Protein AF-A0A5B8MBH7-F1 (afdb_monomer_lite)

Secondary structure (DSSP, 8-state):
--GGGS-EEEE-TTSPEEEPGGG--HHHHHHS-HHHHHHHHHHTT-SS--S-HHHHHHHHHHHHHHHHH--HHHHHHHHHHHT--PPPTTS-----PPPTTT-S-------TTTS-PPPP--PPPP---B-TTT-SB--TT-TT---HHHHHHTT---SSS-------------------------------S-GGGPPPHHHHHHHHHHHHHHHHHHHHHHHHHHHHHHHHHHHHHHHHHHHHHHHHHHHHHHHHHHHHHHHHHHHHHHHHHHHHS-------HHHHHHHHHHHHHHHHHHHHHHS--HHHHHHHHHHH--SHHHHHHHHHHHHHHHT--HHHHHHHHHHHT-TTS-------S---PPPP-----PPPPP-

Sequence (383 aa):
MKPKDLPTVGVGFQGKGIVDPRSLTVHNVETLSRSQIRDIIYALGQDKPAWNTVQLKEQIKGIVHALQSGSISDMKHLENQLGITLPKGNAEFQFRSVPHAKQKPRQYTKDPTKYKKPDKGNKPPGKDRFCASCGQRARSNCFYRCCKQCCVQLKNPCTVHVLTGDKVVARKGYGSGAAQYQSEYNAFPIVPEDVKAMPGLRDLRENLDAYHEESKEVLEWRRNAMKMCYKADEEAAVDALGRYERNANLLAQVMKVERMEDLLEEKKRSAKRLRSSGEEIIKNDEERAEFKDWETQTNHLEMYNNVPTPLDVILKKLAEAKTVEELRQSVQQVGVLKDVPLEKIQEFSKWFEAPSAASFKVLKKVDAPRPVLKNVVELKPVE

Foldseek 3Di:
DQPLPADFQDAFLVRDGQGDLQRDDLVNLVNDDPRSLVRNLVQQPQPDDDPDPVVSSVLSSQLSVCSVVLDPVSQVVSCVVRVGHHDHDPDSDRGPDDPVVSSPPPPVPPPVVVPPDDDDDDDDDDDQQAAPVPRHRADPPFPNSHHLVVCVVVVPCTPVSHCPDDPPPPDDDDDDDDDDDDPDDPDDPDDPPPPPPDDPPVVVVVVVVVVVVVVVVVVVVVVVVVVVVVVVVVVVVVVVVVVVVVVVVVVVVVVVVVVVVVVVVVVVVVVVVVVPPDDDDDPPVVVVVVVVVVVVVVVVVVVVVPPQDPVNVLVVQCVPDPDPVSNVVSVVVVVVVVVPPVVVVVVVVVVVVDDPDDDDDDDDPDDDDDDDDDDDDDDDDDD

Organism: NCBI:txid1764295

pLDDT: mean 71.58, std 20.49, range [30.09, 97.81]

Radius of gyration: 40.81 Å; chains: 1; bounding box: 114×82×108 Å

Structure (mmCIF, N/CA/C/O backbone):
data_AF-A0A5B8MBH7-F1
#
_entry.id   AF-A0A5B8MBH7-F1
#
loop_
_atom_site.group_PDB
_atom_site.id
_atom_site.type_symbol
_atom_site.label_atom_id
_atom_site.label_alt_id
_atom_site.label_comp_id
_atom_site.label_asym_id
_atom_site.label_entity_id
_atom_site.label_seq_id
_atom_site.pdbx_PDB_ins_code
_atom_site.Cartn_x
_atom_site.Cartn_y
_atom_site.Cartn_z
_atom_site.occupancy
_atom_site.B_iso_or_equiv
_atom_site.auth_seq_id
_atom_site.auth_comp_id
_atom_site.auth_asym_id
_atom_site.auth_atom_id
_atom_site.pdbx_PDB_model_num
ATOM 1 N N . MET A 1 1 ? 5.488 -9.600 11.458 1.00 60.81 1 MET A N 1
ATOM 2 C CA . MET A 1 1 ? 6.231 -10.603 10.657 1.00 60.81 1 MET A CA 1
ATOM 3 C C . MET A 1 1 ? 6.662 -9.968 9.351 1.00 60.81 1 MET A C 1
ATOM 5 O O . MET A 1 1 ? 5.912 -9.141 8.839 1.00 60.81 1 MET A O 1
ATOM 9 N N . LYS A 1 2 ? 7.852 -10.284 8.823 1.00 70.75 2 LYS A N 1
ATOM 10 C CA . LYS A 1 2 ? 8.236 -9.779 7.497 1.00 70.75 2 LYS A CA 1
ATOM 11 C C . LYS A 1 2 ? 7.571 -10.656 6.425 1.00 70.75 2 LYS A C 1
ATOM 13 O O . LYS A 1 2 ? 7.400 -11.849 6.651 1.00 70.75 2 LYS A O 1
ATOM 18 N N . PRO A 1 3 ? 7.257 -10.124 5.228 1.00 65.88 3 PRO A N 1
ATOM 19 C CA . PRO A 1 3 ? 6.600 -10.897 4.166 1.00 65.88 3 PRO A CA 1
ATOM 20 C C . PRO A 1 3 ? 7.353 -12.155 3.706 1.00 65.88 3 PRO A C 1
ATOM 22 O O . PRO A 1 3 ? 6.769 -12.999 3.040 1.00 65.88 3 PRO A O 1
ATOM 25 N N . LYS A 1 4 ? 8.653 -12.261 4.010 1.00 73.69 4 LYS A N 1
ATOM 26 C CA . LYS A 1 4 ? 9.493 -13.420 3.675 1.00 73.69 4 LYS A CA 1
ATOM 27 C C . LYS A 1 4 ? 9.268 -14.619 4.597 1.00 73.69 4 LYS A C 1
ATOM 29 O O . LYS A 1 4 ? 9.656 -15.717 4.228 1.00 73.69 4 LYS A O 1
ATOM 34 N N . ASP A 1 5 ? 8.656 -14.393 5.756 1.00 81.31 5 ASP A N 1
ATOM 35 C CA . ASP A 1 5 ? 8.475 -15.407 6.796 1.00 81.31 5 ASP A CA 1
ATOM 36 C C . ASP A 1 5 ? 7.087 -16.068 6.709 1.00 81.31 5 ASP A C 1
ATOM 38 O O . ASP A 1 5 ? 6.748 -16.916 7.528 1.00 81.31 5 ASP A O 1
ATOM 42 N N . LEU A 1 6 ? 6.255 -15.646 5.748 1.00 81.25 6 LEU A N 1
ATOM 43 C CA . LEU A 1 6 ? 4.908 -16.177 5.553 1.00 81.25 6 LEU A CA 1
ATOM 44 C C . LEU A 1 6 ? 4.958 -17.494 4.764 1.00 81.25 6 LEU A C 1
ATOM 46 O O . LEU A 1 6 ? 5.767 -17.611 3.839 1.00 81.25 6 LEU A O 1
ATOM 50 N N . PRO A 1 7 ? 4.090 -18.470 5.086 1.00 82.31 7 PRO A N 1
ATOM 51 C CA . PRO A 1 7 ? 4.048 -19.742 4.378 1.00 82.31 7 PRO A CA 1
ATOM 52 C C . PRO A 1 7 ? 3.707 -19.530 2.898 1.00 82.31 7 PRO A C 1
ATOM 54 O O . PRO A 1 7 ? 2.818 -18.751 2.539 1.00 82.31 7 PRO A O 1
ATOM 57 N N . THR A 1 8 ? 4.439 -20.233 2.035 1.00 82.94 8 THR A N 1
ATOM 58 C CA . THR A 1 8 ? 4.302 -20.149 0.579 1.00 82.94 8 THR A CA 1
ATOM 59 C C . THR A 1 8 ? 3.771 -21.455 0.007 1.00 82.94 8 THR A C 1
ATOM 61 O O . THR A 1 8 ? 4.314 -22.509 0.325 1.00 82.94 8 THR A O 1
ATOM 64 N N . VAL A 1 9 ? 2.778 -21.390 -0.880 1.00 83.56 9 VAL A N 1
ATOM 65 C CA . VAL A 1 9 ? 2.054 -22.572 -1.396 1.00 83.56 9 VAL A CA 1
ATOM 66 C C . VAL A 1 9 ? 2.278 -22.815 -2.895 1.00 83.56 9 VAL A C 1
ATOM 68 O O . VAL A 1 9 ? 1.605 -23.618 -3.530 1.00 83.56 9 VAL A O 1
ATOM 71 N N . GLY A 1 10 ? 3.229 -22.113 -3.505 1.00 83.06 10 GLY A N 1
ATOM 72 C CA . GLY A 1 10 ? 3.543 -22.278 -4.922 1.00 83.06 10 GLY A CA 1
ATOM 73 C C . GLY A 1 10 ? 4.546 -21.249 -5.408 1.00 83.06 10 GLY A C 1
ATOM 74 O O . GLY A 1 10 ? 5.087 -20.493 -4.609 1.00 83.06 10 GLY A O 1
ATOM 75 N N . VAL A 1 11 ? 4.782 -21.194 -6.718 1.00 83.00 11 VAL A N 1
ATOM 76 C CA . VAL A 1 11 ? 5.728 -20.259 -7.346 1.00 83.00 11 VAL A CA 1
ATOM 77 C C . VAL A 1 11 ? 4.968 -19.275 -8.239 1.00 83.00 11 VAL A C 1
ATOM 79 O O . VAL A 1 11 ? 4.261 -19.672 -9.162 1.00 83.00 11 VAL A O 1
ATOM 82 N N . GLY A 1 12 ? 5.093 -17.984 -7.938 1.00 81.56 12 GLY A N 1
ATOM 83 C CA . GLY A 1 12 ? 4.462 -16.875 -8.647 1.00 81.56 12 GLY A CA 1
ATOM 84 C C . GLY A 1 12 ? 5.220 -16.455 -9.906 1.00 81.56 12 GLY A C 1
ATOM 85 O O . GLY A 1 12 ? 6.245 -17.032 -10.276 1.00 81.56 12 GLY A O 1
ATOM 86 N N . PHE A 1 13 ? 4.750 -15.390 -10.562 1.00 75.25 13 PHE A N 1
ATOM 87 C CA . PHE A 1 13 ? 5.248 -14.952 -11.876 1.00 75.25 13 PHE A CA 1
ATOM 88 C C . PHE A 1 13 ? 6.733 -14.568 -11.888 1.00 75.25 13 PHE A C 1
ATOM 90 O O . PHE A 1 13 ? 7.375 -14.600 -12.934 1.00 75.25 13 PHE A O 1
ATOM 97 N N . GLN A 1 14 ? 7.280 -14.166 -10.739 1.00 77.44 14 GLN A N 1
ATOM 98 C CA . GLN A 1 14 ? 8.691 -13.789 -10.596 1.00 77.44 14 GLN A CA 1
ATOM 99 C C . GLN A 1 14 ? 9.566 -14.915 -10.029 1.00 77.44 14 GLN A C 1
ATOM 101 O O . GLN A 1 14 ? 10.675 -14.639 -9.576 1.00 77.44 14 GLN A O 1
ATOM 106 N N . GLY A 1 15 ? 9.067 -16.152 -9.970 1.00 80.38 15 GLY A N 1
ATOM 107 C CA . GLY A 1 15 ? 9.778 -17.246 -9.304 1.00 80.38 15 GLY A CA 1
ATOM 108 C C . GLY A 1 15 ? 9.755 -17.156 -7.771 1.00 80.38 15 GLY A C 1
ATOM 109 O O . GLY A 1 15 ? 10.432 -17.925 -7.099 1.00 80.38 15 GLY A O 1
ATOM 110 N N . LYS A 1 16 ? 9.006 -16.204 -7.199 1.00 84.31 16 LYS A N 1
ATOM 111 C CA . LYS A 1 16 ? 8.854 -16.034 -5.746 1.00 84.31 16 LYS A CA 1
ATOM 112 C C . LYS A 1 16 ? 7.721 -16.907 -5.229 1.00 84.31 16 LYS A C 1
ATOM 114 O O . LYS A 1 16 ? 6.745 -17.102 -5.940 1.00 84.31 16 LYS A O 1
ATOM 119 N N . GLY A 1 17 ? 7.823 -17.367 -3.986 1.00 87.12 17 GLY A N 1
ATOM 120 C CA . GLY A 1 17 ? 6.749 -18.118 -3.346 1.00 87.12 17 GLY A CA 1
ATOM 121 C C . GLY A 1 17 ? 5.426 -17.335 -3.302 1.00 87.12 17 GLY A C 1
ATOM 122 O O . GLY A 1 17 ? 5.430 -16.155 -2.944 1.00 87.12 17 GLY A O 1
ATOM 123 N N . ILE A 1 18 ? 4.309 -17.966 -3.672 1.00 90.81 18 ILE A N 1
ATOM 124 C CA . ILE A 1 18 ? 2.957 -17.401 -3.532 1.00 90.81 18 ILE A CA 1
ATOM 125 C C . ILE A 1 18 ? 2.543 -17.554 -2.074 1.00 90.81 18 ILE A C 1
ATOM 127 O O . ILE A 1 18 ? 2.526 -18.669 -1.564 1.00 90.81 18 ILE A O 1
ATOM 131 N N . VAL A 1 19 ? 2.226 -16.447 -1.411 1.00 93.06 19 VAL A N 1
ATOM 132 C CA . VAL A 1 19 ? 1.810 -16.443 -0.003 1.00 93.06 19 VAL A CA 1
ATOM 133 C C . VAL A 1 19 ? 0.389 -16.992 0.124 1.00 93.06 19 VAL A C 1
ATOM 135 O O . VAL A 1 19 ? -0.481 -16.592 -0.650 1.00 93.06 19 VAL A O 1
ATOM 138 N N . ASP A 1 20 ? 0.141 -17.868 1.100 1.00 93.31 20 ASP A N 1
ATOM 139 C CA . ASP A 1 20 ? -1.212 -18.371 1.370 1.00 93.31 20 ASP A CA 1
ATOM 140 C C . ASP A 1 20 ? -2.117 -17.237 1.894 1.00 93.31 20 ASP A C 1
ATOM 142 O O . ASP A 1 20 ? -1.808 -16.672 2.953 1.00 93.31 20 ASP A O 1
ATOM 146 N N . PRO A 1 21 ? -3.246 -16.906 1.234 1.00 94.56 21 PRO A N 1
ATOM 147 C CA . PRO A 1 21 ? -4.182 -15.908 1.739 1.00 94.56 21 PRO A CA 1
ATOM 148 C C . PRO A 1 21 ? -4.780 -16.255 3.109 1.00 94.56 21 PRO A C 1
ATOM 150 O O . PRO A 1 21 ? -5.115 -15.333 3.850 1.00 94.56 21 PRO A O 1
ATOM 153 N N . ARG A 1 22 ? -4.861 -17.537 3.497 1.00 94.19 22 ARG A N 1
ATOM 154 C CA . ARG A 1 22 ? -5.340 -17.955 4.832 1.00 94.19 22 ARG A CA 1
ATOM 155 C C . ARG A 1 22 ? -4.390 -17.539 5.960 1.00 94.19 22 ARG A C 1
ATOM 157 O O . ARG A 1 22 ? -4.821 -17.350 7.091 1.00 94.19 22 ARG A O 1
ATOM 164 N N . SER A 1 23 ? -3.100 -17.390 5.653 1.00 93.81 23 SER A N 1
ATOM 165 C CA . SER A 1 23 ? -2.070 -16.971 6.617 1.00 93.81 23 SER A CA 1
ATOM 166 C C . SER A 1 23 ? -1.978 -15.450 6.788 1.00 93.81 23 SER A C 1
ATOM 168 O O . SER A 1 23 ? -1.236 -14.951 7.639 1.00 93.81 23 SER A O 1
ATOM 170 N N . LEU A 1 24 ? -2.700 -14.691 5.959 1.00 95.44 24 LEU A N 1
ATOM 171 C CA . LEU A 1 24 ? -2.645 -13.239 5.965 1.00 95.44 24 LEU A CA 1
ATOM 172 C C . LEU A 1 24 ? -3.595 -12.650 7.007 1.00 95.44 24 LEU A C 1
ATOM 174 O O . LEU A 1 24 ? -4.728 -13.082 7.188 1.00 95.44 24 LEU A O 1
ATOM 178 N N . THR A 1 25 ? -3.125 -11.588 7.655 1.00 96.00 25 THR A N 1
ATOM 179 C CA . THR A 1 25 ? -3.960 -10.655 8.412 1.00 96.00 25 THR A CA 1
ATOM 180 C C . THR A 1 25 ? -4.195 -9.395 7.585 1.00 96.00 25 THR A C 1
ATOM 182 O O . THR A 1 25 ? -3.415 -9.084 6.678 1.00 96.00 25 THR A O 1
ATOM 185 N N . VAL A 1 26 ? -5.235 -8.625 7.919 1.00 94.50 26 VAL A N 1
ATOM 186 C CA . VAL A 1 26 ? -5.537 -7.343 7.252 1.00 94.50 26 VAL A CA 1
ATOM 187 C C . VAL A 1 26 ? -4.335 -6.388 7.294 1.00 94.50 26 VAL A C 1
ATOM 189 O O . VAL A 1 26 ? -4.069 -5.687 6.320 1.00 94.50 26 VAL A O 1
ATOM 192 N N . HIS A 1 27 ? -3.551 -6.418 8.376 1.00 93.50 27 HIS A N 1
ATOM 193 C CA . HIS A 1 27 ? -2.332 -5.621 8.500 1.00 93.50 27 HIS A CA 1
ATOM 194 C C . HIS A 1 27 ? -1.189 -6.141 7.609 1.00 93.50 27 HIS A C 1
ATOM 196 O O . HIS A 1 27 ? -0.519 -5.357 6.935 1.00 93.50 27 HIS A O 1
ATOM 202 N N . ASN A 1 28 ? -1.002 -7.466 7.515 1.00 93.88 28 ASN A N 1
ATOM 203 C CA . ASN A 1 28 ? 0.026 -8.056 6.647 1.00 93.88 28 ASN A CA 1
ATOM 204 C C . ASN A 1 28 ? -0.188 -7.667 5.176 1.00 93.88 28 ASN A C 1
ATOM 206 O O . ASN A 1 28 ? 0.787 -7.408 4.468 1.00 93.88 28 ASN A O 1
ATOM 210 N N . VAL A 1 29 ? -1.446 -7.557 4.733 1.00 95.19 29 VAL A N 1
ATOM 211 C CA . VAL A 1 29 ? -1.801 -7.122 3.372 1.00 95.19 29 VAL A CA 1
ATOM 212 C C . VAL A 1 29 ? -1.195 -5.762 3.017 1.00 95.19 29 VAL A C 1
ATOM 214 O O . VAL A 1 29 ? -0.776 -5.552 1.877 1.00 95.19 29 VAL A O 1
ATOM 217 N N . GLU A 1 30 ? -1.099 -4.833 3.968 1.00 94.75 30 GLU A N 1
ATOM 218 C CA . GLU A 1 30 ? -0.576 -3.491 3.693 1.00 94.75 30 GLU A CA 1
ATOM 219 C C . GLU A 1 30 ? 0.916 -3.498 3.365 1.00 94.75 30 GLU A C 1
ATOM 221 O O . GLU A 1 30 ? 1.368 -2.668 2.567 1.00 94.75 30 GLU A O 1
ATOM 226 N N . THR A 1 31 ? 1.636 -4.479 3.915 1.00 94.38 31 THR A N 1
ATOM 227 C CA . THR A 1 31 ? 3.073 -4.695 3.713 1.00 94.38 31 THR A CA 1
ATOM 228 C C . THR A 1 31 ? 3.400 -5.487 2.443 1.00 94.38 31 THR A C 1
ATOM 230 O O . THR A 1 31 ? 4.562 -5.530 2.030 1.00 94.38 31 THR A O 1
ATOM 233 N N . LEU A 1 32 ? 2.401 -6.104 1.796 1.00 94.31 32 LEU A N 1
ATOM 234 C CA . LEU A 1 32 ? 2.614 -6.865 0.567 1.00 94.31 32 LEU A CA 1
ATOM 235 C C . LEU A 1 32 ? 2.915 -5.943 -0.618 1.00 94.31 32 LEU A C 1
ATOM 237 O O . LEU A 1 32 ? 2.278 -4.909 -0.839 1.00 94.31 32 LEU A O 1
ATOM 241 N N . SER A 1 33 ? 3.874 -6.365 -1.441 1.00 94.31 33 SER A N 1
ATOM 242 C CA . SER A 1 33 ? 4.147 -5.700 -2.712 1.00 94.31 33 SER A CA 1
ATOM 243 C C . SER A 1 33 ? 3.020 -5.946 -3.717 1.00 94.31 33 SER A C 1
ATOM 245 O O . SER A 1 33 ? 2.363 -6.989 -3.723 1.00 94.31 33 SER A O 1
ATOM 247 N N . ARG A 1 34 ? 2.838 -5.007 -4.650 1.00 94.50 34 ARG A N 1
ATOM 248 C CA . ARG A 1 34 ? 1.827 -5.110 -5.713 1.00 94.50 34 ARG A CA 1
ATOM 249 C C . ARG A 1 34 ? 1.943 -6.396 -6.540 1.00 94.50 34 ARG A C 1
ATOM 251 O O . ARG A 1 34 ? 0.922 -6.934 -6.955 1.00 94.50 34 ARG A O 1
ATOM 258 N N . SER A 1 35 ? 3.159 -6.886 -6.798 1.00 91.06 35 SER A N 1
ATOM 259 C CA . SER A 1 35 ? 3.354 -8.145 -7.528 1.00 91.06 35 SER A CA 1
ATOM 260 C C . SER A 1 35 ? 2.887 -9.349 -6.715 1.00 91.06 35 SER A C 1
ATOM 262 O O . SER A 1 35 ? 2.190 -10.187 -7.263 1.00 91.06 35 SER A O 1
ATOM 264 N N . GLN A 1 36 ? 3.182 -9.398 -5.410 1.00 93.44 36 GLN A N 1
ATOM 265 C CA . GLN A 1 36 ? 2.706 -10.478 -4.535 1.00 93.44 36 GLN A CA 1
ATOM 266 C C . GLN A 1 36 ? 1.177 -10.526 -4.480 1.00 93.44 36 GLN A C 1
ATOM 268 O O . GLN A 1 36 ? 0.603 -11.598 -4.621 1.00 93.44 36 GLN A O 1
ATOM 273 N N . ILE A 1 37 ? 0.513 -9.371 -4.349 1.00 95.56 37 ILE A N 1
ATOM 274 C CA . ILE A 1 37 ? -0.958 -9.307 -4.334 1.00 95.56 37 ILE A CA 1
ATOM 275 C C . ILE A 1 37 ? -1.539 -9.840 -5.650 1.00 95.56 37 ILE A C 1
ATOM 277 O O . ILE A 1 37 ? -2.485 -10.624 -5.639 1.00 95.56 37 ILE A O 1
ATOM 281 N N . ARG A 1 38 ? -0.950 -9.461 -6.794 1.00 94.25 38 ARG A N 1
ATOM 282 C CA . ARG A 1 38 ? -1.379 -9.981 -8.101 1.00 94.25 38 ARG A CA 1
ATOM 283 C C . ARG A 1 38 ? -1.169 -11.484 -8.204 1.00 94.25 38 ARG A C 1
ATOM 285 O O . ARG A 1 38 ? -2.070 -12.155 -8.687 1.00 94.25 38 ARG A O 1
ATOM 292 N N . ASP A 1 39 ? -0.024 -11.994 -7.763 1.00 92.56 39 ASP A N 1
ATOM 293 C CA . ASP A 1 39 ? 0.286 -13.424 -7.813 1.00 92.56 39 ASP A CA 1
ATOM 294 C C . ASP A 1 39 ? -0.738 -14.234 -7.002 1.00 92.56 39 ASP A C 1
ATOM 296 O O . ASP A 1 39 ? -1.230 -15.242 -7.502 1.00 92.56 39 ASP A O 1
ATOM 300 N N . ILE A 1 40 ? -1.139 -13.752 -5.817 1.00 94.88 40 ILE A N 1
ATOM 301 C CA . ILE A 1 40 ? -2.187 -14.383 -4.995 1.00 94.88 40 ILE A CA 1
ATOM 302 C C . ILE A 1 40 ? -3.530 -14.387 -5.732 1.00 94.88 40 ILE A C 1
ATOM 304 O O . ILE A 1 40 ? -4.149 -15.436 -5.886 1.00 94.88 40 ILE A O 1
ATOM 308 N N . ILE A 1 41 ? -3.970 -13.232 -6.235 1.00 95.31 41 ILE A N 1
ATOM 309 C CA . ILE A 1 41 ? -5.261 -13.104 -6.929 1.00 95.31 41 ILE A CA 1
ATOM 310 C C . ILE A 1 41 ? -5.307 -13.966 -8.207 1.00 95.31 41 ILE A C 1
ATOM 312 O O . ILE A 1 41 ? -6.323 -14.590 -8.513 1.00 95.31 41 ILE A O 1
ATOM 316 N N . TYR A 1 42 ? -4.189 -14.058 -8.929 1.00 92.69 42 TYR A N 1
ATOM 317 C CA . TYR A 1 42 ? -4.047 -14.963 -10.069 1.00 92.69 42 TYR A CA 1
ATOM 318 C C . TYR A 1 42 ? -4.163 -16.430 -9.666 1.00 92.69 42 TYR A C 1
ATOM 320 O O . TYR A 1 42 ? -4.822 -17.207 -10.356 1.00 92.69 42 TYR A O 1
ATOM 328 N N . ALA A 1 43 ? -3.523 -16.807 -8.561 1.00 92.38 43 ALA A N 1
ATOM 329 C CA . ALA A 1 43 ? -3.533 -18.172 -8.058 1.00 92.38 43 ALA A CA 1
ATOM 330 C C . ALA A 1 43 ? -4.935 -18.608 -7.587 1.00 92.38 43 ALA A C 1
ATOM 332 O O . ALA A 1 43 ? -5.263 -19.792 -7.661 1.00 92.38 43 ALA A O 1
ATOM 333 N N . LEU A 1 44 ? -5.775 -17.640 -7.195 1.00 94.62 44 LEU A N 1
ATOM 334 C CA . LEU A 1 44 ? -7.207 -17.807 -6.910 1.00 94.62 44 LEU A CA 1
ATOM 335 C C . LEU A 1 44 ? -8.092 -17.861 -8.172 1.00 94.62 44 LEU A C 1
ATOM 337 O O . LEU A 1 44 ? -9.299 -18.058 -8.066 1.00 94.62 44 LEU A O 1
ATOM 341 N N . GLY A 1 45 ? -7.521 -17.705 -9.370 1.00 93.56 45 GLY A N 1
ATOM 342 C CA . GLY A 1 45 ? -8.215 -17.912 -10.645 1.00 93.56 45 GLY A CA 1
ATOM 343 C C . GLY A 1 45 ? -8.550 -16.650 -11.442 1.00 93.56 45 GLY A C 1
ATOM 344 O O . GLY A 1 45 ? -8.999 -16.779 -12.581 1.00 93.56 45 GLY A O 1
ATOM 345 N N . GLN A 1 46 ? -8.285 -15.443 -10.929 1.00 93.50 46 GLN A N 1
ATOM 346 C CA . GLN A 1 46 ? -8.598 -14.215 -11.667 1.00 93.50 46 GLN A CA 1
ATOM 347 C C . GLN A 1 46 ? -7.560 -13.942 -12.767 1.00 93.50 46 GLN A C 1
ATOM 349 O O . GLN A 1 46 ? -6.404 -13.615 -12.499 1.00 93.50 46 GLN A O 1
ATOM 354 N N . ASP A 1 47 ? -7.973 -13.995 -14.035 1.00 87.31 47 ASP A N 1
ATOM 355 C CA . ASP A 1 47 ? -7.063 -13.834 -15.181 1.00 87.31 47 ASP A CA 1
ATOM 356 C C . ASP A 1 47 ? -6.548 -12.401 -15.407 1.00 87.31 47 ASP A C 1
ATOM 358 O O . ASP A 1 47 ? -5.509 -12.183 -16.052 1.00 87.31 47 ASP A O 1
ATOM 362 N N . LYS A 1 48 ? -7.290 -11.401 -14.930 1.00 89.75 48 LYS A N 1
ATOM 363 C CA . LYS A 1 48 ? -6.999 -9.976 -15.143 1.00 89.75 48 LYS A CA 1
ATOM 364 C C . LYS A 1 48 ? -7.241 -9.181 -13.852 1.00 89.75 48 LYS A C 1
ATOM 366 O O . LYS A 1 48 ? -8.206 -8.423 -13.785 1.00 89.75 48 LYS A O 1
ATOM 371 N N . PRO A 1 49 ? -6.380 -9.332 -12.830 1.00 91.19 49 PRO A N 1
ATOM 372 C CA . PRO A 1 49 ? -6.453 -8.507 -11.634 1.00 91.19 49 PRO A CA 1
ATOM 373 C C . PRO A 1 49 ? -6.265 -7.031 -11.986 1.00 91.19 49 PRO A C 1
ATOM 375 O O . PRO A 1 49 ? -5.532 -6.685 -12.928 1.00 91.19 49 PRO A O 1
ATOM 378 N N . ALA A 1 50 ? -6.908 -6.165 -11.200 1.00 87.69 50 ALA A N 1
ATOM 379 C CA . ALA A 1 50 ? -6.859 -4.722 -11.379 1.00 87.69 50 ALA A CA 1
ATOM 380 C C . ALA A 1 50 ? -5.410 -4.211 -11.461 1.00 87.69 50 ALA A C 1
ATOM 382 O O . ALA A 1 50 ? -4.468 -4.773 -10.893 1.00 87.69 50 ALA A O 1
ATOM 383 N N . TRP A 1 51 ? -5.194 -3.129 -12.209 1.00 86.12 51 TRP A N 1
ATOM 384 C CA . TRP A 1 51 ? -3.886 -2.475 -12.229 1.00 86.12 51 TRP A CA 1
ATOM 385 C C . TRP A 1 51 ? -3.733 -1.500 -11.063 1.00 86.12 51 TRP A C 1
ATOM 387 O O . TRP A 1 51 ? -2.612 -1.326 -10.594 1.00 86.12 51 TRP A O 1
ATOM 397 N N . ASN A 1 52 ? -4.811 -0.906 -10.559 1.00 94.94 52 ASN A N 1
ATOM 398 C CA . ASN A 1 52 ? -4.737 0.040 -9.454 1.00 94.94 52 ASN A CA 1
ATOM 399 C C . ASN A 1 52 ? -4.333 -0.664 -8.142 1.00 94.94 52 ASN A C 1
ATOM 401 O O . ASN A 1 52 ? -4.952 -1.643 -7.733 1.00 94.94 52 ASN A O 1
ATOM 405 N N . THR A 1 53 ? -3.283 -0.163 -7.485 1.00 93.06 53 THR A N 1
ATOM 406 C CA . THR A 1 53 ? -2.759 -0.720 -6.230 1.00 93.06 53 THR A CA 1
ATOM 407 C C . THR A 1 53 ? -3.768 -0.640 -5.084 1.00 93.06 53 THR A C 1
ATOM 409 O O . THR A 1 53 ? -3.812 -1.561 -4.275 1.00 93.06 53 THR A O 1
ATOM 412 N N . VAL A 1 54 ? -4.569 0.429 -5.011 1.00 95.00 54 VAL A N 1
ATOM 413 C CA . VAL A 1 54 ? -5.559 0.627 -3.937 1.00 95.00 54 VAL A CA 1
ATOM 414 C C . VAL A 1 54 ? -6.661 -0.424 -4.050 1.00 95.00 54 VAL A C 1
ATOM 416 O O . VAL A 1 54 ? -6.868 -1.189 -3.115 1.00 95.00 54 VAL A O 1
ATOM 419 N N . GLN A 1 55 ? -7.237 -0.573 -5.246 1.00 95.19 55 GLN A N 1
ATOM 420 C CA . GLN A 1 55 ? -8.258 -1.587 -5.528 1.00 95.19 55 GLN A CA 1
ATOM 421 C C . GLN A 1 55 ? -7.744 -3.014 -5.295 1.00 95.19 55 GLN A C 1
ATOM 423 O O . GLN A 1 55 ? -8.454 -3.835 -4.730 1.00 95.19 55 GLN A O 1
ATOM 428 N N . LEU A 1 56 ? -6.498 -3.320 -5.681 1.00 95.56 56 LEU A N 1
ATOM 429 C CA . LEU A 1 56 ? -5.890 -4.630 -5.405 1.00 95.56 56 LEU A CA 1
ATOM 430 C C . LEU A 1 56 ? -5.776 -4.914 -3.902 1.00 95.56 56 LEU A C 1
ATOM 432 O O . LEU A 1 56 ? -6.009 -6.041 -3.465 1.00 95.56 56 LEU A O 1
ATOM 436 N N . LYS A 1 57 ? -5.392 -3.902 -3.113 1.00 96.56 57 LYS A N 1
ATOM 437 C CA . LYS A 1 57 ? -5.306 -4.025 -1.655 1.00 96.56 57 LYS A CA 1
ATOM 438 C C . LYS A 1 57 ? -6.690 -4.200 -1.035 1.00 96.56 57 LYS A C 1
ATOM 440 O O . LYS A 1 57 ? -6.842 -5.052 -0.171 1.00 96.56 57 LYS A O 1
ATOM 445 N N . GLU A 1 58 ? -7.692 -3.453 -1.483 1.00 96.75 58 GLU A N 1
ATOM 446 C CA . GLU A 1 58 ? -9.077 -3.608 -1.019 1.00 96.75 58 GLU A CA 1
ATOM 447 C C . GLU A 1 58 ? -9.639 -4.992 -1.357 1.00 96.75 58 GLU A C 1
ATOM 449 O O . GLU A 1 58 ? -10.183 -5.658 -0.480 1.00 96.75 58 GLU A O 1
ATOM 454 N N . GLN A 1 59 ? -9.416 -5.477 -2.584 1.00 95.88 59 GLN A N 1
ATOM 455 C CA . GLN A 1 59 ? -9.826 -6.819 -3.010 1.00 95.88 59 GLN A CA 1
ATOM 456 C C . GLN A 1 59 ? -9.243 -7.899 -2.100 1.00 95.88 59 GLN A C 1
ATOM 458 O O . GLN A 1 59 ? -9.973 -8.756 -1.606 1.00 95.88 59 GLN A O 1
ATOM 463 N N . ILE A 1 60 ? -7.934 -7.852 -1.839 1.00 97.00 60 ILE A N 1
ATOM 464 C CA . ILE A 1 60 ? -7.305 -8.883 -1.015 1.00 97.00 60 ILE A CA 1
ATOM 465 C C . ILE A 1 60 ? -7.641 -8.727 0.475 1.00 97.00 60 ILE A C 1
ATOM 467 O O . ILE A 1 60 ? -7.754 -9.738 1.161 1.00 97.00 60 ILE A O 1
ATOM 471 N N . LYS A 1 61 ? -7.890 -7.503 0.970 1.00 97.31 61 LYS A N 1
ATOM 472 C CA . LYS A 1 61 ? -8.459 -7.286 2.314 1.00 97.31 61 LYS A CA 1
ATOM 473 C C . LYS A 1 61 ? -9.843 -7.931 2.434 1.00 97.31 61 LYS A C 1
ATOM 475 O O . LYS A 1 61 ? -10.082 -8.624 3.416 1.00 97.31 61 LYS A O 1
ATOM 480 N N . GLY A 1 62 ? -10.706 -7.769 1.429 1.00 96.25 62 GLY A N 1
ATOM 481 C CA . GLY A 1 62 ? -12.025 -8.410 1.384 1.00 96.25 62 GLY A CA 1
ATOM 482 C C . GLY A 1 62 ? -11.936 -9.938 1.396 1.00 96.25 62 GLY A C 1
ATOM 483 O O . GLY A 1 62 ? -12.628 -10.587 2.176 1.00 96.25 62 GLY A O 1
ATOM 484 N N . ILE A 1 63 ? -11.017 -10.509 0.608 1.00 96.31 63 ILE A N 1
ATOM 485 C CA . ILE A 1 63 ? -10.747 -11.957 0.601 1.00 96.31 63 ILE A CA 1
ATOM 486 C C . ILE A 1 63 ? -10.281 -12.441 1.979 1.00 96.31 63 ILE A C 1
ATOM 488 O O . ILE A 1 63 ? -10.815 -13.419 2.494 1.00 96.31 63 ILE A O 1
ATOM 492 N N . VAL A 1 64 ? -9.308 -11.758 2.590 1.00 96.75 64 VAL A N 1
ATOM 493 C CA . VAL A 1 64 ? -8.791 -12.119 3.920 1.00 96.75 64 VAL A CA 1
ATOM 494 C C . VAL A 1 64 ? -9.893 -12.033 4.975 1.00 96.75 64 VAL A C 1
ATOM 496 O O . VAL A 1 64 ? -10.030 -12.954 5.773 1.00 96.75 64 VAL A O 1
ATOM 499 N N . HIS A 1 65 ? -10.716 -10.984 4.946 1.00 96.25 65 HIS A N 1
ATOM 500 C CA . HIS A 1 65 ? -11.836 -10.829 5.873 1.00 96.25 65 HIS A CA 1
ATOM 501 C C . HIS A 1 65 ? -12.861 -11.964 5.731 1.00 96.25 65 HIS A C 1
ATOM 503 O O . HIS A 1 65 ? -13.268 -12.543 6.733 1.00 96.25 65 HIS A O 1
ATOM 509 N N . ALA A 1 66 ? -13.236 -12.336 4.503 1.00 95.75 66 ALA A N 1
ATOM 510 C CA . ALA A 1 66 ? -14.174 -13.437 4.269 1.00 95.75 66 ALA A CA 1
ATOM 511 C C . ALA A 1 66 ? -13.607 -14.812 4.665 1.00 95.75 66 ALA A C 1
ATOM 513 O O . ALA A 1 66 ? -14.337 -15.665 5.166 1.00 95.75 66 ALA A O 1
ATOM 514 N N . LEU A 1 67 ? -12.300 -15.030 4.478 1.00 95.06 67 LEU A N 1
ATOM 515 C CA . LEU A 1 67 ? -11.632 -16.251 4.941 1.00 95.06 67 LEU A CA 1
ATOM 516 C C . LEU A 1 67 ? -11.564 -16.320 6.472 1.00 95.06 67 LEU A C 1
ATOM 518 O O . LEU A 1 67 ? -11.725 -17.399 7.035 1.00 95.06 67 LEU A O 1
ATOM 522 N N . GLN A 1 68 ? -11.344 -15.186 7.141 1.00 94.50 68 GLN A N 1
ATOM 523 C CA . GLN A 1 68 ? -11.299 -15.101 8.603 1.00 94.50 68 GLN A CA 1
ATOM 524 C C . GLN A 1 68 ? -12.684 -15.211 9.243 1.00 94.50 68 GLN A C 1
ATOM 526 O O . GLN A 1 68 ? -12.810 -15.822 10.301 1.00 94.50 68 GLN A O 1
ATOM 531 N N . SER A 1 69 ? -13.721 -14.648 8.613 1.00 94.19 69 SER A N 1
ATOM 532 C CA . SER A 1 69 ? -15.094 -14.746 9.116 1.00 94.19 69 SER A CA 1
ATOM 533 C C . SER A 1 69 ? -15.656 -16.164 8.999 1.00 94.19 69 SER A C 1
ATOM 535 O O . SER A 1 69 ? -16.563 -16.527 9.743 1.00 94.19 69 SER A O 1
ATOM 537 N N . GLY A 1 70 ? -15.145 -16.968 8.058 1.00 92.69 70 GLY A N 1
ATOM 538 C CA . GLY A 1 70 ? -15.649 -18.314 7.778 1.00 92.69 70 GLY A CA 1
ATOM 539 C C . GLY A 1 70 ? -17.067 -18.330 7.191 1.00 92.69 70 GLY A C 1
ATOM 540 O O . GLY A 1 70 ? -17.656 -19.400 7.027 1.00 92.69 70 GLY A O 1
ATOM 541 N N . SER A 1 71 ? -17.623 -17.162 6.854 1.00 94.12 71 SER A N 1
ATOM 542 C CA . SER A 1 71 ? -18.983 -17.018 6.340 1.00 94.12 71 SER A CA 1
ATOM 543 C C . SER A 1 71 ? -19.077 -17.510 4.894 1.00 94.12 71 SER A C 1
ATOM 545 O O . SER A 1 71 ? -18.478 -16.955 3.969 1.00 94.12 71 SER A O 1
A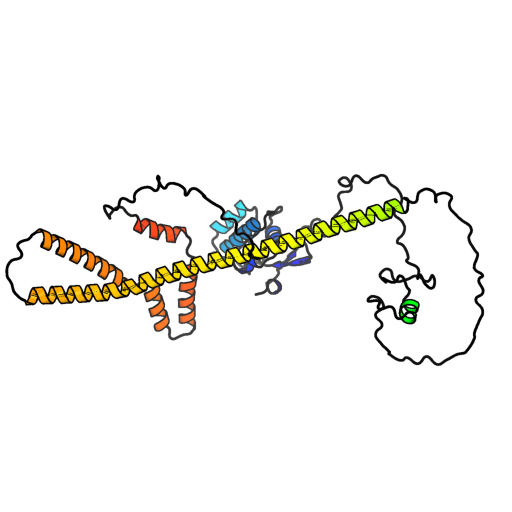TOM 547 N N . ILE A 1 72 ? -19.858 -18.571 4.677 1.00 92.00 72 ILE A N 1
ATOM 548 C CA . ILE A 1 72 ? -20.024 -19.193 3.354 1.00 92.00 72 ILE A CA 1
ATOM 549 C C . ILE A 1 72 ? -20.725 -18.243 2.371 1.00 92.00 72 ILE A C 1
ATOM 551 O O . ILE A 1 72 ? -20.422 -18.277 1.175 1.00 92.00 72 ILE A O 1
ATOM 555 N N . SER A 1 73 ? -21.644 -17.396 2.847 1.00 92.94 73 SER A N 1
ATOM 556 C CA . SER A 1 73 ? -22.331 -16.406 2.007 1.00 92.94 73 SER A CA 1
ATOM 557 C C . SER A 1 73 ? -21.360 -15.367 1.460 1.00 92.94 73 SER A C 1
ATOM 559 O O . SER A 1 73 ? -21.380 -15.090 0.261 1.00 92.94 73 SER A O 1
ATOM 561 N N . ASP A 1 74 ? -20.471 -14.858 2.312 1.00 93.69 74 ASP A N 1
ATOM 562 C CA . ASP A 1 74 ? -19.533 -13.787 1.961 1.00 93.69 74 ASP A CA 1
ATOM 563 C C . ASP A 1 74 ? -18.491 -14.306 0.973 1.00 93.69 74 ASP A C 1
ATOM 565 O O . ASP A 1 74 ? -18.189 -13.657 -0.029 1.00 93.69 74 ASP A O 1
ATOM 569 N N . MET A 1 75 ? -18.011 -15.533 1.205 1.00 94.62 75 MET A N 1
ATOM 570 C CA . MET A 1 75 ? -17.121 -16.218 0.272 1.00 94.62 75 MET A CA 1
ATOM 571 C C . MET A 1 75 ? -17.785 -16.409 -1.096 1.00 94.62 75 MET A C 1
ATOM 573 O O . MET A 1 75 ? -17.185 -16.047 -2.103 1.00 94.62 75 MET A O 1
ATOM 577 N N . LYS A 1 76 ? -19.032 -16.901 -1.159 1.00 95.69 76 LYS A N 1
ATOM 578 C CA . LYS A 1 76 ? -19.759 -17.055 -2.436 1.00 95.69 76 LYS A CA 1
ATOM 579 C C . LYS A 1 76 ? -19.991 -15.718 -3.143 1.00 95.69 76 LYS A C 1
ATOM 581 O O . LYS A 1 76 ? -19.891 -15.650 -4.367 1.00 95.69 76 LYS A O 1
ATOM 586 N N . HIS A 1 77 ? -20.306 -14.663 -2.393 1.00 96.19 77 HIS A N 1
ATOM 587 C CA . HIS A 1 77 ? -20.499 -13.331 -2.961 1.00 96.19 77 HIS A CA 1
ATOM 588 C C . HIS A 1 77 ? -19.205 -12.809 -3.601 1.00 96.19 77 HIS A C 1
ATOM 590 O O . HIS A 1 77 ? -19.229 -12.371 -4.752 1.00 96.19 77 HIS A O 1
ATOM 596 N N . LEU A 1 78 ? -18.067 -12.947 -2.912 1.00 95.81 78 LEU A N 1
ATOM 597 C CA . LEU A 1 78 ? -16.753 -12.569 -3.442 1.00 95.81 78 LEU A CA 1
ATOM 598 C C . LEU A 1 78 ? -16.309 -13.435 -4.627 1.00 95.81 78 LEU A C 1
ATOM 600 O O . LEU A 1 78 ? -15.773 -12.892 -5.594 1.00 95.81 78 LEU A O 1
ATOM 604 N N . GLU A 1 79 ? -16.545 -14.753 -4.580 1.00 95.94 79 GLU A N 1
ATOM 605 C CA . GLU A 1 79 ? -16.280 -15.670 -5.701 1.00 95.94 79 GLU A CA 1
ATOM 606 C C . GLU A 1 79 ? -17.003 -15.183 -6.969 1.00 95.94 79 GLU A C 1
ATOM 608 O O . GLU A 1 79 ? -16.377 -15.038 -8.022 1.00 95.94 79 GLU A O 1
ATOM 613 N N . ASN A 1 80 ? -18.286 -14.827 -6.848 1.00 96.25 80 ASN A N 1
ATOM 614 C CA . ASN A 1 80 ? -19.096 -14.319 -7.958 1.00 96.25 80 ASN A CA 1
ATOM 615 C C . ASN A 1 80 ? -18.669 -12.918 -8.422 1.00 96.25 80 ASN A C 1
ATOM 617 O O . ASN A 1 80 ? -18.625 -12.657 -9.623 1.00 96.25 80 ASN A O 1
ATOM 621 N N . GLN A 1 81 ? -18.350 -12.014 -7.492 1.00 95.62 81 GLN A N 1
ATOM 622 C CA . GLN A 1 81 ? -17.983 -10.631 -7.808 1.00 95.62 81 GLN A CA 1
ATOM 623 C C . GLN A 1 81 ? -16.625 -10.535 -8.515 1.00 95.62 81 GLN A C 1
ATOM 625 O O . GLN A 1 81 ? -16.456 -9.729 -9.433 1.00 95.62 81 GLN A O 1
ATOM 630 N N . LEU A 1 82 ? -15.641 -11.323 -8.074 1.00 94.50 82 LEU A N 1
ATOM 631 C CA . LEU A 1 82 ? -14.263 -11.248 -8.570 1.00 94.50 82 LEU A CA 1
ATOM 632 C C . LEU A 1 82 ? -13.938 -12.321 -9.618 1.00 94.50 82 LEU A C 1
ATOM 634 O O . LEU A 1 82 ? -12.897 -12.229 -10.273 1.00 94.50 82 LEU A O 1
ATOM 638 N N . GLY A 1 83 ? -14.810 -13.320 -9.793 1.00 95.00 83 GLY A N 1
ATOM 639 C CA . GLY A 1 83 ? -14.554 -14.469 -10.662 1.00 95.00 83 GLY A CA 1
ATOM 640 C C . GLY A 1 83 ? -13.387 -15.321 -10.158 1.00 95.00 83 GLY A C 1
ATOM 641 O O . GLY A 1 83 ? -12.557 -15.762 -10.953 1.00 95.00 83 GLY A O 1
ATOM 642 N N . ILE A 1 84 ? -13.288 -15.492 -8.837 1.00 95.56 84 ILE A N 1
ATOM 643 C CA . ILE A 1 84 ? -12.245 -16.283 -8.165 1.00 95.56 84 ILE A CA 1
ATOM 644 C C . ILE A 1 84 ? -12.839 -17.528 -7.518 1.00 95.56 84 ILE A C 1
ATOM 646 O O . ILE A 1 84 ? -14.042 -17.613 -7.294 1.00 95.56 84 ILE A O 1
ATOM 650 N N . THR A 1 85 ? -11.988 -18.492 -7.185 1.00 94.50 85 THR A N 1
ATOM 651 C CA . THR A 1 85 ? -12.350 -19.655 -6.372 1.00 94.50 85 THR A CA 1
ATOM 652 C C . THR A 1 85 ? -11.604 -19.564 -5.051 1.00 94.50 85 THR A C 1
ATOM 654 O O . THR A 1 85 ? -10.373 -19.498 -5.043 1.00 94.50 85 THR A O 1
ATOM 657 N N . LEU A 1 86 ? -12.334 -19.521 -3.938 1.00 94.06 86 LEU A N 1
ATOM 658 C CA . LEU A 1 86 ? -11.736 -19.405 -2.616 1.00 94.06 86 LEU A CA 1
ATOM 659 C C . LEU A 1 86 ? -11.501 -20.787 -1.990 1.00 94.06 86 LEU A C 1
ATOM 661 O O . LEU A 1 86 ? -12.281 -21.721 -2.205 1.00 94.06 86 LEU A O 1
ATOM 665 N N . PRO A 1 87 ? -10.443 -20.934 -1.178 1.00 91.06 87 PRO A N 1
ATOM 666 C CA . PRO A 1 87 ? -10.204 -22.159 -0.436 1.00 91.06 87 PRO A CA 1
ATOM 667 C C . PRO A 1 87 ? -11.297 -22.433 0.608 1.00 91.06 87 PRO A C 1
ATOM 669 O O . PRO A 1 87 ? -11.466 -21.654 1.543 1.00 91.06 87 PRO A O 1
ATOM 672 N N . LYS A 1 88 ? -12.003 -23.566 0.506 1.00 89.56 88 LYS A N 1
ATOM 673 C CA . LYS A 1 88 ? -13.057 -23.964 1.461 1.00 89.56 88 LYS A CA 1
ATOM 674 C C . LYS A 1 88 ? -12.511 -24.971 2.481 1.00 89.56 88 LYS A C 1
ATOM 676 O O . LYS A 1 88 ? -11.940 -25.991 2.102 1.00 89.56 88 LYS A O 1
ATOM 681 N N . GLY A 1 89 ? -12.675 -24.678 3.774 1.00 86.00 89 GLY A N 1
ATOM 682 C CA . GLY A 1 89 ? -12.232 -25.540 4.882 1.00 86.00 89 GLY A CA 1
ATOM 683 C C . GLY A 1 89 ? -10.708 -25.671 5.009 1.00 86.00 89 GLY A C 1
ATOM 684 O O . GLY A 1 89 ? -9.973 -24.802 4.551 1.00 86.00 89 GLY A O 1
ATOM 685 N N . ASN A 1 90 ? -10.240 -26.773 5.606 1.00 84.44 90 ASN A N 1
ATOM 686 C CA . ASN A 1 90 ? -8.811 -27.089 5.784 1.00 84.44 90 ASN A CA 1
ATOM 687 C C . ASN A 1 90 ? -8.209 -27.910 4.633 1.00 84.44 90 ASN A C 1
ATOM 689 O O . ASN A 1 90 ? -7.062 -28.339 4.723 1.00 84.44 90 ASN A O 1
ATOM 693 N N . ALA A 1 91 ? -8.962 -28.143 3.555 1.00 80.81 91 ALA A N 1
ATOM 694 C CA . ALA A 1 91 ? -8.438 -28.863 2.404 1.00 80.81 91 ALA A CA 1
ATOM 695 C C . ALA A 1 91 ? -7.242 -28.110 1.799 1.00 80.81 91 ALA A C 1
ATOM 697 O O . ALA A 1 91 ? -7.224 -26.868 1.756 1.00 80.81 91 ALA A O 1
ATOM 698 N N . GLU A 1 92 ? -6.252 -28.880 1.350 1.00 79.81 92 GLU A N 1
ATOM 699 C CA . GLU A 1 92 ? -5.077 -28.380 0.649 1.00 79.81 92 GLU A CA 1
ATOM 700 C C . GLU A 1 92 ? -5.548 -27.702 -0.639 1.00 79.81 92 GLU A C 1
ATOM 702 O O . GLU A 1 92 ? -6.145 -28.322 -1.522 1.00 79.81 92 GLU A O 1
ATOM 707 N N . PHE A 1 93 ? -5.391 -26.382 -0.698 1.00 80.94 93 PHE A N 1
ATOM 708 C CA . PHE A 1 93 ? -5.899 -25.618 -1.822 1.00 80.94 93 PHE A CA 1
ATOM 709 C C . PHE A 1 93 ? -4.936 -25.752 -2.991 1.00 80.94 93 PHE A C 1
ATOM 711 O O . PHE A 1 93 ? -3.803 -25.274 -2.938 1.00 80.94 93 PHE A O 1
ATOM 718 N N . GLN A 1 94 ? -5.394 -26.391 -4.064 1.00 81.88 94 GLN A N 1
ATOM 719 C CA . GLN A 1 94 ? -4.629 -26.471 -5.297 1.00 81.88 94 GLN A CA 1
ATOM 720 C C . GLN A 1 94 ? -4.681 -25.120 -6.007 1.00 81.88 94 GLN A C 1
ATOM 722 O O . GLN A 1 94 ? -5.613 -24.813 -6.752 1.00 81.88 94 GLN A O 1
ATOM 727 N N . PHE A 1 95 ? -3.664 -24.298 -5.761 1.00 82.00 95 PHE A N 1
ATOM 728 C CA . PHE A 1 95 ? -3.483 -23.051 -6.486 1.00 82.00 95 PHE A CA 1
ATOM 729 C C . PHE A 1 95 ? -3.333 -23.339 -7.977 1.00 82.00 95 PHE A C 1
ATOM 731 O O . PHE A 1 95 ? -2.563 -24.217 -8.381 1.00 82.00 95 PHE A O 1
ATOM 738 N N . ARG A 1 96 ? -4.036 -22.566 -8.814 1.00 82.19 96 ARG A N 1
ATOM 739 C CA . ARG A 1 96 ? -3.808 -22.629 -10.258 1.00 82.19 96 ARG A CA 1
ATOM 740 C C . ARG A 1 96 ? -2.358 -22.249 -10.512 1.00 82.19 96 ARG A C 1
ATOM 742 O O . ARG A 1 96 ? -1.956 -21.109 -10.271 1.00 82.19 96 ARG A O 1
ATOM 749 N N . SER A 1 97 ? -1.579 -23.198 -11.019 1.00 71.56 97 SER A N 1
ATOM 750 C CA . SER A 1 97 ? -0.249 -22.886 -11.511 1.00 71.56 97 SER A CA 1
ATOM 751 C C . SER A 1 97 ? -0.395 -21.834 -12.606 1.00 71.56 97 SER A C 1
ATOM 753 O O . SER A 1 97 ? -1.237 -21.936 -13.503 1.00 71.56 97 SER A O 1
ATOM 755 N N . VAL A 1 98 ? 0.396 -20.766 -12.503 1.00 65.25 98 VAL A N 1
ATOM 756 C CA . VAL A 1 98 ? 0.438 -19.751 -13.553 1.00 65.25 98 VAL A CA 1
ATOM 757 C C . VAL A 1 98 ? 0.812 -20.482 -14.843 1.00 65.25 98 VAL A C 1
ATOM 759 O O . VAL A 1 98 ? 1.862 -21.129 -14.853 1.00 65.25 98 VAL A O 1
ATOM 762 N N . PRO A 1 99 ? 0.006 -20.415 -15.922 1.00 71.19 99 PRO A N 1
ATOM 763 C CA . PRO A 1 99 ? 0.315 -21.127 -17.154 1.00 71.19 99 PRO A CA 1
ATOM 764 C C . PRO A 1 99 ? 1.738 -20.798 -17.597 1.00 71.19 99 PRO A C 1
ATOM 766 O O . PRO A 1 99 ? 2.114 -19.624 -17.621 1.00 71.19 99 PRO A O 1
ATOM 769 N N . HIS A 1 100 ? 2.527 -21.805 -17.973 1.00 65.50 100 HIS A N 1
ATOM 770 C CA . HIS A 1 100 ? 3.943 -21.624 -18.316 1.00 65.50 100 HIS A CA 1
ATOM 771 C C . HIS A 1 100 ? 4.156 -20.568 -19.425 1.00 65.50 100 HIS A C 1
ATOM 773 O O . HIS A 1 100 ? 5.169 -19.866 -19.453 1.00 65.50 100 HIS A O 1
ATOM 779 N N . ALA A 1 101 ? 3.156 -20.378 -20.296 1.00 67.19 101 ALA A N 1
ATOM 780 C CA . ALA A 1 101 ? 3.117 -19.319 -21.304 1.00 67.19 101 ALA A CA 1
ATOM 781 C C . ALA A 1 101 ? 3.139 -17.893 -20.710 1.00 67.19 101 ALA A C 1
ATOM 783 O O . ALA A 1 101 ? 3.735 -16.996 -21.306 1.00 67.19 101 ALA A O 1
ATOM 784 N N . LYS A 1 102 ? 2.526 -17.688 -19.536 1.00 66.00 102 LYS A N 1
ATOM 785 C CA . LYS A 1 102 ? 2.503 -16.417 -18.793 1.00 66.00 102 LYS A CA 1
ATOM 786 C C . LYS A 1 102 ? 3.668 -16.281 -17.795 1.00 66.00 102 LYS A C 1
ATOM 788 O O . LYS A 1 102 ? 3.952 -15.165 -17.373 1.00 66.00 102 LYS A O 1
ATOM 793 N N . GLN A 1 103 ? 4.347 -17.381 -17.446 1.00 64.31 103 GLN A N 1
ATOM 794 C CA . GLN A 1 103 ? 5.544 -17.382 -16.585 1.00 64.31 103 GLN A CA 1
ATOM 795 C C . GLN A 1 103 ? 6.803 -16.857 -17.280 1.00 64.31 103 GLN A C 1
ATOM 797 O O . GLN A 1 103 ? 7.825 -16.660 -16.624 1.00 64.31 103 GLN A O 1
ATOM 802 N N . LYS A 1 104 ? 6.767 -16.631 -18.603 1.00 56.94 104 LYS A N 1
ATOM 803 C CA . LYS A 1 104 ? 7.900 -16.007 -19.283 1.00 56.94 104 LYS A CA 1
ATOM 804 C C . LYS A 1 104 ? 8.172 -14.677 -18.574 1.00 56.94 104 LYS A C 1
ATOM 806 O O . LYS A 1 104 ? 7.247 -13.858 -18.500 1.00 56.94 104 LYS A O 1
ATOM 811 N N . PRO A 1 105 ? 9.392 -14.441 -18.043 1.00 55.19 105 PRO A N 1
ATOM 812 C CA . PRO A 1 105 ? 9.739 -13.122 -17.538 1.00 55.19 105 PRO A CA 1
ATOM 813 C C . PRO A 1 105 ? 9.342 -12.144 -18.632 1.00 55.19 105 PRO A C 1
ATOM 815 O O . PRO A 1 105 ? 9.553 -12.455 -19.808 1.00 55.19 105 PRO A O 1
ATOM 818 N N . ARG A 1 106 ? 8.709 -11.018 -18.272 1.00 51.41 106 ARG A N 1
ATOM 819 C CA . ARG A 1 106 ? 8.473 -9.921 -19.216 1.00 51.41 106 ARG A CA 1
ATOM 820 C C . ARG A 1 106 ? 9.843 -9.477 -19.726 1.00 51.41 106 ARG A C 1
ATOM 822 O O . ARG A 1 106 ? 10.416 -8.508 -19.241 1.00 51.41 106 ARG A O 1
ATOM 829 N N . GLN A 1 107 ? 10.387 -10.200 -20.698 1.00 49.62 107 GLN A N 1
ATOM 830 C CA . GLN A 1 107 ? 11.311 -9.662 -21.653 1.00 49.62 107 GLN A CA 1
ATOM 831 C C . GLN A 1 107 ? 10.493 -8.538 -22.248 1.00 49.62 107 GLN A C 1
ATOM 833 O O . GLN A 1 107 ? 9.473 -8.786 -22.892 1.00 49.62 107 GLN A O 1
ATOM 838 N N . TYR A 1 108 ? 10.872 -7.309 -21.908 1.00 46.75 108 TYR A N 1
ATOM 839 C CA . TYR A 1 108 ? 10.462 -6.134 -22.646 1.00 46.75 108 TYR A CA 1
ATOM 840 C C . TYR A 1 108 ? 10.879 -6.392 -24.096 1.00 46.75 108 TYR A C 1
ATOM 842 O O . TYR A 1 108 ? 11.973 -6.042 -24.533 1.00 46.75 108 TYR A O 1
ATOM 850 N N . THR A 1 109 ? 10.020 -7.083 -24.833 1.00 47.97 109 THR A N 1
ATOM 851 C CA . THR A 1 109 ? 10.028 -7.116 -26.277 1.00 47.97 109 THR A CA 1
ATOM 852 C C . THR A 1 109 ? 9.551 -5.726 -26.621 1.00 47.97 109 THR A C 1
ATOM 854 O O . THR A 1 109 ? 8.360 -5.432 -26.604 1.00 47.97 109 THR A O 1
ATOM 857 N N . LYS A 1 110 ? 10.519 -4.812 -26.752 1.00 52.16 110 LYS A N 1
ATOM 858 C CA . LYS A 1 110 ? 10.274 -3.482 -27.294 1.00 52.16 110 LYS A CA 1
ATOM 859 C C . LYS A 1 110 ? 9.499 -3.705 -28.581 1.00 52.16 110 LYS A C 1
ATOM 861 O O . LYS A 1 110 ? 10.039 -4.321 -29.494 1.00 52.16 110 LYS A O 1
ATOM 866 N N . ASP A 1 111 ? 8.247 -3.269 -28.586 1.00 46.16 111 ASP A N 1
ATOM 867 C CA . ASP A 1 111 ? 7.338 -3.397 -29.713 1.00 46.16 111 ASP A CA 1
ATOM 868 C C . ASP A 1 111 ? 8.039 -2.775 -30.935 1.00 46.16 111 ASP A C 1
ATOM 870 O O . ASP A 1 111 ? 8.276 -1.559 -30.948 1.00 46.16 111 ASP A O 1
ATOM 874 N N . PRO A 1 112 ? 8.507 -3.581 -31.907 1.00 54.66 112 PRO A N 1
ATOM 875 C CA . PRO A 1 112 ? 9.413 -3.101 -32.948 1.00 54.66 112 PRO A CA 1
ATOM 876 C C . PRO A 1 112 ? 8.728 -2.128 -33.915 1.00 54.66 112 PRO A C 1
ATOM 878 O O . PRO A 1 112 ? 9.413 -1.480 -34.697 1.00 54.66 112 PRO A O 1
ATOM 881 N N . THR A 1 113 ? 7.401 -2.011 -33.848 1.00 56.44 113 THR A N 1
ATOM 882 C CA . THR A 1 113 ? 6.567 -1.097 -34.639 1.00 56.44 113 THR A CA 1
ATOM 883 C C . THR A 1 113 ? 6.374 0.267 -33.975 1.00 56.44 113 THR A C 1
ATOM 885 O O . THR A 1 113 ? 6.104 1.246 -34.668 1.00 56.44 113 THR A O 1
ATOM 888 N N . LYS A 1 114 ? 6.541 0.370 -32.646 1.00 47.53 114 LYS A N 1
ATOM 889 C CA . LYS A 1 114 ? 6.364 1.631 -31.900 1.00 47.53 114 LYS A CA 1
ATOM 890 C C . LYS A 1 114 ? 7.637 2.473 -31.817 1.00 47.53 114 LYS A C 1
ATOM 892 O O . LYS A 1 114 ? 7.574 3.660 -31.522 1.00 47.53 114 LYS A O 1
ATOM 897 N N . TYR A 1 115 ? 8.777 1.877 -32.157 1.00 49.25 115 TYR A N 1
ATOM 898 C CA . TYR A 1 115 ? 9.929 2.612 -32.658 1.00 49.25 115 TYR A CA 1
ATOM 899 C C . TYR A 1 115 ? 9.873 2.553 -34.182 1.00 49.25 115 TYR A C 1
ATOM 901 O O . TYR A 1 115 ? 10.301 1.562 -34.771 1.00 49.25 115 TYR A O 1
ATOM 909 N N . LYS A 1 116 ? 9.403 3.622 -34.837 1.00 42.56 116 LYS A N 1
ATOM 910 C CA . LYS A 1 116 ? 9.891 3.901 -36.192 1.00 42.56 116 LYS A CA 1
ATOM 911 C C . LYS A 1 116 ? 11.409 4.012 -36.069 1.00 42.56 116 LYS A C 1
ATOM 913 O O . LYS A 1 116 ? 11.925 5.006 -35.569 1.00 42.56 116 LYS A O 1
ATOM 918 N N . LYS A 1 117 ? 12.117 2.942 -36.424 1.00 43.09 117 LYS A N 1
ATOM 919 C CA . LYS A 1 117 ? 13.554 3.016 -36.644 1.00 43.09 117 LYS A CA 1
ATOM 920 C C . LYS A 1 117 ? 13.758 3.953 -37.839 1.00 43.09 117 LYS A C 1
ATOM 922 O O . LYS A 1 117 ? 13.120 3.707 -38.863 1.00 43.09 117 LYS A O 1
ATOM 927 N N . PRO A 1 118 ? 14.617 4.981 -37.749 1.00 46.19 118 PRO A N 1
ATOM 928 C CA . PRO A 1 118 ? 15.296 5.451 -38.945 1.00 46.19 118 PRO A CA 1
ATOM 929 C C . PRO A 1 118 ? 16.055 4.269 -39.563 1.00 46.19 118 PRO A C 1
ATOM 931 O O . PRO A 1 118 ? 16.404 3.305 -38.874 1.00 46.19 118 PRO A O 1
ATOM 934 N N . ASP A 1 119 ? 16.196 4.323 -40.877 1.00 40.62 119 ASP A N 1
ATOM 935 C CA . ASP A 1 119 ? 16.489 3.199 -41.754 1.00 40.62 119 ASP A CA 1
ATOM 936 C C . ASP A 1 119 ? 17.678 2.306 -41.357 1.00 40.62 119 ASP A C 1
ATOM 938 O O . ASP A 1 119 ? 18.609 2.686 -40.645 1.00 40.62 119 ASP A O 1
ATOM 942 N N . LYS A 1 120 ? 17.612 1.055 -41.818 1.00 49.88 120 LYS A N 1
ATOM 943 C CA . LYS A 1 120 ? 18.562 -0.021 -41.509 1.00 49.88 120 LYS A CA 1
ATOM 944 C C . LYS A 1 120 ? 19.984 0.322 -41.979 1.00 49.88 120 LYS A C 1
ATOM 946 O O . LYS A 1 120 ? 20.245 0.363 -43.173 1.00 49.88 120 LYS A O 1
ATOM 951 N N . GLY A 1 121 ? 20.927 0.377 -41.040 1.00 45.09 121 GLY A N 1
ATOM 952 C CA . GLY A 1 121 ? 22.359 0.291 -41.328 1.00 45.09 121 GLY A CA 1
ATOM 953 C C . GLY A 1 121 ? 23.152 -0.193 -40.113 1.00 45.09 121 GLY A C 1
ATOM 954 O O . GLY A 1 121 ? 23.256 0.516 -39.122 1.00 45.09 121 GLY A O 1
ATOM 955 N N . ASN A 1 122 ? 23.672 -1.421 -40.186 1.00 47.38 122 ASN A N 1
ATOM 956 C CA . ASN A 1 122 ? 24.751 -1.997 -39.370 1.00 47.38 122 ASN A CA 1
ATOM 957 C C . ASN A 1 122 ? 24.713 -1.823 -37.838 1.00 47.38 122 ASN A C 1
ATOM 959 O O . ASN A 1 122 ? 25.210 -0.860 -37.260 1.00 47.38 122 ASN A O 1
ATOM 963 N N . LYS A 1 123 ? 24.294 -2.890 -37.146 1.00 44.22 123 LYS A N 1
ATOM 964 C CA . LYS A 1 123 ? 24.772 -3.163 -35.782 1.00 44.22 123 LYS A CA 1
ATOM 965 C C . LYS A 1 123 ? 26.287 -3.438 -35.862 1.00 44.22 123 LYS A C 1
ATOM 967 O O . LYS A 1 123 ? 26.652 -4.410 -36.522 1.00 44.22 123 LYS A O 1
ATOM 972 N N . PRO A 1 124 ? 27.167 -2.662 -35.208 1.00 46.47 124 PRO A N 1
ATOM 973 C CA . PRO A 1 124 ? 28.581 -3.006 -35.162 1.00 46.47 124 PRO A CA 1
ATOM 974 C C . PRO A 1 124 ? 28.795 -4.240 -34.264 1.00 46.47 124 PRO A C 1
ATOM 976 O O . PRO A 1 124 ? 28.071 -4.401 -33.271 1.00 46.47 124 PRO A O 1
ATOM 979 N N . PRO A 1 125 ? 29.781 -5.104 -34.571 1.00 47.06 125 PRO A N 1
ATOM 980 C CA . PRO A 1 125 ? 30.207 -6.163 -33.662 1.00 47.06 125 PRO A CA 1
ATOM 981 C C . PRO A 1 125 ? 30.639 -5.535 -32.332 1.00 47.06 125 PRO A C 1
ATOM 983 O O . PRO A 1 125 ? 31.143 -4.408 -32.299 1.00 47.06 125 PRO A O 1
ATOM 986 N N . GLY A 1 126 ? 30.384 -6.233 -31.222 1.00 49.50 126 GLY A N 1
ATOM 987 C CA . GLY A 1 126 ? 30.750 -5.770 -29.885 1.00 49.50 126 GLY A CA 1
ATOM 988 C C . GLY A 1 126 ? 32.200 -5.298 -29.883 1.00 49.50 126 GLY A C 1
ATOM 989 O O . GLY A 1 126 ? 33.093 -6.080 -30.181 1.00 49.50 126 GLY A O 1
ATOM 990 N N . LYS A 1 127 ? 32.416 -4.001 -29.624 1.00 59.03 127 LYS A N 1
ATOM 991 C CA . LYS A 1 127 ? 33.747 -3.389 -29.646 1.00 59.03 127 LYS A CA 1
ATOM 992 C C . LYS A 1 127 ? 34.610 -4.077 -28.596 1.00 59.03 127 LYS A C 1
ATOM 994 O O . LYS A 1 127 ? 34.541 -3.724 -27.416 1.00 59.03 127 LYS A O 1
ATOM 999 N N . ASP A 1 128 ? 35.422 -5.030 -29.032 1.00 58.81 128 ASP A N 1
ATOM 1000 C CA . ASP A 1 128 ? 36.599 -5.458 -28.300 1.00 58.81 128 ASP A CA 1
ATOM 1001 C C . ASP A 1 128 ? 37.434 -4.207 -28.051 1.00 58.81 128 ASP A C 1
ATOM 1003 O O . ASP A 1 128 ? 37.981 -3.595 -28.967 1.00 58.81 128 ASP A O 1
ATOM 1007 N N . ARG A 1 129 ? 37.431 -3.734 -26.806 1.00 69.38 129 ARG A N 1
ATOM 1008 C CA . ARG A 1 129 ? 38.204 -2.552 -26.442 1.00 69.38 129 ARG A CA 1
ATOM 1009 C C . ARG A 1 129 ? 39.642 -3.006 -26.316 1.00 69.38 129 ARG A C 1
ATOM 1011 O O . ARG A 1 129 ? 39.947 -3.785 -25.425 1.00 69.38 129 ARG A O 1
ATOM 1018 N N . PHE A 1 130 ? 40.515 -2.548 -27.195 1.00 83.75 130 PHE A N 1
ATOM 1019 C CA . PHE A 1 130 ? 41.950 -2.754 -27.048 1.00 83.75 130 PHE A CA 1
ATOM 1020 C C . PHE A 1 130 ? 42.528 -1.747 -26.047 1.00 83.75 130 PHE A C 1
ATOM 1022 O O . PHE A 1 130 ? 41.984 -0.660 -25.843 1.00 83.75 130 PHE A O 1
ATOM 1029 N N . CYS A 1 131 ? 43.596 -2.147 -25.367 1.00 86.06 131 CYS A N 1
ATOM 1030 C CA . CYS A 1 131 ? 44.318 -1.339 -24.403 1.00 86.06 131 CYS A CA 1
ATOM 1031 C C . CYS A 1 131 ? 44.940 -0.148 -25.121 1.00 86.06 131 CYS A C 1
ATOM 1033 O O . CYS A 1 131 ? 45.745 -0.350 -26.027 1.00 86.06 131 CYS A O 1
ATOM 1035 N N . ALA A 1 132 ? 44.633 1.071 -24.681 1.00 80.94 132 ALA A N 1
ATOM 1036 C CA . ALA A 1 132 ? 45.184 2.281 -25.290 1.00 80.94 132 ALA A CA 1
ATOM 1037 C C . ALA A 1 132 ? 46.724 2.334 -25.240 1.00 80.94 132 ALA A C 1
ATOM 1039 O O . ALA A 1 132 ? 47.340 2.939 -26.106 1.00 80.94 132 ALA A O 1
ATOM 1040 N N . SER A 1 133 ? 47.344 1.683 -24.250 1.00 82.06 133 SER A N 1
ATOM 1041 C CA . SER A 1 133 ? 48.798 1.718 -24.048 1.00 82.06 133 SER A CA 1
ATOM 1042 C C . SER A 1 133 ? 49.565 0.607 -24.771 1.00 82.06 133 SER A C 1
ATOM 1044 O O . SER A 1 133 ? 50.751 0.770 -25.014 1.00 82.06 133 SER A O 1
ATOM 1046 N N . CYS A 1 134 ? 48.941 -0.540 -25.068 1.00 85.25 134 CYS A N 1
ATOM 1047 C CA . CYS A 1 134 ? 49.665 -1.702 -25.614 1.00 85.25 134 CYS A CA 1
ATOM 1048 C C . CYS A 1 134 ? 48.907 -2.512 -26.673 1.00 85.25 134 CYS A C 1
ATOM 1050 O O . CYS A 1 134 ? 49.370 -3.576 -27.071 1.00 85.25 134 CYS A O 1
ATOM 1052 N N . GLY A 1 135 ? 47.712 -2.080 -27.084 1.00 81.94 135 GLY A N 1
ATOM 1053 C CA . GLY A 1 135 ? 46.919 -2.748 -28.121 1.00 81.94 135 GLY A CA 1
ATOM 1054 C C . GLY A 1 135 ? 46.321 -4.105 -27.727 1.00 81.94 135 GLY A C 1
ATOM 1055 O O . GLY A 1 135 ? 45.511 -4.643 -28.466 1.00 81.94 135 GLY A O 1
ATOM 1056 N N . GLN A 1 136 ? 46.648 -4.661 -26.555 1.00 83.62 136 GLN A N 1
ATOM 1057 C CA . GLN A 1 136 ? 46.083 -5.930 -26.076 1.00 83.62 136 GLN A CA 1
ATOM 1058 C C . GLN A 1 136 ? 44.615 -5.788 -25.666 1.00 83.62 136 GLN A C 1
ATOM 1060 O O . GLN A 1 136 ? 44.222 -4.750 -25.139 1.00 83.62 136 GLN A O 1
ATOM 1065 N N . ARG A 1 137 ? 43.789 -6.829 -25.831 1.00 80.31 137 ARG A N 1
ATOM 1066 C CA . ARG A 1 137 ? 42.350 -6.772 -25.499 1.00 80.31 137 ARG A CA 1
ATOM 1067 C C . ARG A 1 137 ? 42.138 -6.385 -24.021 1.00 80.31 137 ARG A C 1
ATOM 1069 O O . ARG A 1 137 ? 42.510 -7.111 -23.099 1.00 80.31 137 ARG A O 1
ATOM 1076 N N . ALA A 1 138 ? 41.554 -5.214 -23.784 1.00 74.81 138 ALA A N 1
ATOM 1077 C CA . ALA A 1 138 ? 41.205 -4.704 -22.466 1.00 74.81 138 ALA A CA 1
ATOM 1078 C C . ALA A 1 138 ? 39.874 -5.306 -21.996 1.00 74.81 138 ALA A C 1
ATOM 1080 O O . ALA A 1 138 ? 38.964 -5.568 -22.785 1.00 74.81 138 ALA A O 1
ATOM 1081 N N . ARG A 1 139 ? 39.727 -5.499 -20.679 1.00 68.19 139 ARG A N 1
ATOM 1082 C CA . ARG A 1 139 ? 38.426 -5.871 -20.112 1.00 68.19 139 ARG A CA 1
ATOM 1083 C C . ARG A 1 139 ? 37.444 -4.720 -20.337 1.00 68.19 139 ARG A C 1
ATOM 1085 O O . ARG A 1 139 ? 37.758 -3.569 -20.033 1.00 68.19 139 ARG A O 1
ATOM 1092 N N . SER A 1 140 ? 36.259 -5.050 -20.850 1.00 63.47 140 SER A N 1
ATOM 1093 C CA . SER A 1 140 ? 35.267 -4.118 -21.414 1.00 63.47 140 SER A CA 1
ATOM 1094 C C . SER A 1 140 ? 34.863 -2.957 -20.500 1.00 63.47 140 SER A C 1
ATOM 1096 O O . SER A 1 140 ? 34.448 -1.909 -20.994 1.00 63.47 140 SER A O 1
ATOM 1098 N N . ASN A 1 141 ? 35.021 -3.123 -19.186 1.00 78.31 141 ASN A N 1
ATOM 1099 C CA . ASN A 1 141 ? 34.536 -2.176 -18.186 1.00 78.31 141 ASN A CA 1
ATOM 1100 C C . ASN A 1 141 ? 35.645 -1.325 -17.543 1.00 78.31 141 ASN A C 1
ATOM 1102 O O . ASN A 1 141 ? 35.351 -0.518 -16.668 1.00 78.31 141 ASN A O 1
ATOM 1106 N N . CYS A 1 142 ? 36.913 -1.467 -17.950 1.00 79.81 142 CYS A N 1
ATOM 1107 C CA . CYS A 1 142 ? 37.984 -0.612 -17.434 1.00 79.81 142 CYS A CA 1
ATOM 1108 C C . CYS A 1 142 ? 37.784 0.841 -17.900 1.00 79.81 142 CYS A C 1
ATOM 1110 O O . CYS A 1 142 ? 37.852 1.119 -19.100 1.00 79.81 142 CYS A O 1
ATOM 1112 N N . PHE A 1 143 ? 37.568 1.763 -16.953 1.00 83.06 143 PHE A N 1
ATOM 1113 C CA . PHE A 1 143 ? 37.356 3.191 -17.233 1.00 83.06 143 PHE A CA 1
ATOM 1114 C C . PHE A 1 143 ? 38.522 3.806 -18.020 1.00 83.06 143 PHE A C 1
ATOM 1116 O O . PHE A 1 143 ? 38.313 4.512 -19.001 1.00 83.06 143 PHE A O 1
ATOM 1123 N N . TYR A 1 144 ? 39.751 3.426 -17.665 1.00 82.75 144 TYR A N 1
ATOM 1124 C CA . TYR A 1 144 ? 40.981 3.915 -18.291 1.00 82.75 144 TYR A CA 1
ATOM 1125 C C . TYR A 1 144 ? 41.298 3.271 -19.645 1.00 82.75 144 TYR A C 1
ATOM 1127 O O . TYR A 1 144 ? 42.326 3.578 -20.235 1.00 82.75 144 TYR A O 1
ATOM 1135 N N . ARG A 1 145 ? 40.459 2.346 -20.144 1.00 85.44 145 ARG A N 1
ATOM 1136 C CA . ARG A 1 145 ? 40.705 1.600 -21.395 1.00 85.44 145 ARG A CA 1
ATOM 1137 C C . ARG A 1 145 ? 42.090 0.933 -21.455 1.00 85.44 145 ARG A C 1
ATOM 1139 O O . ARG A 1 145 ? 42.641 0.744 -22.532 1.00 85.44 145 ARG A O 1
ATOM 1146 N N . CYS A 1 146 ? 42.638 0.538 -20.308 1.00 85.94 146 CYS A N 1
ATOM 1147 C CA . CYS A 1 146 ? 43.898 -0.197 -20.208 1.00 85.94 146 CYS A CA 1
ATOM 1148 C C . CYS A 1 146 ? 43.646 -1.679 -19.895 1.00 85.94 146 CYS A C 1
ATOM 1150 O O . CYS A 1 146 ? 42.684 -2.021 -19.197 1.00 85.94 146 CYS A O 1
ATOM 1152 N N . CYS A 1 147 ? 44.536 -2.567 -20.348 1.00 88.38 147 CYS A N 1
ATOM 1153 C CA . CYS A 1 147 ? 44.590 -3.945 -19.858 1.00 88.38 147 CYS A CA 1
ATOM 1154 C C . CYS A 1 147 ? 45.063 -3.972 -18.392 1.00 88.38 147 CYS A C 1
ATOM 1156 O O . CYS A 1 147 ? 45.616 -2.991 -17.891 1.00 88.38 147 CYS A O 1
ATOM 1158 N N . LYS A 1 148 ? 44.869 -5.100 -17.694 1.00 86.00 148 LYS A N 1
ATOM 1159 C CA . LYS A 1 148 ? 45.219 -5.232 -16.268 1.00 86.00 148 LYS A CA 1
ATOM 1160 C C . LYS A 1 148 ? 46.685 -4.863 -15.988 1.00 86.00 148 LYS A C 1
ATOM 1162 O O . LYS A 1 148 ? 46.940 -4.137 -15.039 1.00 86.00 148 LYS A O 1
ATOM 1167 N N . GLN A 1 149 ? 47.630 -5.314 -16.819 1.00 84.88 149 GLN A N 1
ATOM 1168 C CA . GLN A 1 149 ? 49.062 -5.059 -16.608 1.00 84.88 149 GLN A CA 1
ATOM 1169 C C . GLN A 1 149 ? 49.431 -3.578 -16.771 1.00 84.88 149 GLN A C 1
ATOM 1171 O O . GLN A 1 149 ? 50.060 -3.016 -15.880 1.00 84.88 149 GLN A O 1
ATOM 1176 N N . CYS A 1 150 ? 48.965 -2.915 -17.836 1.00 86.62 150 CYS A N 1
ATOM 1177 C CA . CYS A 1 150 ? 49.198 -1.479 -18.021 1.00 86.62 150 CYS A CA 1
ATOM 1178 C C . CYS A 1 150 ? 48.484 -0.640 -16.952 1.00 86.62 150 CYS A C 1
ATOM 1180 O O . CYS A 1 150 ? 49.014 0.367 -16.503 1.00 86.62 150 CYS A O 1
ATOM 1182 N N . CYS A 1 151 ? 47.298 -1.064 -16.501 1.00 87.69 151 CYS A N 1
ATOM 1183 C CA . CYS A 1 151 ? 46.557 -0.375 -15.444 1.00 87.69 151 CYS A CA 1
ATOM 1184 C C . CYS A 1 151 ? 47.314 -0.404 -14.101 1.00 87.69 151 CYS A C 1
ATOM 1186 O O . CYS A 1 151 ? 47.312 0.596 -13.386 1.00 87.69 151 CYS A O 1
ATOM 1188 N N . VAL A 1 152 ? 48.014 -1.509 -13.810 1.00 84.25 152 VAL A N 1
ATOM 1189 C CA . VAL A 1 152 ? 48.892 -1.662 -12.636 1.00 84.25 152 VAL A CA 1
ATOM 1190 C C . VAL A 1 152 ? 50.179 -0.853 -12.775 1.00 84.25 152 VAL A C 1
ATOM 1192 O O . VAL A 1 152 ? 50.527 -0.117 -11.856 1.00 84.25 152 VAL A O 1
ATOM 1195 N N . GLN A 1 153 ? 50.866 -0.939 -13.917 1.00 86.44 153 GLN A N 1
ATOM 1196 C CA . GLN A 1 153 ? 52.114 -0.197 -14.150 1.00 86.44 153 GLN A CA 1
ATOM 1197 C C . GLN A 1 153 ? 51.912 1.321 -14.084 1.00 86.44 153 GLN A C 1
ATOM 1199 O O . GLN A 1 153 ? 52.735 2.024 -13.506 1.00 86.44 153 GLN A O 1
ATOM 1204 N N . LEU A 1 154 ? 50.791 1.814 -14.616 1.00 81.44 154 LEU A N 1
ATOM 1205 C CA . LEU A 1 154 ? 50.432 3.234 -14.592 1.00 81.44 154 LEU A CA 1
ATOM 1206 C C . LEU A 1 154 ? 49.832 3.689 -13.250 1.00 81.44 154 LEU A C 1
ATOM 1208 O O . LEU A 1 154 ? 49.451 4.848 -13.130 1.00 81.44 154 LEU A O 1
ATOM 1212 N N . LYS A 1 155 ? 49.714 2.794 -12.254 1.00 82.94 155 LYS A N 1
ATOM 1213 C CA . LYS A 1 155 ? 49.086 3.061 -10.945 1.00 82.94 155 LYS A CA 1
ATOM 1214 C C . LYS A 1 155 ? 47.711 3.742 -11.057 1.00 82.94 155 LYS A C 1
ATOM 1216 O O . LYS A 1 155 ? 47.344 4.570 -10.227 1.00 82.94 155 LYS A O 1
ATOM 1221 N N . ASN A 1 156 ? 46.930 3.384 -12.079 1.00 79.69 156 ASN A N 1
ATOM 1222 C CA . ASN A 1 156 ? 45.603 3.959 -12.286 1.00 79.69 156 ASN A CA 1
ATOM 1223 C C . ASN A 1 156 ? 44.644 3.450 -11.192 1.00 79.69 156 ASN A C 1
ATOM 1225 O O . ASN A 1 156 ? 44.551 2.230 -11.013 1.00 79.69 156 ASN A O 1
ATOM 1229 N N . PRO A 1 157 ? 43.880 4.320 -10.499 1.00 80.06 157 PRO A N 1
ATOM 1230 C CA . PRO A 1 157 ? 42.926 3.909 -9.468 1.00 80.06 157 PRO A CA 1
ATOM 1231 C C . PRO A 1 157 ? 41.664 3.309 -10.112 1.00 80.06 157 PRO A C 1
ATOM 1233 O O . PRO A 1 157 ? 40.570 3.867 -10.090 1.00 80.06 157 PRO A O 1
ATOM 1236 N N . CYS A 1 158 ? 41.819 2.157 -10.764 1.00 81.88 158 CYS A N 1
ATOM 1237 C CA . CYS A 1 158 ? 40.737 1.469 -11.449 1.00 81.88 158 CYS A CA 1
ATOM 1238 C C . CYS A 1 158 ? 39.987 0.542 -10.492 1.00 81.88 158 CYS A C 1
ATOM 1240 O O . CYS A 1 158 ? 40.537 -0.446 -10.012 1.00 81.88 158 CYS A O 1
ATOM 1242 N N . THR A 1 159 ? 38.691 0.792 -10.309 1.00 76.62 159 THR A N 1
ATOM 1243 C CA . THR A 1 159 ? 37.787 -0.045 -9.500 1.00 76.62 159 THR A CA 1
ATOM 1244 C C . THR A 1 159 ? 37.494 -1.418 -10.114 1.00 76.62 159 THR A C 1
ATOM 1246 O O . THR A 1 159 ? 36.992 -2.303 -9.434 1.00 76.62 159 THR A O 1
ATOM 1249 N N . VAL A 1 160 ? 37.816 -1.628 -11.395 1.00 80.69 160 VAL A N 1
ATOM 1250 C CA . VAL A 1 160 ? 37.641 -2.920 -12.088 1.00 80.69 160 VAL A CA 1
ATOM 1251 C C . VAL A 1 160 ? 38.882 -3.803 -11.970 1.00 80.69 160 VAL A C 1
ATOM 1253 O O . VAL A 1 160 ? 38.773 -5.026 -11.925 1.00 80.69 160 VAL A O 1
ATOM 1256 N N . HIS A 1 161 ? 40.068 -3.194 -11.913 1.00 75.44 161 HIS A N 1
ATOM 1257 C CA . HIS A 1 161 ? 41.347 -3.896 -11.782 1.00 75.44 161 HIS A CA 1
ATOM 1258 C C . HIS A 1 161 ? 41.968 -3.725 -10.394 1.00 75.44 161 HIS A C 1
ATOM 1260 O O . HIS A 1 161 ? 43.181 -3.894 -10.300 1.00 75.44 161 HIS A O 1
ATOM 1266 N N . VAL A 1 162 ? 41.143 -3.387 -9.383 1.00 65.19 162 VAL A N 1
ATOM 1267 C CA . VAL A 1 162 ? 41.516 -2.984 -8.013 1.00 65.19 162 VAL A CA 1
ATOM 1268 C C . VAL A 1 162 ? 42.907 -3.473 -7.657 1.00 65.19 162 VAL A C 1
ATOM 1270 O O . VAL A 1 162 ? 43.144 -4.679 -7.557 1.00 65.19 162 VAL A O 1
ATOM 1273 N N . LEU A 1 163 ? 43.812 -2.511 -7.490 1.00 61.12 163 LEU A N 1
ATOM 1274 C CA . LEU A 1 163 ? 45.145 -2.718 -6.950 1.00 61.12 163 LEU A CA 1
ATOM 1275 C C . LEU A 1 163 ? 44.985 -3.148 -5.490 1.00 61.12 163 LEU A C 1
ATOM 1277 O O . LEU A 1 163 ? 45.119 -2.343 -4.576 1.00 61.12 163 LEU A O 1
ATOM 1281 N N . THR A 1 164 ? 44.628 -4.412 -5.260 1.00 54.75 164 THR A N 1
ATOM 1282 C CA . THR A 1 164 ? 44.850 -5.060 -3.969 1.00 54.75 164 THR A CA 1
ATOM 1283 C C . THR A 1 164 ? 46.346 -4.974 -3.727 1.00 54.75 164 THR A C 1
ATOM 1285 O O . THR A 1 164 ? 47.113 -5.632 -4.434 1.00 54.75 164 THR A O 1
ATOM 1288 N N . GLY A 1 165 ? 46.724 -4.068 -2.827 1.00 50.38 165 GLY A N 1
ATOM 1289 C CA . GLY A 1 165 ? 48.100 -3.669 -2.581 1.00 50.38 165 GLY A CA 1
ATOM 1290 C C . GLY A 1 165 ? 49.040 -4.851 -2.378 1.00 50.38 165 GLY A C 1
ATOM 1291 O O . GLY A 1 165 ? 48.660 -5.880 -1.818 1.00 50.38 165 GLY A O 1
ATOM 1292 N N . ASP A 1 166 ? 50.256 -4.682 -2.888 1.00 49.41 166 ASP A N 1
ATOM 1293 C CA . ASP A 1 166 ? 51.517 -5.139 -2.305 1.00 49.41 166 ASP A CA 1
ATOM 1294 C C . ASP A 1 166 ? 51.512 -6.496 -1.588 1.00 49.41 166 ASP A C 1
ATOM 1296 O O . ASP A 1 166 ? 52.085 -6.660 -0.513 1.00 49.41 166 ASP A O 1
ATOM 1300 N N . LYS A 1 167 ? 50.986 -7.540 -2.235 1.00 44.78 167 LYS A N 1
ATOM 1301 C CA . LYS A 1 167 ? 51.602 -8.857 -2.061 1.00 44.78 167 LYS A CA 1
ATOM 1302 C C . LYS A 1 167 ? 52.823 -8.896 -2.961 1.00 44.78 167 LYS A C 1
ATOM 1304 O O . LYS A 1 167 ? 52.734 -9.232 -4.140 1.00 44.78 167 LYS A O 1
ATOM 1309 N N . VAL A 1 168 ? 53.949 -8.511 -2.367 1.00 46.56 168 VAL A N 1
ATOM 1310 C CA . VAL A 1 168 ? 55.309 -8.779 -2.832 1.00 46.56 168 VAL A CA 1
ATOM 1311 C C . VAL A 1 168 ? 55.417 -10.274 -3.153 1.00 46.56 168 VAL A C 1
ATOM 1313 O O . VAL A 1 168 ? 55.735 -11.096 -2.302 1.00 46.56 168 VAL A O 1
ATOM 1316 N N . VAL A 1 169 ? 55.108 -10.651 -4.391 1.00 39.72 169 VAL A N 1
ATOM 1317 C CA . VAL A 1 169 ? 55.583 -11.904 -4.971 1.00 39.72 169 VAL A CA 1
ATOM 1318 C C . VAL A 1 169 ? 56.854 -11.528 -5.702 1.00 39.72 169 VAL A C 1
ATOM 1320 O O . VAL A 1 169 ? 56.821 -11.067 -6.843 1.00 39.72 169 VAL A O 1
ATOM 1323 N N . ALA A 1 170 ? 57.974 -11.687 -5.004 1.00 43.34 170 ALA A N 1
ATOM 1324 C CA . ALA A 1 170 ? 59.294 -11.675 -5.602 1.00 43.34 170 ALA A CA 1
ATOM 1325 C C . ALA A 1 170 ? 59.323 -12.710 -6.739 1.00 43.34 170 ALA A C 1
ATOM 1327 O O . ALA A 1 170 ? 59.446 -13.913 -6.504 1.00 43.34 170 ALA A O 1
ATOM 1328 N N . ARG A 1 171 ? 59.181 -12.260 -7.992 1.00 40.19 171 ARG A N 1
ATOM 1329 C CA . ARG A 1 171 ? 59.591 -13.070 -9.138 1.00 40.19 171 ARG A CA 1
ATOM 1330 C C . ARG A 1 171 ? 61.086 -12.881 -9.326 1.00 40.19 171 ARG A C 1
ATOM 1332 O O . ARG A 1 171 ? 61.555 -11.839 -9.767 1.00 40.19 171 ARG A O 1
ATOM 1339 N N . LYS A 1 172 ? 61.782 -13.943 -8.929 1.00 38.31 172 LYS A N 1
ATOM 1340 C CA . LYS A 1 172 ? 63.132 -14.355 -9.306 1.00 38.31 172 LYS A CA 1
ATOM 1341 C C . LYS A 1 172 ? 63.477 -13.871 -10.721 1.00 38.31 172 LYS A C 1
ATOM 1343 O O . LYS A 1 172 ? 62.691 -14.060 -11.648 1.00 38.31 172 LYS A O 1
ATOM 1348 N N . GLY A 1 173 ? 64.606 -13.173 -10.810 1.00 40.78 173 GLY A N 1
ATOM 1349 C CA . GLY A 1 173 ? 64.969 -12.312 -11.927 1.00 40.78 173 GLY A CA 1
ATOM 1350 C C . GLY A 1 173 ? 65.362 -13.010 -13.221 1.00 40.78 173 GLY A C 1
ATOM 1351 O O . GLY A 1 173 ? 65.499 -14.220 -13.257 1.00 40.78 173 GLY A O 1
ATOM 1352 N N . TYR A 1 174 ? 65.509 -12.165 -14.238 1.00 33.84 174 TYR A N 1
ATOM 1353 C CA . TYR A 1 174 ? 66.373 -12.147 -15.430 1.00 33.84 174 TYR A CA 1
ATOM 1354 C C . TYR A 1 174 ? 65.876 -10.869 -16.129 1.00 33.84 174 TYR A C 1
ATOM 1356 O O . TYR A 1 174 ? 64.691 -10.767 -16.421 1.00 33.84 174 TYR A O 1
ATOM 1364 N N . GLY A 1 175 ? 66.593 -9.771 -16.289 1.00 32.12 175 GLY A N 1
ATOM 1365 C CA . GLY A 1 175 ? 67.998 -9.506 -16.542 1.00 32.12 175 GLY A CA 1
ATOM 1366 C C . GLY A 1 175 ? 67.972 -8.164 -17.287 1.00 32.12 175 GLY A C 1
ATOM 1367 O O . GLY A 1 175 ? 67.071 -7.933 -18.096 1.00 32.12 175 GLY A O 1
ATOM 1368 N N . SER A 1 176 ? 68.877 -7.247 -16.951 1.00 44.22 176 SER A N 1
ATOM 1369 C CA . SER A 1 176 ? 69.030 -5.972 -17.657 1.00 44.22 176 SER A CA 1
ATOM 1370 C C . SER A 1 176 ? 69.165 -6.193 -19.159 1.00 44.22 176 SER A C 1
ATOM 1372 O O . SER A 1 176 ? 69.996 -6.980 -19.600 1.00 44.22 176 SER A O 1
ATOM 1374 N N . GLY A 1 177 ? 68.389 -5.443 -19.929 1.00 34.00 177 GLY A N 1
ATOM 1375 C CA . GLY A 1 177 ? 68.514 -5.367 -21.374 1.00 34.00 177 GLY A CA 1
ATOM 1376 C C . GLY A 1 177 ? 67.709 -4.187 -21.881 1.00 34.00 177 GLY A C 1
ATOM 1377 O O . GLY A 1 177 ? 66.521 -4.314 -22.159 1.00 34.00 177 GLY A O 1
ATOM 1378 N N . ALA A 1 178 ? 68.353 -3.024 -21.964 1.00 46.66 178 ALA A N 1
ATOM 1379 C CA . ALA A 1 178 ? 67.901 -1.969 -22.853 1.00 46.66 178 ALA A CA 1
ATOM 1380 C C . ALA A 1 178 ? 67.864 -2.558 -24.271 1.00 46.66 178 ALA A C 1
ATOM 1382 O O . ALA A 1 178 ? 68.895 -2.997 -24.775 1.00 46.66 178 ALA A O 1
ATOM 1383 N N . ALA A 1 179 ? 66.687 -2.615 -24.888 1.00 34.38 179 ALA A N 1
ATOM 1384 C CA . ALA A 1 179 ? 66.539 -3.052 -26.268 1.00 34.38 179 ALA A CA 1
ATOM 1385 C C . ALA A 1 179 ? 65.689 -2.036 -27.025 1.00 34.38 179 ALA A C 1
ATOM 1387 O O . ALA A 1 179 ? 64.589 -1.670 -26.606 1.00 34.38 179 ALA A O 1
ATOM 1388 N N . GLN A 1 180 ? 66.283 -1.559 -28.115 1.00 38.44 180 GLN A N 1
ATOM 1389 C CA . GLN A 1 180 ? 65.752 -0.617 -29.082 1.00 38.44 180 GLN A CA 1
ATOM 1390 C C . GLN A 1 180 ? 64.315 -0.936 -29.486 1.00 38.44 180 GLN A C 1
ATOM 1392 O O . GLN A 1 180 ? 63.954 -2.064 -29.811 1.00 38.44 180 GLN A O 1
ATOM 1397 N N . TYR A 1 181 ? 63.527 0.130 -29.538 1.00 37.84 181 TYR A N 1
ATOM 1398 C CA . TYR A 1 181 ? 62.248 0.196 -30.217 1.00 37.84 181 TYR A CA 1
ATOM 1399 C C . TYR A 1 181 ? 62.459 -0.110 -31.710 1.00 37.84 181 TYR A C 1
ATOM 1401 O O . TYR A 1 181 ? 62.866 0.766 -32.471 1.00 37.84 181 TYR A O 1
ATOM 1409 N N . GLN A 1 182 ? 62.214 -1.353 -32.135 1.00 32.22 182 GLN A N 1
ATOM 1410 C CA . GLN A 1 182 ? 62.031 -1.669 -33.550 1.00 32.22 182 GLN A CA 1
ATOM 1411 C C . GLN A 1 182 ? 60.552 -1.526 -33.910 1.00 32.22 182 GLN A C 1
ATOM 1413 O O . GLN A 1 182 ? 59.691 -2.312 -33.518 1.00 32.22 182 GLN A O 1
ATOM 1418 N N . SER A 1 183 ? 60.287 -0.451 -34.646 1.00 44.19 183 SER A N 1
ATOM 1419 C CA . SER A 1 183 ? 59.041 -0.159 -35.341 1.00 44.19 183 SER A CA 1
ATOM 1420 C C . SER A 1 183 ? 58.969 -0.994 -36.621 1.00 44.19 183 SER A C 1
ATOM 1422 O O . SER A 1 183 ? 59.237 -0.486 -37.705 1.00 44.19 183 SER A O 1
ATOM 1424 N N . GLU A 1 184 ? 58.589 -2.263 -36.513 1.00 42.66 184 GLU A N 1
ATOM 1425 C CA . GLU A 1 184 ? 58.313 -3.100 -37.686 1.00 42.66 184 GLU A CA 1
ATOM 1426 C C . GLU A 1 184 ? 57.054 -3.939 -37.471 1.00 42.66 184 GLU A C 1
ATOM 1428 O O . GLU A 1 184 ? 57.132 -5.134 -37.244 1.00 42.66 184 GLU A O 1
ATOM 1433 N N . TYR A 1 185 ? 55.880 -3.307 -37.555 1.00 39.34 185 TYR A N 1
ATOM 1434 C CA . TYR A 1 185 ? 54.648 -3.978 -37.993 1.00 39.34 185 TYR A CA 1
ATOM 1435 C C . TYR A 1 185 ? 53.790 -2.998 -38.802 1.00 39.34 185 TYR A C 1
ATOM 1437 O O . TYR A 1 185 ? 52.725 -2.551 -38.383 1.00 39.34 185 TYR A O 1
ATOM 1445 N N . ASN A 1 186 ? 54.288 -2.675 -39.998 1.00 43.12 186 ASN A N 1
ATOM 1446 C CA . ASN A 1 186 ? 53.449 -2.330 -41.139 1.00 43.12 186 ASN A CA 1
ATOM 1447 C C . ASN A 1 186 ? 52.990 -3.638 -41.792 1.00 43.12 186 ASN A C 1
ATOM 1449 O O . ASN A 1 186 ? 53.752 -4.274 -42.512 1.00 43.12 186 ASN A O 1
ATOM 1453 N N . ALA A 1 187 ? 51.739 -4.019 -41.564 1.00 42.78 187 ALA A N 1
ATOM 1454 C CA . ALA A 1 187 ? 51.000 -4.891 -42.467 1.00 42.78 187 ALA A CA 1
ATOM 1455 C C . ALA A 1 187 ? 49.509 -4.602 -42.278 1.00 42.78 187 ALA A C 1
ATOM 1457 O O . ALA A 1 187 ? 48.925 -5.078 -41.315 1.00 42.78 187 ALA A O 1
ATOM 1458 N N . PHE A 1 188 ? 48.968 -3.716 -43.123 1.00 36.62 188 PHE A N 1
ATOM 1459 C CA . PHE A 1 188 ? 47.665 -3.774 -43.814 1.00 36.62 188 PHE A CA 1
ATOM 1460 C C . PHE A 1 188 ? 47.303 -2.366 -44.336 1.00 36.62 188 PHE A C 1
ATOM 1462 O O . PHE A 1 188 ? 46.879 -1.519 -43.550 1.00 36.62 188 PHE A O 1
ATOM 1469 N N . PRO A 1 189 ? 47.407 -2.093 -45.652 1.00 47.69 189 PRO A N 1
ATOM 1470 C CA . PRO A 1 189 ? 46.735 -0.968 -46.275 1.00 47.69 189 PRO A CA 1
ATOM 1471 C C . PRO A 1 189 ? 45.383 -1.460 -46.799 1.00 47.69 189 PRO A C 1
ATOM 1473 O O . PRO A 1 189 ? 45.288 -1.983 -47.903 1.00 47.69 189 PRO A O 1
ATOM 1476 N N . ILE A 1 190 ? 44.327 -1.320 -46.004 1.00 43.81 190 ILE A N 1
ATOM 1477 C CA . ILE A 1 190 ? 42.962 -1.296 -46.539 1.00 43.81 190 ILE A CA 1
ATOM 1478 C C . ILE A 1 190 ? 42.266 -0.143 -45.833 1.00 43.81 190 ILE A C 1
ATOM 1480 O O . ILE A 1 190 ? 41.730 -0.295 -44.739 1.00 43.81 190 ILE A O 1
ATOM 1484 N N . VAL A 1 191 ? 42.356 1.036 -46.442 1.00 45.62 191 VAL A N 1
ATOM 1485 C CA . VAL A 1 191 ? 41.491 2.171 -46.123 1.00 45.62 191 VAL A CA 1
ATOM 1486 C C . VAL A 1 191 ? 40.224 1.969 -46.955 1.00 45.62 191 VAL A C 1
ATOM 1488 O O . VAL A 1 191 ? 40.315 2.039 -48.179 1.00 45.62 191 VAL A O 1
ATOM 1491 N N . PRO A 1 192 ? 39.056 1.681 -46.356 1.00 45.53 192 PRO A N 1
ATOM 1492 C CA . PRO A 1 192 ? 37.798 1.724 -47.087 1.00 45.53 192 PRO A CA 1
ATOM 1493 C C . PRO A 1 192 ? 37.494 3.186 -47.444 1.00 45.53 192 PRO A C 1
ATOM 1495 O O . PRO A 1 192 ? 37.581 4.059 -46.581 1.00 45.53 192 PRO A O 1
ATOM 1498 N N . GLU A 1 193 ? 37.125 3.451 -48.697 1.00 49.69 193 GLU A N 1
ATOM 1499 C CA . GLU A 1 193 ? 36.869 4.786 -49.273 1.00 49.69 193 GLU A CA 1
ATOM 1500 C C . GLU A 1 193 ? 35.737 5.604 -48.604 1.00 49.69 193 GLU A C 1
ATOM 1502 O O . GLU A 1 193 ? 35.552 6.777 -48.923 1.00 49.69 193 GLU A O 1
ATOM 1507 N N . ASP A 1 194 ? 35.029 5.058 -47.612 1.00 50.69 194 ASP A N 1
ATOM 1508 C CA . ASP A 1 194 ? 33.827 5.657 -47.009 1.00 50.69 194 ASP A CA 1
ATOM 1509 C C . ASP A 1 194 ? 34.068 6.470 -45.720 1.00 50.69 194 ASP A C 1
ATOM 1511 O O . ASP A 1 194 ? 33.189 6.617 -44.869 1.00 50.69 194 ASP A O 1
ATOM 1515 N N . VAL A 1 195 ? 35.241 7.090 -45.559 1.00 51.53 195 VAL A N 1
ATOM 1516 C CA . VAL A 1 195 ? 35.518 7.991 -44.412 1.00 51.53 195 VAL A CA 1
ATOM 1517 C C . VAL A 1 195 ? 34.862 9.380 -44.565 1.00 51.53 195 VAL A C 1
ATOM 1519 O O . VAL A 1 195 ? 35.060 10.267 -43.737 1.00 51.53 195 VAL A O 1
ATOM 1522 N N . LYS A 1 196 ? 34.043 9.594 -45.602 1.00 52.09 196 LYS A N 1
ATOM 1523 C CA . LYS A 1 196 ? 33.372 10.879 -45.878 1.00 52.09 196 LYS A CA 1
ATOM 1524 C C . LYS A 1 196 ? 32.090 11.130 -45.068 1.00 52.09 196 LYS A C 1
ATOM 1526 O O . LYS A 1 196 ? 31.519 12.206 -45.196 1.00 52.09 196 LYS A O 1
ATOM 1531 N N . ALA A 1 197 ? 31.654 10.194 -44.220 1.00 55.44 197 ALA A N 1
ATOM 1532 C CA . ALA A 1 197 ? 30.402 10.308 -43.458 1.00 55.44 197 ALA A CA 1
ATOM 1533 C C . ALA A 1 197 ? 30.589 10.258 -41.927 1.00 55.44 197 ALA A C 1
ATOM 1535 O O . ALA A 1 197 ? 29.748 9.721 -41.208 1.00 55.44 197 ALA A O 1
ATOM 1536 N N . MET A 1 198 ? 31.689 10.802 -41.397 1.00 52.53 198 MET A N 1
ATOM 1537 C CA . MET A 1 198 ? 31.725 11.172 -39.977 1.00 52.53 198 MET A CA 1
ATOM 1538 C C . MET A 1 198 ? 30.884 12.446 -39.801 1.00 52.53 198 MET A C 1
ATOM 1540 O O . MET A 1 198 ? 31.197 13.438 -40.465 1.00 52.53 198 MET A O 1
ATOM 1544 N N . PRO A 1 199 ? 29.852 12.455 -38.928 1.00 57.00 199 PRO A N 1
ATOM 1545 C CA . PRO A 1 199 ? 29.238 13.701 -38.477 1.00 57.00 199 PRO A CA 1
ATOM 1546 C C . PRO A 1 199 ? 30.363 14.615 -38.005 1.00 57.00 199 PRO A C 1
ATOM 1548 O O . PRO A 1 199 ? 31.306 14.145 -37.351 1.00 57.00 199 PRO A O 1
ATOM 1551 N N . GLY A 1 200 ? 30.330 15.885 -38.397 1.00 59.41 200 GLY A N 1
ATOM 1552 C CA . GLY A 1 200 ? 31.423 16.796 -38.084 1.00 59.41 200 GLY A CA 1
ATOM 1553 C C . GLY A 1 200 ? 31.674 16.809 -36.575 1.00 59.41 200 GLY A C 1
ATOM 1554 O O . GLY A 1 200 ? 30.756 16.628 -35.780 1.00 59.41 200 GLY A O 1
ATOM 1555 N N . LEU A 1 201 ? 32.910 17.068 -36.139 1.00 57.59 201 LEU A N 1
ATOM 1556 C CA . LEU A 1 201 ? 33.224 17.241 -34.709 1.00 57.59 201 LEU A CA 1
ATOM 1557 C C . LEU A 1 201 ? 32.314 18.280 -34.013 1.00 57.59 201 LEU A C 1
ATOM 1559 O O . LEU A 1 201 ? 32.177 18.249 -32.792 1.00 57.59 201 LEU A O 1
ATOM 1563 N N . ARG A 1 202 ? 31.670 19.169 -34.786 1.00 61.94 202 ARG A N 1
ATOM 1564 C CA . ARG A 1 202 ? 30.623 20.089 -34.320 1.00 61.94 202 ARG A CA 1
ATOM 1565 C C . ARG A 1 202 ? 29.362 19.367 -33.840 1.00 61.94 202 ARG A C 1
ATOM 1567 O O . ARG A 1 202 ? 28.938 19.638 -32.726 1.00 61.94 202 ARG A O 1
ATOM 1574 N N . ASP A 1 203 ? 28.855 18.384 -34.581 1.00 73.62 203 ASP A N 1
ATOM 1575 C CA . ASP A 1 203 ? 27.624 17.651 -34.241 1.00 73.62 203 ASP A CA 1
ATOM 1576 C C . ASP A 1 203 ? 27.778 16.866 -32.928 1.00 73.62 203 ASP A C 1
ATOM 1578 O O . ASP A 1 203 ? 26.844 16.723 -32.142 1.00 73.62 203 ASP A O 1
ATOM 1582 N N . LEU A 1 204 ? 28.981 16.357 -32.648 1.00 73.81 204 LEU A N 1
ATOM 1583 C CA . LEU A 1 204 ? 29.289 15.693 -31.377 1.00 73.81 204 LEU A CA 1
ATOM 1584 C C . LEU A 1 204 ? 29.344 16.673 -30.204 1.00 73.81 204 LEU A C 1
ATOM 1586 O O . LEU A 1 204 ? 28.958 16.304 -29.096 1.00 73.81 204 LEU A O 1
ATOM 1590 N N . ARG A 1 205 ? 29.819 17.900 -30.437 1.00 76.88 205 ARG A N 1
ATOM 1591 C CA . ARG A 1 205 ? 29.859 18.945 -29.413 1.00 76.88 205 ARG A CA 1
ATOM 1592 C C . ARG A 1 205 ? 28.455 19.439 -29.084 1.00 76.88 205 ARG A C 1
ATOM 1594 O O . ARG A 1 205 ? 28.095 19.453 -27.916 1.00 76.88 205 ARG A O 1
ATOM 1601 N N . GLU A 1 206 ? 27.649 19.715 -30.105 1.00 79.19 206 GLU A N 1
ATOM 1602 C CA . GLU A 1 206 ? 26.252 20.133 -29.945 1.00 79.19 206 GLU A CA 1
ATOM 1603 C C . GLU A 1 206 ? 25.415 19.068 -29.223 1.00 79.19 206 GLU A C 1
ATOM 1605 O O . GLU A 1 206 ? 24.654 19.392 -28.316 1.00 79.19 206 GLU A O 1
ATOM 1610 N N . ASN A 1 207 ? 25.614 17.782 -29.532 1.00 79.19 207 ASN A N 1
ATOM 1611 C CA . ASN A 1 207 ? 24.938 16.696 -28.815 1.00 79.19 207 ASN A CA 1
ATOM 1612 C C . ASN A 1 207 ? 25.400 16.549 -27.355 1.00 79.19 207 ASN A C 1
ATOM 1614 O O . ASN A 1 207 ? 24.606 16.171 -26.492 1.00 79.19 207 ASN A O 1
ATOM 1618 N N . LEU A 1 208 ? 26.679 16.815 -27.062 1.00 87.25 208 LEU A N 1
ATOM 1619 C CA . LEU A 1 208 ? 27.188 16.791 -25.690 1.00 87.25 208 LEU A CA 1
ATOM 1620 C C . LEU A 1 208 ? 26.608 17.954 -24.879 1.00 87.25 208 LEU A C 1
ATOM 1622 O O . LEU A 1 208 ? 26.171 17.752 -23.747 1.00 87.25 208 LEU A O 1
ATOM 1626 N N . ASP A 1 209 ? 26.566 19.144 -25.477 1.00 87.50 209 ASP A N 1
ATOM 1627 C CA . ASP A 1 209 ? 25.994 20.342 -24.868 1.00 87.50 209 ASP A CA 1
ATOM 1628 C C . ASP A 1 209 ? 24.487 20.153 -24.618 1.00 87.50 209 ASP A C 1
ATOM 1630 O O . ASP A 1 209 ? 24.020 20.401 -23.506 1.00 87.50 209 ASP A O 1
ATOM 1634 N N . ALA A 1 210 ? 23.746 19.580 -25.576 1.00 84.12 210 ALA A N 1
ATOM 1635 C CA . ALA A 1 210 ? 22.336 19.223 -25.399 1.00 84.12 210 ALA A CA 1
ATOM 1636 C C . ALA A 1 210 ? 22.121 18.236 -24.236 1.00 84.12 210 ALA A C 1
ATOM 1638 O O . ALA A 1 210 ? 21.257 18.449 -23.387 1.00 84.12 210 ALA A O 1
ATOM 1639 N N . TYR A 1 211 ? 22.949 17.190 -24.131 1.00 89.06 211 TYR A N 1
ATOM 1640 C CA . TYR A 1 211 ? 22.873 16.242 -23.015 1.00 89.06 211 TYR A CA 1
ATOM 1641 C C . TYR A 1 211 ? 23.190 16.897 -21.662 1.00 89.06 211 TYR A C 1
ATOM 1643 O O . TYR A 1 211 ? 22.600 16.544 -20.634 1.00 89.06 211 TYR A O 1
ATOM 1651 N N . HIS A 1 212 ? 24.140 17.835 -21.635 1.00 91.38 212 HIS A N 1
ATOM 1652 C CA . HIS A 1 212 ? 24.463 18.590 -20.430 1.00 91.38 212 HIS A CA 1
ATOM 1653 C C . HIS A 1 212 ? 23.299 19.479 -19.986 1.00 91.38 212 HIS A C 1
ATOM 1655 O O . HIS A 1 212 ? 23.018 19.509 -18.786 1.00 91.38 212 HIS A O 1
ATOM 1661 N N . GLU A 1 213 ? 22.606 20.140 -20.913 1.00 93.19 213 GLU A N 1
ATOM 1662 C CA . GLU A 1 213 ? 21.416 20.940 -20.599 1.00 93.19 213 GLU A CA 1
ATOM 1663 C C . GLU A 1 213 ? 20.252 20.068 -20.113 1.00 93.19 213 GLU A C 1
ATOM 1665 O O . GLU A 1 213 ? 19.747 20.298 -19.014 1.00 93.19 213 GLU A O 1
ATOM 1670 N N . GLU A 1 214 ? 19.921 18.975 -20.808 1.00 88.94 214 GLU A N 1
ATOM 1671 C CA . GLU A 1 214 ? 18.894 18.026 -20.340 1.00 88.94 214 GLU A CA 1
ATOM 1672 C C . GLU A 1 214 ? 19.221 17.477 -18.939 1.00 88.94 214 GLU A C 1
ATOM 1674 O O . GLU A 1 214 ? 18.360 17.357 -18.064 1.00 88.94 214 GLU A O 1
ATOM 1679 N N . SER A 1 215 ? 20.496 17.171 -18.684 1.00 85.12 215 SER A N 1
ATOM 1680 C CA . SER A 1 215 ? 20.938 16.699 -17.370 1.00 85.12 215 SER A CA 1
ATOM 1681 C C . SER A 1 215 ? 20.771 17.764 -16.282 1.00 85.12 215 SER A C 1
ATOM 1683 O O . SER A 1 215 ? 20.408 17.424 -15.150 1.00 85.12 215 SER A O 1
ATOM 1685 N N . LYS A 1 216 ? 21.023 19.043 -16.591 1.00 94.88 216 LYS A N 1
ATOM 1686 C CA . LYS A 1 216 ? 20.799 20.155 -15.653 1.00 94.88 216 LYS A CA 1
ATOM 1687 C C . LYS A 1 216 ? 19.316 20.316 -15.344 1.00 94.88 216 LYS A C 1
ATOM 1689 O O . LYS A 1 216 ? 18.973 20.387 -14.164 1.00 94.88 216 LYS A O 1
ATOM 1694 N N . GLU A 1 217 ? 18.457 20.284 -16.361 1.00 94.00 217 GLU A N 1
ATOM 1695 C CA . GLU A 1 217 ? 17.002 20.374 -16.195 1.00 94.00 217 GLU A CA 1
ATOM 1696 C C . GLU A 1 217 ? 16.466 19.247 -15.303 1.00 94.00 217 GLU A C 1
ATOM 1698 O O . GLU A 1 217 ? 15.712 19.491 -14.358 1.00 94.00 217 GLU A O 1
ATOM 1703 N N . VAL A 1 218 ? 16.916 18.006 -15.521 1.00 91.25 218 VAL A N 1
ATOM 1704 C CA . VAL A 1 218 ? 16.519 16.856 -14.690 1.00 91.25 218 VAL A CA 1
ATOM 1705 C C . VAL A 1 218 ? 16.988 17.013 -13.238 1.00 91.25 218 VAL A C 1
ATOM 1707 O O . VAL A 1 218 ? 16.247 16.691 -12.301 1.00 91.25 218 VAL A O 1
ATOM 1710 N N . LEU A 1 219 ? 18.211 17.504 -13.017 1.00 94.81 219 LEU A N 1
ATOM 1711 C CA . LEU A 1 219 ? 18.733 17.747 -11.669 1.00 94.81 219 LEU A CA 1
ATOM 1712 C C . LEU A 1 219 ? 17.987 18.881 -10.960 1.00 94.81 219 LEU A C 1
ATOM 1714 O O . LEU A 1 219 ? 17.713 18.776 -9.760 1.00 94.81 219 LEU A O 1
ATOM 1718 N N . GLU A 1 220 ? 17.641 19.942 -11.681 1.00 97.44 220 GLU A N 1
ATOM 1719 C CA . GLU A 1 220 ? 16.856 21.053 -11.156 1.00 97.44 220 GLU A CA 1
ATOM 1720 C C . GLU A 1 220 ? 15.432 20.619 -10.810 1.00 97.44 220 GLU A C 1
ATOM 1722 O O . GLU A 1 220 ? 14.968 20.874 -9.694 1.00 97.44 220 GLU A O 1
ATOM 1727 N N . TRP A 1 221 ? 14.782 19.861 -11.694 1.00 96.25 221 TRP A N 1
ATOM 1728 C CA . TRP A 1 221 ? 13.480 19.259 -11.426 1.00 96.25 221 TRP A CA 1
ATOM 1729 C C . TRP A 1 221 ? 13.514 18.396 -10.161 1.00 96.25 221 TRP A C 1
ATOM 1731 O O . TRP A 1 221 ? 12.672 18.553 -9.275 1.00 96.25 221 TRP A O 1
ATOM 1741 N N . ARG A 1 222 ? 14.537 17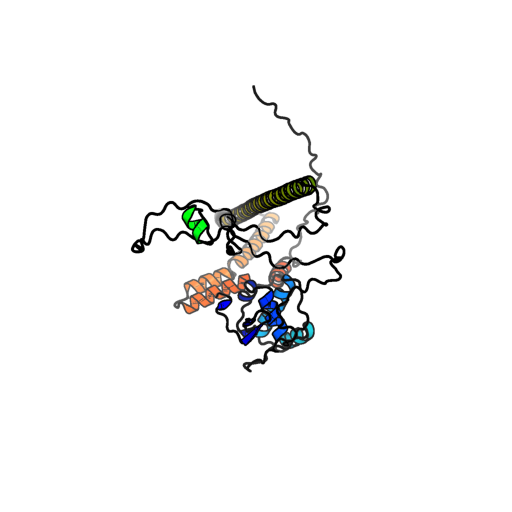.545 -10.006 1.00 95.69 222 ARG A N 1
ATOM 1742 C CA . ARG A 1 222 ? 14.708 16.714 -8.804 1.00 95.69 222 ARG A CA 1
ATOM 1743 C C . ARG A 1 222 ? 14.917 17.555 -7.542 1.00 95.69 222 ARG A C 1
ATOM 1745 O O . ARG A 1 222 ? 14.386 17.210 -6.485 1.00 95.69 222 ARG A O 1
ATOM 1752 N N . ARG A 1 223 ? 15.673 18.653 -7.631 1.00 97.38 223 ARG A N 1
ATOM 1753 C CA . ARG A 1 223 ? 15.884 19.586 -6.512 1.00 97.38 223 ARG A CA 1
ATOM 1754 C C . ARG A 1 223 ? 14.576 20.272 -6.112 1.00 97.38 223 ARG A C 1
ATOM 1756 O O . ARG A 1 223 ? 14.282 20.355 -4.922 1.00 97.38 223 ARG A O 1
ATOM 1763 N N . ASN A 1 224 ? 13.782 20.714 -7.084 1.00 95.56 224 ASN A N 1
ATOM 1764 C CA . ASN A 1 224 ? 12.486 21.348 -6.841 1.00 95.56 224 ASN A CA 1
ATOM 1765 C C . ASN A 1 224 ? 11.467 20.356 -6.269 1.00 95.56 224 ASN A C 1
ATOM 1767 O O . ASN A 1 224 ? 10.773 20.692 -5.312 1.00 95.56 224 ASN A O 1
ATOM 1771 N N . ALA A 1 225 ? 11.444 19.116 -6.760 1.00 93.94 225 ALA A N 1
ATOM 1772 C CA . ALA A 1 225 ? 10.613 18.056 -6.197 1.00 93.94 225 ALA A CA 1
ATOM 1773 C C . ALA A 1 225 ? 10.948 17.789 -4.718 1.00 93.94 225 ALA A C 1
ATOM 1775 O O . ALA A 1 225 ? 10.041 17.713 -3.894 1.00 93.94 225 ALA A O 1
ATOM 1776 N N . MET A 1 226 ? 12.237 17.730 -4.353 1.00 94.31 226 MET A N 1
ATOM 1777 C CA . MET A 1 226 ? 12.631 17.580 -2.945 1.00 94.31 226 MET A CA 1
ATOM 1778 C C . MET A 1 226 ? 12.188 18.768 -2.082 1.00 94.31 226 MET A C 1
ATOM 1780 O O . MET A 1 226 ? 11.668 18.550 -0.993 1.00 94.31 226 MET A O 1
ATOM 1784 N N . LYS A 1 227 ? 12.329 20.011 -2.566 1.00 97.00 227 LYS A N 1
ATOM 1785 C CA . LYS A 1 227 ? 11.834 21.204 -1.850 1.00 97.00 227 LYS A CA 1
ATOM 1786 C C . LYS A 1 227 ? 10.323 21.146 -1.601 1.00 97.00 227 LYS A C 1
ATOM 1788 O O . LYS A 1 227 ? 9.880 21.506 -0.517 1.00 97.00 227 LYS A O 1
ATOM 1793 N N . MET A 1 228 ? 9.547 20.675 -2.579 1.00 92.94 228 MET A N 1
ATOM 1794 C CA . MET A 1 228 ? 8.094 20.528 -2.436 1.00 92.94 228 MET A CA 1
ATOM 1795 C C . MET A 1 228 ? 7.723 19.471 -1.394 1.00 92.94 228 MET A C 1
ATOM 1797 O O . MET A 1 228 ? 6.822 19.715 -0.599 1.00 92.94 228 MET A O 1
ATOM 1801 N N . CYS A 1 229 ? 8.438 18.342 -1.343 1.00 94.56 229 CYS A N 1
ATOM 1802 C CA . CYS A 1 229 ? 8.232 17.346 -0.288 1.00 94.56 229 CYS A CA 1
ATOM 1803 C C . CYS A 1 229 ? 8.533 17.921 1.103 1.00 94.56 229 CYS A C 1
ATOM 1805 O O . CYS A 1 229 ? 7.712 17.773 1.996 1.00 94.56 229 CYS A O 1
ATOM 1807 N N . TYR A 1 230 ? 9.654 18.636 1.272 1.00 95.12 230 TYR A N 1
ATOM 1808 C CA . TYR A 1 230 ? 9.980 19.273 2.555 1.00 95.12 230 TYR A CA 1
ATOM 1809 C C . TYR A 1 230 ? 8.918 20.281 2.998 1.00 95.12 230 TYR A C 1
ATOM 1811 O O . TYR A 1 230 ? 8.546 20.302 4.166 1.00 95.12 230 TYR A O 1
ATOM 1819 N N . LYS A 1 231 ? 8.396 21.082 2.063 1.00 96.50 231 LYS A N 1
ATOM 1820 C CA . LYS A 1 231 ? 7.319 22.029 2.360 1.00 96.50 231 LYS A CA 1
ATOM 1821 C C . LYS A 1 231 ? 6.022 21.315 2.759 1.00 96.50 231 LYS A C 1
ATOM 1823 O O . LYS A 1 231 ? 5.362 21.740 3.698 1.00 96.50 231 LYS A O 1
ATOM 1828 N N . ALA A 1 232 ? 5.673 20.221 2.081 1.00 92.19 232 ALA A N 1
ATOM 1829 C CA . ALA A 1 232 ? 4.503 19.419 2.435 1.00 92.19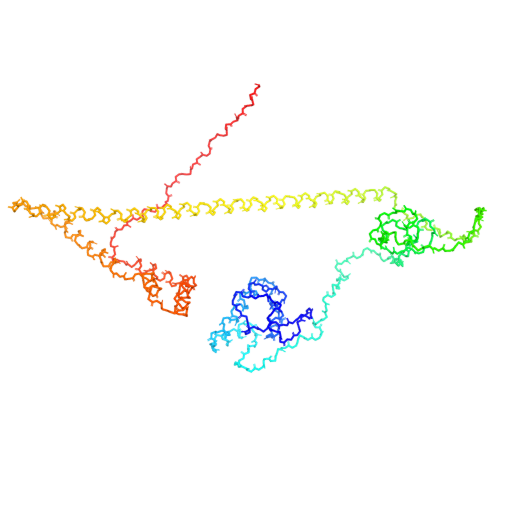 232 ALA A CA 1
ATOM 1830 C C . ALA A 1 232 ? 4.643 18.770 3.826 1.00 92.19 232 ALA A C 1
ATOM 1832 O O . ALA A 1 232 ? 3.670 18.724 4.577 1.00 92.19 232 ALA A O 1
ATOM 1833 N N . ASP A 1 233 ? 5.846 18.314 4.187 1.00 90.88 233 ASP A N 1
ATOM 1834 C CA . ASP A 1 233 ? 6.136 17.782 5.523 1.00 90.88 233 ASP A CA 1
ATOM 1835 C C . ASP A 1 233 ? 6.023 18.875 6.604 1.00 90.88 233 ASP A C 1
ATOM 1837 O O . ASP A 1 233 ? 5.466 18.631 7.676 1.00 90.88 233 ASP A O 1
ATOM 1841 N N . GLU A 1 234 ? 6.495 20.093 6.320 1.00 96.31 234 GLU A N 1
ATOM 1842 C CA . GLU A 1 234 ? 6.350 21.256 7.206 1.00 96.31 234 GLU A CA 1
ATOM 1843 C C . GLU A 1 234 ? 4.873 21.641 7.405 1.00 96.31 234 GLU A C 1
ATOM 1845 O O . GLU A 1 234 ? 4.418 21.793 8.540 1.00 96.31 234 GLU A O 1
ATOM 1850 N N . GLU A 1 235 ? 4.089 21.713 6.324 1.00 96.38 235 GLU A N 1
ATOM 1851 C CA . GLU A 1 235 ? 2.644 21.978 6.379 1.00 96.38 235 GLU A CA 1
ATOM 1852 C C . GLU A 1 235 ? 1.895 20.898 7.182 1.00 96.38 235 GLU A C 1
ATOM 1854 O O . GLU A 1 235 ? 1.022 21.216 7.995 1.00 96.38 235 GLU A O 1
ATOM 1859 N N . ALA A 1 236 ? 2.270 19.623 7.022 1.00 95.38 236 ALA A N 1
ATOM 1860 C CA . ALA A 1 236 ? 1.704 18.522 7.798 1.00 95.38 236 ALA A CA 1
ATOM 1861 C C . ALA A 1 236 ? 2.047 18.619 9.296 1.00 95.38 236 ALA A C 1
ATOM 1863 O O . ALA A 1 236 ? 1.197 18.322 10.141 1.00 95.38 236 ALA A O 1
ATOM 1864 N N . ALA A 1 237 ? 3.262 19.056 9.640 1.00 94.19 237 ALA A N 1
ATOM 1865 C CA . ALA A 1 237 ? 3.670 19.271 11.027 1.00 94.19 237 ALA A CA 1
ATOM 1866 C C . ALA A 1 237 ? 2.890 20.423 11.685 1.00 94.19 237 ALA A C 1
ATOM 1868 O O . ALA A 1 237 ? 2.436 20.284 12.824 1.00 94.19 237 ALA A O 1
ATOM 1869 N N . VAL A 1 238 ? 2.674 21.527 10.961 1.00 97.56 238 VAL A N 1
ATOM 1870 C CA . VAL A 1 238 ? 1.863 22.661 11.435 1.00 97.56 238 VAL A CA 1
ATOM 1871 C C . VAL A 1 238 ? 0.400 22.252 11.643 1.00 97.56 238 VAL A C 1
ATOM 1873 O O . VAL A 1 238 ? -0.176 22.564 12.686 1.00 97.56 238 VAL A O 1
ATOM 1876 N N . ASP A 1 239 ? -0.203 21.503 10.711 1.00 96.62 239 ASP A N 1
ATOM 1877 C CA . ASP A 1 239 ? -1.576 20.998 10.887 1.00 96.62 239 ASP A CA 1
ATOM 1878 C C . ASP A 1 239 ? -1.681 20.036 12.081 1.00 96.62 239 ASP A C 1
ATOM 1880 O O . ASP A 1 239 ? -2.625 20.117 12.873 1.00 96.62 239 ASP A O 1
ATOM 1884 N N . ALA A 1 240 ? -0.689 19.158 12.265 1.00 95.94 240 ALA A N 1
ATOM 1885 C CA . ALA A 1 240 ? -0.631 18.279 13.427 1.00 95.94 240 ALA A CA 1
ATOM 1886 C C . ALA A 1 240 ? -0.576 19.081 14.738 1.00 95.94 240 ALA A C 1
ATOM 1888 O O . ALA A 1 240 ? -1.353 18.792 15.651 1.00 95.94 240 ALA A O 1
ATOM 1889 N N . LEU A 1 241 ? 0.266 20.117 14.819 1.00 96.50 241 LEU A N 1
ATOM 1890 C CA . LEU A 1 241 ? 0.335 21.006 15.982 1.00 96.50 241 LEU A CA 1
ATOM 1891 C C . LEU A 1 241 ? -1.014 21.692 16.250 1.00 96.50 241 LEU A C 1
ATOM 1893 O O . LEU A 1 241 ? -1.515 21.636 17.372 1.00 96.50 241 LEU A O 1
ATOM 1897 N N . GLY A 1 242 ? -1.670 22.225 15.217 1.00 97.81 242 GLY A N 1
ATOM 1898 C CA . GLY A 1 242 ? -2.994 22.843 15.353 1.00 97.81 242 GLY A CA 1
ATOM 1899 C C . GLY A 1 242 ? -4.096 21.865 15.794 1.00 97.81 242 GLY A C 1
ATOM 1900 O O . GLY A 1 242 ? -5.088 22.263 16.415 1.00 97.81 242 GLY A O 1
ATOM 1901 N N . ARG A 1 243 ? -3.962 20.563 15.507 1.00 97.12 243 ARG A N 1
ATOM 1902 C CA . ARG A 1 243 ? -4.838 19.521 16.081 1.00 97.12 243 ARG A CA 1
ATOM 1903 C C . ARG A 1 243 ? -4.530 19.288 17.558 1.00 97.12 243 ARG A C 1
ATOM 1905 O O . ARG A 1 243 ? -5.467 19.196 18.350 1.00 97.12 243 ARG A O 1
ATOM 1912 N N . TYR A 1 244 ? -3.253 19.223 17.934 1.00 96.88 244 TYR A N 1
ATOM 1913 C CA . TYR A 1 244 ? -2.848 19.073 19.333 1.00 96.88 244 TYR A CA 1
ATOM 1914 C C . TYR A 1 244 ? -3.326 20.240 20.196 1.00 96.88 244 TYR A C 1
ATOM 1916 O O . TYR A 1 244 ? -3.897 19.998 21.254 1.00 96.88 244 TYR A O 1
ATOM 1924 N N . GLU A 1 245 ? -3.181 21.480 19.733 1.00 96.06 245 GLU A N 1
ATOM 1925 C CA . GLU A 1 245 ? -3.650 22.665 20.460 1.00 96.06 245 GLU A CA 1
ATOM 1926 C C . GLU A 1 245 ? -5.171 22.663 20.648 1.00 96.06 245 GLU A C 1
ATOM 1928 O O . GLU A 1 245 ? -5.666 22.925 21.745 1.00 96.06 245 GLU A O 1
ATOM 1933 N N . ARG A 1 246 ? -5.937 22.299 19.610 1.00 97.25 246 ARG A N 1
ATOM 1934 C CA . ARG A 1 246 ? -7.396 22.137 19.730 1.00 97.25 246 ARG A CA 1
ATOM 1935 C C . ARG A 1 246 ? -7.765 21.062 20.748 1.00 97.25 246 ARG A C 1
ATOM 1937 O O . ARG A 1 246 ? -8.623 21.307 21.591 1.00 97.25 246 ARG A O 1
ATOM 1944 N N . ASN A 1 247 ? -7.101 19.911 20.707 1.00 96.12 247 ASN A N 1
ATOM 1945 C CA . ASN A 1 247 ? -7.348 18.829 21.658 1.00 96.12 247 ASN A CA 1
ATOM 1946 C C . ASN A 1 247 ? -6.967 19.228 23.090 1.00 96.12 247 ASN A C 1
ATOM 1948 O O . ASN A 1 247 ? -7.721 18.952 24.017 1.00 96.12 247 ASN A O 1
ATOM 1952 N N . ALA A 1 248 ? -5.843 19.922 23.274 1.00 92.25 248 ALA A N 1
ATOM 1953 C CA . ALA A 1 248 ? -5.420 20.442 24.570 1.00 92.25 248 ALA A CA 1
ATOM 1954 C C . ALA A 1 248 ? -6.431 21.457 25.125 1.00 92.25 248 ALA A C 1
ATOM 1956 O O . ALA A 1 248 ? -6.781 21.394 26.301 1.00 92.25 248 ALA A O 1
ATOM 1957 N N . ASN A 1 249 ? -6.964 22.339 24.277 1.00 94.31 249 ASN A N 1
ATOM 1958 C CA . ASN A 1 249 ? -8.005 23.288 24.668 1.00 94.31 249 ASN A CA 1
ATOM 1959 C C . ASN A 1 249 ? -9.319 22.594 25.046 1.00 94.31 249 ASN A C 1
ATOM 1961 O O . ASN A 1 249 ? -9.946 22.988 26.028 1.00 94.31 249 ASN A O 1
ATOM 1965 N N . LEU A 1 250 ? -9.725 21.555 24.311 1.00 93.56 250 LEU A N 1
ATOM 1966 C CA . LEU A 1 250 ? -10.897 20.747 24.659 1.00 93.56 250 LEU A CA 1
ATOM 1967 C C . LEU A 1 250 ? -10.701 20.032 26.000 1.00 93.56 250 LEU A C 1
ATOM 1969 O O . LEU A 1 250 ? -11.573 20.105 26.858 1.00 93.56 250 LEU A O 1
ATOM 1973 N N . LEU A 1 251 ? -9.536 19.419 26.224 1.00 92.25 251 LEU A N 1
ATOM 1974 C CA . LEU A 1 251 ? -9.198 18.796 27.506 1.00 92.25 251 LEU A CA 1
ATOM 1975 C C . LEU A 1 251 ? -9.202 19.815 28.651 1.00 92.25 251 LEU A C 1
ATOM 1977 O O . LEU A 1 251 ? -9.755 19.545 29.711 1.00 92.25 251 LEU A O 1
ATOM 1981 N N . ALA A 1 252 ? -8.653 21.011 28.430 1.00 87.75 252 ALA A N 1
ATOM 1982 C CA . ALA A 1 252 ? -8.684 22.084 29.417 1.00 87.75 252 ALA A CA 1
ATOM 1983 C C . ALA A 1 252 ? -10.112 22.571 29.716 1.00 87.75 252 ALA A C 1
ATOM 1985 O O . ALA A 1 252 ? -10.386 22.989 30.840 1.00 87.75 252 ALA A O 1
ATOM 1986 N N . GLN A 1 253 ? -11.025 22.538 28.739 1.00 87.06 253 GLN A N 1
ATOM 1987 C CA . GLN A 1 253 ? -12.443 22.825 28.968 1.00 87.06 253 GLN A CA 1
ATOM 1988 C C . GLN A 1 253 ? -13.103 21.716 29.787 1.00 87.06 253 GLN A C 1
ATOM 1990 O O . GLN A 1 253 ? -13.752 22.032 30.777 1.00 87.06 253 GLN A O 1
ATOM 1995 N N . VAL A 1 254 ? -12.875 20.443 29.452 1.00 86.00 254 VAL A N 1
ATOM 1996 C CA . VAL A 1 254 ? -13.414 19.296 30.206 1.00 86.00 254 VAL A CA 1
ATOM 1997 C C . VAL A 1 254 ? -12.931 19.311 31.662 1.00 86.00 254 VAL A C 1
ATOM 1999 O O . VAL A 1 254 ? -13.748 19.243 32.570 1.00 86.00 254 VAL A O 1
ATOM 2002 N N . MET A 1 255 ? -11.641 19.550 31.913 1.00 77.12 255 MET A N 1
ATOM 2003 C CA . MET A 1 255 ? -11.119 19.677 33.287 1.00 77.12 255 MET A CA 1
ATOM 2004 C C . MET A 1 255 ? -11.633 20.928 34.023 1.00 77.12 255 MET A C 1
ATOM 2006 O O . MET A 1 255 ? -11.621 20.999 35.248 1.00 77.12 255 MET A O 1
ATOM 2010 N N . LYS A 1 256 ? -12.079 21.971 33.309 1.00 76.88 256 LYS A N 1
ATOM 2011 C CA . LYS A 1 256 ? -12.781 23.104 33.939 1.00 76.88 256 LYS A CA 1
ATOM 2012 C C . LYS A 1 256 ? -14.230 22.759 34.281 1.00 76.88 256 LYS A C 1
ATOM 2014 O O . LYS A 1 256 ? -14.753 23.353 35.218 1.00 76.88 256 LYS A O 1
ATOM 2019 N N . VAL A 1 257 ? -14.858 21.827 33.565 1.00 60.28 257 VAL A N 1
ATOM 2020 C CA . VAL A 1 257 ? -16.201 21.322 33.888 1.00 60.28 257 VAL A CA 1
ATOM 2021 C C . VAL A 1 257 ? -16.187 20.534 35.202 1.00 60.28 257 VAL A C 1
ATOM 2023 O O . VAL A 1 257 ? -17.146 20.637 35.951 1.00 60.28 257 VAL A O 1
ATOM 2026 N N . GLU A 1 258 ? -15.076 19.903 35.584 1.00 58.50 258 GLU A N 1
ATOM 2027 C CA . GLU A 1 258 ? -14.932 19.304 36.928 1.00 58.50 258 GLU A CA 1
ATOM 2028 C C . GLU A 1 258 ? -15.066 20.357 38.053 1.00 58.50 258 GLU A C 1
ATOM 2030 O O . GLU A 1 258 ? -15.618 20.080 39.109 1.00 58.50 258 GLU A O 1
ATOM 2035 N N . ARG A 1 259 ? -14.711 21.629 37.805 1.00 56.47 259 ARG A N 1
ATOM 2036 C CA . ARG A 1 259 ? -14.980 22.732 38.755 1.00 56.47 259 ARG A CA 1
ATOM 2037 C C . ARG A 1 259 ? -16.431 23.223 38.755 1.00 56.47 259 ARG A C 1
ATOM 2039 O O . ARG A 1 259 ? -16.821 23.951 39.664 1.00 56.47 259 ARG A O 1
ATOM 2046 N N . MET A 1 260 ? -17.244 22.867 37.758 1.00 59.44 260 MET A N 1
ATOM 2047 C CA . MET A 1 260 ? -18.688 23.133 37.811 1.00 59.44 260 MET A CA 1
ATOM 2048 C C . MET A 1 260 ? -19.382 22.230 38.830 1.00 59.44 260 MET A C 1
ATOM 2050 O O . MET A 1 260 ? -20.386 22.649 39.399 1.00 59.44 260 MET A O 1
ATOM 2054 N N . GLU A 1 261 ? -18.847 21.038 39.100 1.00 67.69 261 GLU A N 1
ATOM 2055 C CA . GLU A 1 261 ? -19.352 20.155 40.157 1.00 67.69 261 GLU A CA 1
ATOM 2056 C C . GLU A 1 261 ? -19.134 20.785 41.537 1.00 67.69 261 GLU A C 1
ATOM 2058 O O . GLU A 1 261 ? -20.065 20.832 42.340 1.00 67.69 261 GLU A O 1
ATOM 2063 N N . ASP A 1 262 ? -17.973 21.408 41.761 1.00 71.25 262 ASP A N 1
ATOM 2064 C CA . ASP A 1 262 ? -17.704 22.194 42.972 1.00 71.25 262 ASP A CA 1
ATOM 2065 C C . ASP A 1 262 ? -18.656 23.398 43.106 1.00 71.25 262 ASP A C 1
ATOM 2067 O O . ASP A 1 262 ? -19.182 23.665 44.189 1.00 71.25 262 ASP A O 1
ATOM 2071 N N . LEU A 1 263 ? -18.938 24.107 42.003 1.00 70.88 263 LEU A N 1
ATOM 2072 C CA . LEU A 1 263 ? -19.900 25.220 41.988 1.00 70.88 263 LEU A CA 1
ATOM 2073 C C . LEU A 1 263 ? -21.343 24.751 42.233 1.00 70.88 263 LEU A C 1
ATOM 2075 O O . LEU A 1 263 ? -22.119 25.449 42.892 1.00 70.88 263 LEU A O 1
ATOM 2079 N N . LEU A 1 264 ? -21.719 23.579 41.714 1.00 77.38 264 LEU A N 1
ATOM 2080 C CA . LEU A 1 264 ? -23.012 22.948 41.981 1.00 77.38 264 LEU A CA 1
ATOM 2081 C C . LEU A 1 264 ? -23.125 22.554 43.453 1.00 77.38 264 LEU A C 1
ATOM 2083 O O . LEU A 1 264 ? -24.166 22.797 44.066 1.00 77.38 264 LEU A O 1
ATOM 2087 N N . GLU A 1 265 ? -22.058 22.021 44.041 1.00 83.12 265 GLU A N 1
ATOM 2088 C CA . GLU A 1 265 ? -22.006 21.656 45.455 1.00 83.12 265 GLU A CA 1
ATOM 2089 C C . GLU A 1 265 ? -22.069 22.898 46.364 1.00 83.12 265 GLU A C 1
ATOM 2091 O O . GLU A 1 265 ? -22.783 22.914 47.370 1.00 83.12 265 GLU A O 1
ATOM 2096 N N . GLU A 1 266 ? -21.409 23.994 45.986 1.00 81.44 266 GLU A N 1
ATOM 2097 C CA . GLU A 1 266 ? -21.497 25.277 46.689 1.00 81.44 266 GLU A CA 1
ATOM 2098 C C . GLU A 1 266 ? -22.893 25.914 46.571 1.00 81.44 266 GLU A C 1
ATOM 2100 O O . GLU A 1 266 ? -23.430 26.424 47.565 1.00 81.44 266 GLU A O 1
ATOM 2105 N N . LYS A 1 267 ? -23.547 25.806 45.407 1.00 80.56 267 LYS A N 1
ATOM 2106 C CA . LYS A 1 267 ? -24.962 26.181 45.242 1.00 80.56 267 LYS A CA 1
ATOM 2107 C C . LYS A 1 267 ? -25.887 25.311 46.092 1.00 80.56 267 LYS A C 1
ATOM 2109 O O . LYS A 1 267 ? -26.748 25.863 46.777 1.00 80.56 267 LYS A O 1
ATOM 2114 N N . LYS A 1 268 ? -25.694 23.986 46.117 1.00 84.44 268 LYS A N 1
ATOM 2115 C CA . LYS A 1 268 ? -26.447 23.054 46.982 1.00 84.44 268 LYS A CA 1
ATOM 2116 C C . LYS A 1 268 ? -26.283 23.440 48.460 1.00 84.44 268 LYS A C 1
ATOM 2118 O O . LYS A 1 268 ? -27.272 23.528 49.192 1.00 84.44 268 LYS A O 1
ATOM 2123 N N . ARG A 1 269 ? -25.060 23.761 48.898 1.00 84.44 269 ARG A N 1
ATOM 2124 C CA . ARG A 1 269 ? -24.774 24.250 50.263 1.00 84.44 269 ARG A CA 1
ATOM 2125 C C . ARG A 1 269 ? -25.447 25.591 50.556 1.00 84.44 269 ARG A C 1
ATOM 2127 O O . ARG A 1 269 ? -26.001 25.762 51.641 1.00 84.44 269 ARG A O 1
ATOM 2134 N N . SER A 1 270 ? -25.442 26.515 49.602 1.00 79.81 270 SER A N 1
ATOM 2135 C CA . SER A 1 270 ? -26.074 27.834 49.737 1.00 79.81 270 SER A CA 1
ATOM 2136 C C . SER A 1 270 ? -27.603 27.735 49.804 1.00 79.81 270 SER A C 1
ATOM 2138 O O . SER A 1 270 ? -28.220 28.331 50.684 1.00 79.81 270 SER A O 1
ATOM 2140 N N . ALA A 1 271 ? -28.216 26.893 48.967 1.00 79.88 271 ALA A N 1
ATOM 2141 C CA . ALA A 1 271 ? -29.649 26.598 49.012 1.00 79.88 271 ALA A CA 1
ATOM 2142 C C . ALA A 1 271 ? -30.057 25.932 50.337 1.00 79.88 271 ALA A C 1
ATOM 2144 O O . ALA A 1 271 ? -31.098 26.258 50.909 1.00 79.88 271 ALA A O 1
ATOM 2145 N N . LYS A 1 272 ? -29.217 25.037 50.874 1.00 83.00 272 LYS A N 1
ATOM 2146 C CA . LYS A 1 272 ? -29.441 24.425 52.191 1.00 83.00 272 LYS A CA 1
ATOM 2147 C C . LYS A 1 272 ? -29.377 25.458 53.322 1.00 83.00 272 LYS A C 1
ATOM 2149 O O . LYS A 1 272 ? -30.212 25.396 54.219 1.00 83.00 272 LYS A O 1
ATOM 2154 N N . ARG A 1 273 ? -28.447 26.422 53.254 1.00 82.19 273 ARG A N 1
ATOM 2155 C CA . ARG A 1 273 ? -28.353 27.538 54.217 1.00 82.19 273 ARG A CA 1
ATOM 2156 C C . ARG A 1 273 ? -29.600 28.425 54.195 1.00 82.19 273 ARG A C 1
ATOM 2158 O O . ARG A 1 273 ? -30.113 28.741 55.264 1.00 82.19 273 ARG A O 1
ATOM 2165 N N . LEU A 1 274 ? -30.112 28.747 53.005 1.00 73.19 274 LEU A N 1
ATOM 2166 C CA . LEU A 1 274 ? -31.350 29.519 52.829 1.00 73.19 274 LEU A CA 1
ATOM 2167 C C . LEU A 1 274 ? -32.576 28.788 53.397 1.00 73.19 274 LEU A C 1
ATOM 2169 O O . LEU A 1 274 ? -33.393 29.401 54.072 1.00 73.19 274 LEU A O 1
ATOM 2173 N N . ARG A 1 275 ? -32.676 27.461 53.217 1.00 70.62 275 ARG A N 1
ATOM 2174 C CA . ARG A 1 275 ? -33.758 26.662 53.829 1.00 70.62 275 ARG A CA 1
ATOM 2175 C C . ARG A 1 275 ? -33.678 26.607 55.356 1.00 70.62 275 ARG A C 1
ATOM 2177 O O . ARG A 1 275 ? -34.706 26.483 56.007 1.00 70.62 275 ARG A O 1
ATOM 2184 N N . SER A 1 276 ? -32.476 26.682 55.929 1.00 70.75 276 SER A N 1
ATOM 2185 C CA . SER A 1 276 ? -32.286 26.679 57.385 1.00 70.75 276 SER A CA 1
ATOM 2186 C C . SER A 1 276 ? -32.447 28.050 58.052 1.00 70.75 276 SER A C 1
ATOM 2188 O O . SER A 1 276 ? -32.524 28.090 59.276 1.00 70.75 276 SER A O 1
ATOM 2190 N N . SER A 1 277 ? -32.480 29.161 57.301 1.00 59.66 277 SER A N 1
ATOM 2191 C CA . SER A 1 277 ? -32.496 30.514 57.884 1.00 59.66 277 SER A CA 1
ATOM 2192 C C . SER A 1 277 ? -33.879 31.148 58.046 1.00 59.66 277 SER A C 1
ATOM 2194 O O . SER A 1 277 ? -33.941 32.310 58.433 1.00 59.66 277 SER A O 1
ATOM 2196 N N . GLY A 1 278 ? -34.973 30.427 57.799 1.00 49.38 278 GLY A N 1
ATOM 2197 C CA . GLY A 1 278 ? -36.302 30.889 58.198 1.00 49.38 278 GLY A CA 1
ATOM 2198 C C . GLY A 1 278 ? -37.352 30.784 57.105 1.00 49.38 278 GLY A C 1
ATOM 2199 O O . GLY A 1 278 ? -37.215 31.321 56.008 1.00 49.38 278 GLY A O 1
ATOM 2200 N N . GLU A 1 279 ? -38.423 30.087 57.461 1.00 53.97 279 GLU A N 1
ATOM 2201 C CA . GLU A 1 279 ? -39.732 30.148 56.834 1.00 53.97 279 GLU A CA 1
ATOM 2202 C C . GLU A 1 279 ? -40.265 31.583 56.898 1.00 53.97 279 GLU A C 1
ATOM 2204 O O . GLU A 1 279 ? -40.880 31.967 57.882 1.00 53.97 279 GLU A O 1
ATOM 2209 N N . GLU A 1 280 ? -40.074 32.381 55.852 1.00 53.94 280 GLU A N 1
ATOM 2210 C CA . GLU A 1 280 ? -41.002 33.476 55.573 1.00 53.94 280 GLU A CA 1
ATOM 2211 C C . GLU A 1 280 ? -41.009 33.822 54.077 1.00 53.94 280 GLU A C 1
ATOM 2213 O O . GLU A 1 280 ? -40.132 34.486 53.541 1.00 53.94 280 GLU A O 1
ATOM 2218 N N . ILE A 1 281 ? -42.053 33.310 53.416 1.00 55.44 281 ILE A N 1
ATOM 2219 C CA . ILE A 1 281 ? -42.738 33.891 52.254 1.00 55.44 281 ILE A CA 1
ATOM 2220 C C . ILE A 1 281 ? -41.852 34.176 51.028 1.00 55.44 281 ILE A C 1
ATOM 2222 O O . ILE A 1 281 ? -41.476 35.309 50.750 1.00 55.44 281 ILE A O 1
ATOM 2226 N N . ILE A 1 282 ? -41.698 33.166 50.169 1.00 52.88 282 ILE A N 1
ATOM 2227 C CA . ILE A 1 282 ? -41.526 33.392 48.728 1.00 52.88 282 ILE A CA 1
ATOM 2228 C C . ILE A 1 282 ? -42.766 32.827 48.031 1.00 52.88 282 ILE A C 1
ATOM 2230 O O . ILE A 1 282 ? -42.883 31.630 47.778 1.00 52.88 282 ILE A O 1
ATOM 2234 N N . LYS A 1 283 ? -43.736 33.714 47.779 1.00 57.09 283 LYS A N 1
ATOM 2235 C CA . LYS A 1 283 ? -44.918 33.490 46.926 1.00 57.09 283 LYS A CA 1
ATOM 2236 C C . LYS A 1 283 ? -44.645 33.954 45.486 1.00 57.09 283 LYS A C 1
ATOM 2238 O O . LYS A 1 283 ? -45.510 34.558 44.866 1.00 57.09 283 LYS A O 1
ATOM 2243 N N . ASN A 1 284 ? -43.445 33.714 44.964 1.00 57.72 284 ASN A N 1
ATOM 2244 C CA . ASN A 1 284 ? -43.174 33.914 43.545 1.00 57.72 284 ASN A CA 1
ATOM 2245 C C . ASN A 1 284 ? -43.184 32.545 42.870 1.00 57.72 284 ASN A C 1
ATOM 2247 O O . ASN A 1 284 ? -42.230 31.774 42.962 1.00 57.72 284 ASN A O 1
ATOM 2251 N N . ASP A 1 285 ? -44.304 32.232 42.219 1.00 60.22 285 ASP A N 1
ATOM 2252 C CA . ASP A 1 285 ? -44.486 30.986 41.470 1.00 60.22 285 ASP A CA 1
ATOM 2253 C C . ASP A 1 285 ? -43.451 30.829 40.334 1.00 60.22 285 ASP A C 1
ATOM 2255 O O . ASP A 1 285 ? -43.159 29.702 39.934 1.00 60.22 285 ASP A O 1
ATOM 2259 N N . GLU A 1 286 ? -42.824 31.924 39.882 1.00 61.12 286 GLU A N 1
ATOM 2260 C CA . GLU A 1 286 ? -41.708 31.917 38.922 1.00 61.12 286 GLU A CA 1
ATOM 2261 C C . GLU A 1 286 ? -40.415 31.323 39.506 1.0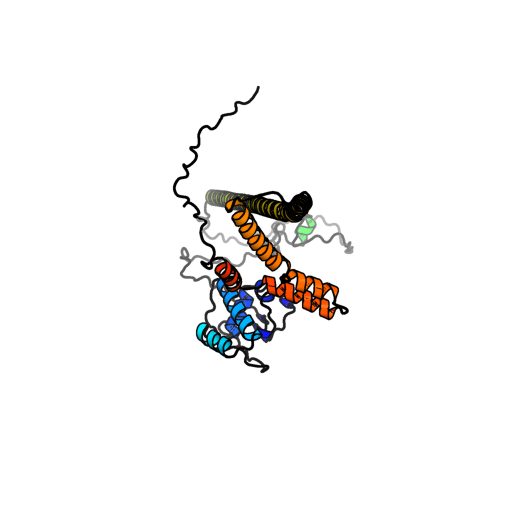0 61.12 286 GLU A C 1
ATOM 2263 O O . GLU A 1 286 ? -39.844 30.413 38.908 1.00 61.12 286 GLU A O 1
ATOM 2268 N N . GLU A 1 287 ? -39.992 31.721 40.712 1.00 59.34 287 GLU A N 1
ATOM 2269 C CA . GLU A 1 287 ? -38.785 31.156 41.350 1.00 59.34 287 GLU A CA 1
ATOM 2270 C C . GLU A 1 287 ? -38.979 29.673 41.707 1.00 59.34 287 GLU A C 1
ATOM 2272 O O . GLU A 1 287 ? -38.045 28.867 41.670 1.00 59.34 287 GLU A O 1
ATOM 2277 N N . ARG A 1 288 ? -40.225 29.272 41.993 1.00 63.16 288 ARG A N 1
ATOM 2278 C CA . ARG A 1 288 ? -40.584 27.865 42.213 1.00 63.16 288 ARG A CA 1
ATOM 2279 C C . ARG A 1 288 ? -40.545 27.043 40.921 1.00 63.16 288 ARG A C 1
ATOM 2281 O O . ARG A 1 288 ? -40.249 25.847 40.986 1.00 63.16 288 ARG A O 1
ATOM 2288 N N . ALA A 1 289 ? -40.856 27.648 39.774 1.00 66.06 289 ALA A N 1
ATOM 2289 C CA . ALA A 1 289 ? -40.755 27.003 38.468 1.00 66.06 289 ALA A CA 1
ATOM 2290 C C . ALA A 1 289 ? -39.287 26.842 38.041 1.00 66.06 289 ALA A C 1
ATOM 2292 O O . ALA A 1 289 ? -38.900 25.740 37.653 1.00 66.06 289 ALA A O 1
ATOM 2293 N N . GLU A 1 290 ? -38.455 27.872 38.227 1.00 67.50 290 GLU A N 1
ATOM 2294 C CA . GLU A 1 290 ? -37.009 27.788 37.973 1.00 67.50 290 GLU A CA 1
ATOM 2295 C C . GLU A 1 290 ? -36.323 26.745 38.868 1.00 67.50 290 GLU A C 1
ATOM 2297 O O . GLU A 1 290 ? -35.468 25.991 38.403 1.00 67.50 290 GLU A O 1
ATOM 2302 N N . PHE A 1 291 ? -36.736 26.621 40.136 1.00 65.00 291 PHE A N 1
ATOM 2303 C CA . PHE A 1 291 ? -36.181 25.602 41.031 1.00 65.00 291 PHE A CA 1
ATOM 2304 C C . PHE A 1 291 ? -36.542 24.171 40.599 1.00 65.00 291 PHE A C 1
ATOM 2306 O O . PHE A 1 291 ? -35.709 23.273 40.707 1.00 65.00 291 PHE A O 1
ATOM 2313 N N . LYS A 1 292 ? -37.759 23.941 40.082 1.00 70.06 292 LYS A N 1
ATOM 2314 C CA . LYS A 1 292 ? -38.177 22.622 39.568 1.00 70.06 292 LYS A CA 1
ATOM 2315 C C . LYS A 1 292 ? -37.493 22.258 38.249 1.00 70.06 292 LYS A C 1
ATOM 2317 O O . LYS A 1 292 ? -37.163 21.088 38.047 1.00 70.06 292 LYS A O 1
ATOM 2322 N N . ASP A 1 293 ? -37.275 23.233 37.369 1.00 71.00 293 ASP A N 1
ATOM 2323 C CA . ASP A 1 293 ? -36.536 23.034 36.114 1.00 71.00 293 ASP A CA 1
ATOM 2324 C C . ASP A 1 293 ? -35.050 22.737 36.395 1.00 71.00 293 ASP A C 1
ATOM 2326 O O . ASP A 1 293 ? -34.442 21.844 35.804 1.00 71.00 293 ASP A O 1
ATOM 2330 N N . TRP A 1 294 ? -34.483 23.389 37.415 1.00 66.19 294 TRP A N 1
ATOM 2331 C CA . TRP A 1 294 ? -33.145 23.070 37.907 1.00 66.19 294 TRP A CA 1
ATOM 2332 C C . TRP A 1 294 ? -33.063 21.673 38.542 1.00 66.19 294 TRP A C 1
ATOM 2334 O O . TRP A 1 294 ? -32.140 20.923 38.233 1.00 66.19 294 TRP A O 1
ATOM 2344 N N . GLU A 1 295 ? -34.034 21.285 39.377 1.00 67.44 295 GLU A N 1
ATOM 2345 C CA . GLU A 1 295 ? -34.074 19.966 40.032 1.00 67.44 295 GLU A CA 1
ATOM 2346 C C . GLU A 1 295 ? -34.189 18.821 39.006 1.00 67.44 295 GLU A C 1
ATOM 2348 O O . GLU A 1 295 ? -33.548 17.773 39.141 1.00 67.44 295 GLU A O 1
ATOM 2353 N N . THR A 1 296 ? -34.935 19.042 37.920 1.00 71.69 296 THR A N 1
ATOM 2354 C CA . THR A 1 296 ? -35.007 18.105 36.788 1.00 71.69 296 THR A CA 1
ATOM 2355 C C . THR A 1 296 ? -33.712 18.069 35.975 1.00 71.69 296 THR A C 1
ATOM 2357 O O . THR A 1 296 ? -33.256 16.973 35.640 1.00 71.69 296 THR A O 1
ATOM 2360 N N . GLN A 1 297 ? -33.047 19.205 35.735 1.00 62.03 297 GLN A N 1
ATOM 2361 C CA . GLN A 1 297 ? -31.718 19.226 35.105 1.00 62.03 297 GLN A CA 1
ATOM 2362 C C . GLN A 1 297 ? -30.647 18.525 35.953 1.00 62.03 297 GLN A C 1
ATOM 2364 O O . GLN A 1 297 ? -29.837 17.774 35.405 1.00 62.03 297 GLN A O 1
ATOM 2369 N N . THR A 1 298 ? -30.656 18.692 37.280 1.00 63.31 298 THR A N 1
ATOM 2370 C CA . THR A 1 298 ? -29.726 17.978 38.170 1.00 63.31 298 THR A CA 1
ATOM 2371 C C . THR A 1 298 ? -29.999 16.481 38.212 1.00 63.31 298 THR A C 1
ATOM 2373 O O . THR A 1 298 ? -29.049 15.707 38.156 1.00 63.31 298 THR A O 1
ATOM 2376 N N . ASN A 1 299 ? -31.268 16.057 38.217 1.00 65.94 299 ASN A N 1
ATOM 2377 C CA . ASN A 1 299 ? -31.616 14.636 38.145 1.00 65.94 299 ASN A CA 1
ATOM 2378 C C . ASN A 1 299 ? -31.177 14.011 36.815 1.00 65.94 299 ASN A C 1
ATOM 2380 O O . ASN A 1 299 ? -30.706 12.875 36.797 1.00 65.94 299 ASN A O 1
ATOM 2384 N N . HIS A 1 300 ? -31.266 14.753 35.706 1.00 58.91 300 HIS A N 1
ATOM 2385 C CA . HIS A 1 300 ? -30.728 14.306 34.423 1.00 58.91 300 HIS A CA 1
ATOM 2386 C C . HIS A 1 300 ? -29.200 14.177 34.455 1.00 58.91 300 HIS A C 1
ATOM 2388 O O . HIS A 1 300 ? -28.682 13.157 34.004 1.00 58.91 300 HIS A O 1
ATOM 2394 N N . LEU A 1 301 ? -28.481 15.153 35.018 1.00 54.28 301 LEU A N 1
ATOM 2395 C CA . LEU A 1 301 ? -27.017 15.111 35.129 1.00 54.28 301 LEU A CA 1
ATOM 2396 C C . LEU A 1 301 ? -26.532 13.971 36.043 1.00 54.28 301 LEU A C 1
ATOM 2398 O O . LEU A 1 301 ? -25.596 13.258 35.693 1.00 54.28 301 LEU A O 1
ATOM 2402 N N . GLU A 1 302 ? -27.205 13.748 37.175 1.00 64.25 302 GLU A N 1
ATOM 2403 C CA . GLU A 1 302 ? -26.923 12.624 38.076 1.00 64.25 302 GLU A CA 1
ATOM 2404 C C . GLU A 1 302 ? -27.230 11.278 37.400 1.00 64.25 302 GLU A C 1
ATOM 2406 O O . GLU A 1 302 ? -26.505 10.307 37.612 1.00 64.25 302 GLU A O 1
ATOM 2411 N N . MET A 1 303 ? -28.231 11.205 36.515 1.00 66.44 303 MET A N 1
ATOM 2412 C CA . MET A 1 303 ? -28.451 10.022 35.676 1.00 66.44 303 MET A CA 1
ATOM 2413 C C . MET A 1 303 ? -27.285 9.773 34.709 1.00 66.44 303 MET A C 1
ATOM 2415 O O . MET A 1 303 ? -26.891 8.624 34.539 1.00 66.44 303 MET A O 1
ATOM 2419 N N . TYR A 1 304 ? -26.708 10.815 34.103 1.00 57.59 304 TYR A N 1
ATOM 2420 C CA . TYR A 1 304 ? -25.560 10.673 33.197 1.00 57.59 304 TYR A CA 1
ATOM 2421 C C . TYR A 1 304 ? -24.267 10.297 33.930 1.00 57.59 304 TYR A C 1
ATOM 2423 O O . TYR A 1 304 ? -23.531 9.442 33.442 1.00 57.59 304 TYR A O 1
ATOM 2431 N N . ASN A 1 305 ? -24.023 10.867 35.111 1.00 59.94 305 ASN A N 1
ATOM 2432 C CA . ASN A 1 305 ? -22.819 10.590 35.902 1.00 59.94 305 ASN A CA 1
ATOM 2433 C C . ASN A 1 305 ? -22.843 9.205 36.577 1.00 59.94 305 ASN A C 1
ATOM 2435 O O . ASN A 1 305 ? -21.790 8.658 36.891 1.00 59.94 305 ASN A O 1
ATOM 2439 N N . ASN A 1 306 ? -24.027 8.615 36.780 1.00 66.31 306 ASN A N 1
ATOM 2440 C CA . ASN A 1 306 ? -24.171 7.284 37.381 1.00 66.31 306 ASN A CA 1
ATOM 2441 C C . ASN A 1 306 ? -24.224 6.136 36.360 1.00 66.31 306 ASN A C 1
ATOM 2443 O O . ASN A 1 306 ? -24.203 4.970 36.762 1.00 66.31 306 ASN A O 1
ATOM 2447 N N . VAL A 1 307 ? -24.299 6.423 35.055 1.00 65.88 307 VAL A N 1
ATOM 2448 C CA . VAL A 1 307 ? -24.195 5.384 34.023 1.00 65.88 307 VAL A CA 1
ATOM 2449 C C . VAL A 1 307 ? -22.709 5.090 33.806 1.00 65.88 307 VAL A C 1
ATOM 2451 O O . VAL A 1 307 ? -21.997 5.966 33.317 1.00 65.88 307 VAL A O 1
ATOM 2454 N N . PRO A 1 308 ? -22.218 3.877 34.137 1.00 64.31 308 PRO A N 1
ATOM 2455 C CA . PRO A 1 308 ? -20.811 3.542 33.968 1.00 64.31 308 PRO A CA 1
ATOM 2456 C C . PRO A 1 308 ? -20.433 3.726 32.506 1.00 64.31 308 PRO A C 1
ATOM 2458 O O . PRO A 1 308 ? -21.017 3.080 31.624 1.00 64.31 308 PRO A O 1
ATOM 2461 N N . THR A 1 309 ? -19.468 4.600 32.230 1.00 76.12 309 THR A N 1
ATOM 2462 C CA . THR A 1 309 ? -19.017 4.754 30.853 1.00 76.12 309 THR A CA 1
ATOM 2463 C C . THR A 1 309 ? -18.358 3.445 30.408 1.00 76.12 309 THR A C 1
ATOM 2465 O O . THR A 1 309 ? -17.812 2.697 31.229 1.00 76.12 309 THR A O 1
ATOM 2468 N N . PRO A 1 310 ? -18.358 3.130 29.101 1.00 71.00 310 PRO A N 1
ATOM 2469 C CA . PRO A 1 310 ? -17.604 1.989 28.591 1.00 71.00 310 PRO A CA 1
ATOM 2470 C C . PRO A 1 310 ? -16.137 2.006 29.049 1.00 71.00 310 PRO A C 1
ATOM 2472 O O . PRO A 1 310 ? -15.542 0.948 29.236 1.00 71.00 310 PRO A O 1
ATOM 2475 N N . LEU A 1 311 ? -15.577 3.199 29.284 1.00 65.69 311 LEU A N 1
ATOM 2476 C CA . LEU A 1 311 ? -14.238 3.387 29.824 1.00 65.69 311 LEU A CA 1
ATOM 2477 C C . LEU A 1 311 ? -14.139 2.973 31.302 1.00 65.69 311 LEU A C 1
ATOM 2479 O O . LEU A 1 311 ? -13.211 2.246 31.644 1.00 65.69 311 LEU A O 1
ATOM 2483 N N . ASP A 1 312 ? -15.104 3.334 32.150 1.00 74.25 312 ASP A N 1
ATOM 2484 C CA . ASP A 1 312 ? -15.124 2.946 33.572 1.00 74.25 312 ASP A CA 1
ATOM 2485 C C . ASP A 1 312 ? -15.232 1.431 33.753 1.00 74.25 312 ASP A C 1
ATOM 2487 O O . ASP A 1 312 ? -14.552 0.838 34.592 1.00 74.25 312 ASP A O 1
ATOM 2491 N N . VAL A 1 313 ? -16.036 0.771 32.914 1.00 77.75 313 VAL A N 1
ATOM 2492 C CA . VAL A 1 313 ? -16.158 -0.695 32.906 1.00 77.75 313 VAL A CA 1
ATOM 2493 C C . VAL A 1 313 ? -14.828 -1.353 32.529 1.00 77.75 313 VAL A C 1
ATOM 2495 O O . VAL A 1 313 ? -14.465 -2.386 33.094 1.00 77.75 313 VAL A O 1
ATOM 2498 N N . ILE A 1 314 ? -14.084 -0.762 31.593 1.00 75.25 314 ILE A N 1
ATOM 2499 C CA . ILE A 1 314 ? -12.770 -1.259 31.173 1.00 75.25 314 ILE A CA 1
ATOM 2500 C C . ILE A 1 314 ? -11.720 -1.010 32.260 1.00 75.25 314 ILE A C 1
ATOM 2502 O O . ILE A 1 314 ? -10.954 -1.919 32.573 1.00 75.25 314 ILE A O 1
ATOM 2506 N N . LEU A 1 315 ? -11.697 0.179 32.866 1.00 75.44 315 LEU A N 1
ATOM 2507 C CA . LEU A 1 315 ? -10.778 0.515 33.957 1.00 75.44 315 LEU A CA 1
ATOM 2508 C C . LEU A 1 315 ? -11.012 -0.379 35.179 1.00 75.44 315 LEU A C 1
ATOM 2510 O O . LEU A 1 315 ? -10.051 -0.882 35.762 1.00 75.44 315 LEU A O 1
ATOM 2514 N N . LYS A 1 316 ? -12.275 -0.668 35.508 1.00 85.69 316 LYS A N 1
ATOM 2515 C CA . LYS A 1 316 ? -12.634 -1.612 36.570 1.00 85.69 316 LYS A CA 1
ATOM 2516 C C . LYS A 1 316 ? -12.171 -3.038 36.255 1.00 85.69 316 LYS A C 1
ATOM 2518 O O . LYS A 1 316 ? -11.548 -3.671 37.100 1.00 85.69 316 LYS A O 1
ATOM 2523 N N . LYS A 1 317 ? -12.377 -3.521 35.023 1.00 81.50 317 LYS A N 1
ATOM 2524 C CA . LYS A 1 317 ? -11.878 -4.839 34.582 1.00 81.50 317 LYS A CA 1
ATOM 2525 C C . LYS A 1 317 ? -10.350 -4.934 34.587 1.00 81.50 317 LYS A C 1
ATOM 2527 O O . LYS A 1 317 ? -9.814 -5.986 34.915 1.00 81.50 317 LYS A O 1
ATOM 2532 N N . LEU A 1 318 ? -9.648 -3.850 34.253 1.00 77.38 318 LEU A N 1
ATOM 2533 C CA . LEU A 1 318 ? -8.186 -3.787 34.338 1.00 77.38 318 LEU A CA 1
ATOM 2534 C C . LEU A 1 318 ? -7.694 -3.820 35.790 1.00 77.38 318 LEU A C 1
ATOM 2536 O O . LEU A 1 318 ? -6.672 -4.445 36.056 1.00 77.38 318 LEU A O 1
ATOM 2540 N N . ALA A 1 319 ? -8.416 -3.185 36.716 1.00 81.38 319 ALA A N 1
ATOM 2541 C CA . ALA A 1 319 ? -8.095 -3.213 38.142 1.00 81.38 319 ALA A CA 1
ATOM 2542 C C . ALA A 1 319 ? -8.389 -4.578 38.797 1.00 81.38 319 ALA A C 1
ATOM 2544 O O . ALA A 1 319 ? -7.699 -4.972 39.735 1.00 81.38 319 ALA A O 1
ATOM 2545 N N . GLU A 1 320 ? -9.398 -5.302 38.308 1.00 89.69 320 GLU A N 1
ATOM 2546 C CA . GLU A 1 320 ? -9.809 -6.616 38.827 1.00 89.69 320 GLU A CA 1
ATOM 2547 C C . GLU A 1 320 ? -9.049 -7.798 38.197 1.00 89.69 320 GLU A C 1
ATOM 2549 O O . GLU A 1 320 ? -9.119 -8.913 38.721 1.00 89.69 320 GLU A O 1
ATOM 2554 N N . ALA A 1 321 ? -8.308 -7.576 37.105 1.00 88.62 321 ALA A N 1
ATOM 2555 C CA . ALA A 1 321 ? -7.539 -8.614 36.425 1.00 88.62 321 ALA A CA 1
ATOM 2556 C C . ALA A 1 321 ? -6.409 -9.145 37.323 1.00 88.62 321 ALA A C 1
ATOM 2558 O O . ALA A 1 321 ? -5.487 -8.417 37.696 1.00 88.62 321 ALA A O 1
ATOM 2559 N N . LYS A 1 322 ? -6.458 -10.442 37.644 1.00 89.19 322 LYS A N 1
ATOM 2560 C CA . LYS A 1 322 ? -5.438 -11.119 38.472 1.00 89.19 322 LYS A CA 1
ATOM 2561 C C . LYS A 1 322 ? -4.416 -11.870 37.628 1.00 89.19 322 LYS A C 1
ATOM 2563 O O . LYS A 1 322 ? -3.369 -12.266 38.138 1.00 89.19 322 LYS A O 1
ATOM 2568 N N . THR A 1 323 ? -4.716 -12.070 36.347 1.00 87.06 323 THR A N 1
ATOM 2569 C CA . THR A 1 323 ? -3.875 -12.814 35.407 1.00 87.06 323 THR A CA 1
ATOM 2570 C C . THR A 1 323 ? -3.495 -11.964 34.194 1.00 87.06 323 THR A C 1
ATOM 2572 O O . THR A 1 323 ? -4.196 -11.026 33.805 1.00 87.06 323 THR A O 1
ATOM 2575 N N . VAL A 1 324 ? -2.356 -12.287 33.575 1.00 70.69 324 VAL A N 1
ATOM 2576 C CA . VAL A 1 324 ? -1.832 -11.558 32.405 1.00 70.69 324 VAL A CA 1
ATOM 2577 C C . VAL A 1 324 ? -2.754 -11.735 31.190 1.00 70.69 324 VAL A C 1
ATOM 2579 O O . VAL A 1 324 ? -2.867 -10.848 30.339 1.00 70.69 324 VAL A O 1
ATOM 2582 N N . GLU A 1 325 ? -3.455 -12.861 31.125 1.00 80.19 325 GLU A N 1
ATOM 2583 C CA . GLU A 1 325 ? -4.414 -13.217 30.087 1.00 80.19 325 GLU A CA 1
ATOM 2584 C C . GLU A 1 325 ? -5.692 -12.362 30.160 1.00 80.19 325 GLU A C 1
ATOM 2586 O O . GLU A 1 325 ? -6.138 -11.854 29.128 1.00 80.19 325 GLU A O 1
ATOM 2591 N N . GLU A 1 326 ? -6.234 -12.119 31.358 1.00 79.44 326 GLU A N 1
ATOM 2592 C CA . GLU A 1 326 ? -7.384 -11.218 31.583 1.00 79.44 326 GLU A CA 1
ATOM 2593 C C . GLU A 1 326 ? -7.045 -9.763 31.227 1.00 79.44 326 GLU A C 1
ATOM 2595 O O . GLU A 1 326 ? -7.853 -9.046 30.620 1.00 79.44 326 GLU A O 1
ATOM 2600 N N . LEU A 1 327 ? -5.813 -9.339 31.531 1.00 71.62 327 LEU A N 1
ATOM 2601 C CA . LEU A 1 327 ? -5.311 -8.020 31.155 1.00 71.62 327 LEU A CA 1
ATOM 2602 C C . LEU A 1 327 ? -5.236 -7.878 29.626 1.00 71.62 327 LEU A C 1
ATOM 2604 O O . LEU A 1 327 ? -5.685 -6.878 29.062 1.00 71.62 327 LEU A O 1
ATOM 2608 N N . ARG A 1 328 ? -4.727 -8.903 28.927 1.00 69.94 328 ARG A N 1
ATOM 2609 C CA . ARG A 1 328 ? -4.659 -8.922 27.455 1.00 69.94 328 ARG A CA 1
ATOM 2610 C C . ARG A 1 328 ? -6.039 -8.895 26.803 1.00 69.94 328 ARG A C 1
ATOM 2612 O O . ARG A 1 328 ? -6.209 -8.174 25.819 1.00 69.94 328 ARG A O 1
ATOM 2619 N N . GLN A 1 329 ? -7.016 -9.625 27.342 1.00 77.06 329 GLN A N 1
ATOM 2620 C CA . GLN A 1 329 ? -8.396 -9.593 26.844 1.00 77.06 329 GLN A CA 1
ATOM 2621 C C . GLN A 1 329 ? -9.041 -8.213 27.034 1.00 77.06 329 GLN A C 1
ATOM 2623 O O . GLN A 1 329 ? -9.697 -7.707 26.122 1.00 77.06 329 GLN A O 1
ATOM 2628 N N . SER A 1 330 ? -8.799 -7.566 28.175 1.00 73.44 330 SER A N 1
ATOM 2629 C CA . SER A 1 330 ? -9.313 -6.219 28.460 1.00 73.44 330 SER A CA 1
ATOM 2630 C C . SER A 1 330 ? -8.699 -5.163 27.531 1.00 73.44 330 SER A C 1
ATOM 2632 O O . SER A 1 330 ? -9.410 -4.319 26.986 1.00 73.44 330 SER A O 1
ATOM 2634 N N . VAL A 1 331 ? -7.394 -5.257 27.249 1.00 70.81 331 VAL A N 1
ATOM 2635 C CA . VAL A 1 331 ? -6.708 -4.380 26.279 1.00 70.81 331 VAL A CA 1
ATOM 2636 C C . VAL A 1 331 ? -7.174 -4.643 24.840 1.00 70.81 331 VAL A C 1
ATOM 2638 O O . VAL A 1 331 ? -7.309 -3.703 24.055 1.00 70.81 331 VAL A O 1
ATOM 2641 N N . GLN A 1 332 ? -7.484 -5.891 24.476 1.00 74.44 332 GLN A N 1
ATOM 2642 C CA . GLN A 1 332 ? -8.076 -6.203 23.169 1.00 74.44 332 GLN A CA 1
ATOM 2643 C C . GLN A 1 332 ? -9.473 -5.596 22.997 1.00 74.44 332 GLN A C 1
ATOM 2645 O O . GLN A 1 332 ? -9.768 -5.104 21.911 1.00 74.44 332 GLN A O 1
ATOM 2650 N N . GLN A 1 333 ? -10.303 -5.548 24.044 1.00 70.25 333 GLN A N 1
ATOM 2651 C CA . GLN A 1 333 ? -11.611 -4.877 23.987 1.00 70.25 333 GLN A CA 1
ATOM 2652 C C . GLN A 1 333 ? -11.477 -3.369 23.703 1.00 70.25 333 GLN A C 1
ATOM 2654 O O . GLN A 1 333 ? -12.270 -2.820 22.940 1.00 70.25 333 GLN A O 1
ATOM 2659 N N . VAL A 1 334 ? -10.425 -2.716 24.213 1.00 67.69 334 VAL A N 1
ATOM 2660 C CA . VAL A 1 334 ? -10.083 -1.321 23.861 1.00 67.69 334 VAL A CA 1
ATOM 2661 C C . VAL A 1 334 ? -9.644 -1.203 22.398 1.00 67.69 334 VAL A C 1
ATOM 2663 O O . VAL A 1 334 ? -9.997 -0.243 21.715 1.00 67.69 334 VAL A O 1
ATOM 2666 N N . GLY A 1 335 ? -8.895 -2.189 21.898 1.00 59.28 335 GLY A N 1
ATOM 2667 C CA . GLY A 1 335 ? -8.510 -2.274 20.488 1.00 59.28 335 GLY A CA 1
ATOM 2668 C C . GLY A 1 335 ? -9.713 -2.392 19.548 1.00 59.28 335 GLY A C 1
ATOM 2669 O O . GLY A 1 335 ? -9.755 -1.707 18.535 1.00 59.28 335 GLY A O 1
ATOM 2670 N N . VAL A 1 336 ? -10.732 -3.174 19.918 1.00 57.44 336 VAL A N 1
ATOM 2671 C CA . VAL A 1 336 ? -11.968 -3.334 19.129 1.00 57.44 336 VAL A CA 1
ATOM 2672 C C . VAL A 1 336 ? -12.782 -2.034 19.056 1.00 57.44 336 VAL A C 1
ATOM 2674 O O . VAL A 1 336 ? -13.411 -1.772 18.034 1.00 57.44 336 VAL A O 1
ATOM 2677 N N . LEU A 1 337 ? -12.722 -1.170 20.078 1.00 51.06 337 LEU A N 1
ATOM 2678 C CA . LEU A 1 337 ? -13.356 0.156 20.035 1.00 51.06 337 LEU A CA 1
ATOM 2679 C C . LEU A 1 337 ? -12.707 1.108 19.012 1.00 51.06 337 LEU A C 1
ATOM 2681 O O . LEU A 1 337 ? -13.371 2.030 18.542 1.00 51.06 337 LEU A O 1
ATOM 2685 N N . LYS A 1 338 ? -11.443 0.881 18.623 1.00 50.41 338 LYS A N 1
ATOM 2686 C CA . LYS A 1 338 ? -10.784 1.646 17.547 1.00 50.41 338 LYS A CA 1
ATOM 2687 C C . LYS A 1 338 ? -11.264 1.264 16.147 1.00 50.41 338 LYS A C 1
ATOM 2689 O O . LYS A 1 338 ? -11.183 2.100 15.254 1.00 50.41 338 LYS A O 1
ATOM 2694 N N . ASP A 1 339 ? -11.775 0.048 15.975 1.00 47.25 339 ASP A N 1
ATOM 2695 C CA . ASP A 1 339 ? -12.195 -0.502 14.681 1.00 47.25 339 ASP A CA 1
ATOM 2696 C C . ASP A 1 339 ? -13.727 -0.497 14.506 1.00 47.25 339 ASP A C 1
ATOM 2698 O O . ASP A 1 339 ? -14.268 -1.177 13.630 1.00 47.25 339 ASP A O 1
ATOM 2702 N N . VAL A 1 340 ? -14.456 0.269 15.330 1.00 50.28 340 VAL A N 1
ATOM 2703 C CA . VAL A 1 340 ? -15.911 0.407 15.196 1.00 50.28 340 VAL A CA 1
ATOM 2704 C C . VAL A 1 340 ? -16.225 1.149 13.889 1.00 50.28 340 VAL A C 1
ATOM 2706 O O . VAL A 1 340 ? -15.759 2.276 13.703 1.00 50.28 340 VAL A O 1
ATOM 2709 N N . PRO A 1 341 ? -17.017 0.556 12.974 1.00 53.53 341 PRO A N 1
ATOM 2710 C CA . PRO A 1 341 ? -17.372 1.198 11.716 1.00 53.53 341 PRO A CA 1
ATOM 2711 C C . PRO A 1 341 ? -18.111 2.514 11.973 1.00 53.53 341 PRO A C 1
ATOM 2713 O O . PRO A 1 341 ? -18.962 2.603 12.861 1.00 53.53 341 PRO A O 1
ATOM 2716 N N . LEU A 1 342 ? -17.794 3.527 11.160 1.00 44.06 342 LEU A N 1
ATOM 2717 C CA . LEU A 1 342 ? -18.306 4.900 11.269 1.00 44.06 342 LEU A CA 1
ATOM 2718 C C . LEU A 1 342 ? -19.843 4.956 11.360 1.00 44.06 342 LEU A C 1
ATOM 2720 O O . LEU A 1 342 ? -20.391 5.844 11.997 1.00 44.06 342 LEU A O 1
ATOM 2724 N N . GLU A 1 343 ? -20.530 3.973 10.782 1.00 56.16 343 GLU A N 1
ATOM 2725 C CA . GLU A 1 343 ? -21.987 3.810 10.795 1.00 56.16 343 GLU A CA 1
ATOM 2726 C C . GLU A 1 343 ? -22.555 3.603 12.210 1.00 56.16 343 GLU A C 1
ATOM 2728 O O . GLU A 1 343 ? -23.553 4.227 12.558 1.00 56.16 343 GLU A O 1
ATOM 2733 N N . LYS A 1 344 ? -21.885 2.823 13.072 1.00 53.50 344 LYS A N 1
ATOM 2734 C CA . LYS A 1 344 ? -22.306 2.632 14.476 1.00 53.50 344 LYS A CA 1
ATOM 2735 C C . LYS A 1 344 ? -22.013 3.853 15.346 1.00 53.50 344 LYS A C 1
ATOM 2737 O O . LYS A 1 344 ? -22.750 4.141 16.284 1.00 53.50 344 LYS A O 1
ATOM 2742 N N . ILE A 1 345 ? -20.958 4.599 15.016 1.00 49.31 345 ILE A N 1
ATOM 2743 C CA . ILE A 1 345 ? -20.657 5.889 15.653 1.00 49.31 345 ILE A CA 1
ATOM 2744 C C . ILE A 1 345 ? -21.723 6.921 15.248 1.00 49.31 345 ILE A C 1
ATOM 2746 O O . ILE A 1 345 ? -22.209 7.676 16.087 1.00 49.31 345 ILE A O 1
ATOM 2750 N N . GLN A 1 346 ? -22.158 6.898 13.984 1.00 51.03 346 GLN A N 1
ATOM 2751 C CA . GLN A 1 346 ? -23.241 7.739 13.473 1.00 51.03 346 GLN A CA 1
ATOM 2752 C C . GLN A 1 346 ? -24.618 7.361 14.032 1.00 51.03 346 GLN A C 1
ATOM 2754 O O . GLN A 1 346 ? -25.437 8.253 14.223 1.00 51.03 346 GLN A O 1
ATOM 2759 N N . GLU A 1 347 ? -24.898 6.090 14.330 1.00 50.31 347 GLU A N 1
ATOM 2760 C CA . GLU A 1 347 ? -26.118 5.688 15.054 1.00 50.31 347 GLU A CA 1
ATOM 2761 C C . GLU A 1 347 ? -26.165 6.285 16.467 1.00 50.31 347 GLU A C 1
ATOM 2763 O O . GLU A 1 347 ? -27.212 6.770 16.896 1.00 50.31 347 GLU A O 1
ATOM 2768 N N . PHE A 1 348 ? -25.018 6.349 17.148 1.00 38.72 348 PHE A N 1
ATOM 2769 C CA . PHE A 1 348 ? -24.892 7.012 18.447 1.00 38.72 348 PHE A CA 1
ATOM 2770 C C . PHE A 1 348 ? -25.108 8.533 18.343 1.00 38.72 348 PHE A C 1
ATOM 2772 O O . PHE A 1 348 ? -25.744 9.134 19.207 1.00 38.72 348 PHE A O 1
ATOM 2779 N N . SER A 1 349 ? -24.650 9.161 17.252 1.00 44.50 349 SER A N 1
ATOM 2780 C CA . SER A 1 349 ? -24.933 10.575 16.956 1.00 44.50 349 SER A CA 1
ATOM 2781 C C . SER A 1 349 ? -26.395 10.826 16.561 1.00 44.50 349 SER A C 1
ATOM 2783 O O . SER A 1 349 ? -26.967 11.824 16.980 1.00 44.50 349 SER A O 1
ATOM 2785 N N . LYS A 1 350 ? -27.039 9.913 15.822 1.00 47.12 350 LYS A N 1
ATOM 2786 C CA . LYS A 1 350 ? -28.469 10.002 15.466 1.00 47.12 350 LYS A CA 1
ATOM 2787 C C . LYS A 1 350 ? -29.385 9.858 16.678 1.00 47.12 350 LYS A C 1
ATOM 2789 O O . LYS A 1 350 ? -30.446 10.472 16.709 1.00 47.12 350 LYS A O 1
ATOM 2794 N N . TRP A 1 351 ? -28.976 9.083 17.683 1.00 42.31 351 TRP A N 1
ATOM 2795 C CA . TRP A 1 351 ? -29.668 9.029 18.972 1.00 42.31 351 TRP A CA 1
ATOM 2796 C C . TRP A 1 351 ? -29.629 10.385 19.700 1.00 42.31 351 TRP A C 1
ATOM 2798 O O . TRP A 1 351 ? -30.608 10.773 20.330 1.00 42.31 351 TRP A O 1
ATOM 2808 N N . PHE A 1 352 ? -28.546 11.148 19.520 1.00 36.00 352 PHE A N 1
ATOM 2809 C CA . PHE A 1 352 ? -28.394 12.523 20.012 1.00 36.00 352 PHE A CA 1
ATOM 2810 C C . PHE A 1 352 ? -29.260 13.554 19.262 1.00 36.00 352 PHE A C 1
ATOM 2812 O O . PHE A 1 352 ? -29.557 14.615 19.804 1.00 36.00 352 PHE A O 1
ATOM 2819 N N . GLU A 1 353 ? -29.677 13.255 18.029 1.00 40.44 353 GLU A N 1
ATOM 2820 C CA . GLU A 1 353 ? -30.485 14.141 17.174 1.00 40.44 353 GLU A CA 1
ATOM 2821 C C . GLU A 1 353 ? -32.004 13.872 17.269 1.00 40.44 353 GLU A C 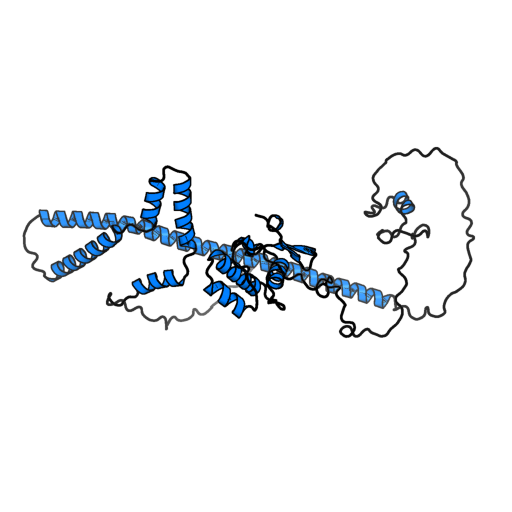1
ATOM 2823 O O . GLU A 1 353 ? -32.789 14.462 16.522 1.00 40.44 353 GLU A O 1
ATOM 2828 N N . ALA A 1 354 ? -32.453 12.993 18.175 1.00 38.16 354 ALA A N 1
ATOM 2829 C CA . ALA A 1 354 ? -33.873 12.687 18.334 1.00 38.16 354 ALA A CA 1
ATOM 2830 C C . ALA A 1 354 ? -34.680 13.906 18.855 1.00 38.16 354 ALA A C 1
ATOM 2832 O O . ALA A 1 354 ? -34.207 14.635 19.728 1.00 38.16 354 ALA A O 1
ATOM 2833 N N . PRO A 1 355 ? -35.923 14.144 18.381 1.00 41.94 355 PRO A N 1
ATOM 2834 C CA . PRO A 1 355 ? -36.581 15.456 18.466 1.00 41.94 355 PRO A CA 1
ATOM 2835 C C . PRO A 1 355 ? -37.198 15.814 19.829 1.00 41.94 355 PRO A C 1
ATOM 2837 O O . PRO A 1 355 ? -38.053 16.695 19.888 1.00 41.94 355 PRO A O 1
ATOM 2840 N N . SER A 1 356 ? -36.826 15.156 20.930 1.00 40.47 356 SER A N 1
ATOM 2841 C CA . SER A 1 356 ? -37.442 15.422 22.240 1.00 40.47 356 SER A CA 1
ATOM 2842 C C . SER A 1 356 ? -36.826 16.596 23.010 1.00 40.47 356 SER A C 1
ATOM 2844 O O . SER A 1 356 ? -37.264 16.875 24.121 1.00 40.47 356 SER A O 1
ATOM 2846 N N . ALA A 1 357 ? -35.858 17.318 22.441 1.00 35.56 357 ALA A N 1
ATOM 2847 C CA . ALA A 1 357 ? -35.346 18.565 23.006 1.00 35.56 357 ALA A CA 1
ATOM 2848 C C . ALA A 1 357 ? -35.779 19.748 22.131 1.00 35.56 357 ALA A C 1
ATOM 2850 O O . ALA A 1 357 ? -35.200 20.042 21.083 1.00 35.56 357 ALA A O 1
ATOM 2851 N N . ALA A 1 358 ? -36.847 20.414 22.557 1.00 39.62 358 ALA A N 1
ATOM 2852 C CA . ALA A 1 358 ? -37.298 21.652 21.956 1.00 39.62 358 ALA A CA 1
ATOM 2853 C C . ALA A 1 358 ? -36.227 22.758 22.081 1.00 39.62 358 ALA A C 1
ATOM 2855 O O . ALA A 1 358 ? -35.602 22.944 23.120 1.00 39.62 358 ALA A O 1
ATOM 2856 N N . SER A 1 359 ? -36.091 23.513 20.987 1.00 42.62 359 SER A N 1
ATOM 2857 C CA . SER A 1 359 ? -35.478 24.842 20.842 1.00 42.62 359 SER A CA 1
ATOM 2858 C C . SER A 1 359 ? -33.987 25.027 21.160 1.00 42.62 359 SER A C 1
ATOM 2860 O O . SER A 1 359 ? -33.626 25.542 22.206 1.00 42.62 359 SER A O 1
ATOM 2862 N N . PHE A 1 360 ? -33.146 24.863 20.135 1.00 30.09 360 PHE A N 1
ATOM 2863 C CA . PHE A 1 360 ? -32.071 25.824 19.856 1.00 30.09 360 PHE A CA 1
ATOM 2864 C C . PHE A 1 360 ? -32.010 26.083 18.345 1.00 30.09 360 PHE A C 1
ATOM 2866 O O . PHE A 1 360 ? -31.557 25.253 17.558 1.00 30.09 360 PHE A O 1
ATOM 2873 N N . LYS A 1 361 ? -32.518 27.242 17.907 1.00 38.38 361 LYS A N 1
ATOM 2874 C CA . LYS A 1 361 ? -32.367 27.699 16.519 1.00 38.38 361 LYS A CA 1
ATOM 2875 C C . LYS A 1 361 ? -30.926 28.164 16.314 1.00 38.38 361 LYS A C 1
ATOM 2877 O O . LYS A 1 361 ? -30.568 29.263 16.726 1.00 38.38 361 LYS A O 1
ATOM 2882 N N . VAL A 1 362 ? -30.117 27.358 15.633 1.00 32.97 362 VAL A N 1
ATOM 2883 C CA . VAL A 1 362 ? -28.837 27.813 15.077 1.00 32.97 362 VAL A CA 1
ATOM 2884 C C . VAL A 1 362 ? -29.127 28.593 13.793 1.00 32.97 362 VAL A C 1
ATOM 2886 O O . VAL A 1 362 ? -29.649 28.053 12.816 1.00 32.97 362 VAL A O 1
ATOM 2889 N N . LEU A 1 363 ? -28.821 29.890 13.814 1.00 31.84 363 LEU A N 1
ATOM 2890 C CA . LEU A 1 363 ? -28.875 30.779 12.654 1.00 31.84 363 LEU A CA 1
ATOM 2891 C C . LEU A 1 363 ? -27.960 30.257 11.536 1.00 31.84 363 LEU A C 1
ATOM 2893 O O . LEU A 1 363 ? -26.792 29.934 11.757 1.00 31.84 363 LEU A O 1
ATOM 2897 N N . LYS A 1 364 ? -28.506 30.177 10.317 1.00 34.91 364 LYS A N 1
ATOM 2898 C CA . LYS A 1 364 ? -27.774 29.766 9.116 1.00 34.91 364 LYS A CA 1
ATOM 2899 C C . LYS A 1 364 ? -26.672 30.777 8.788 1.00 34.91 364 LYS A C 1
ATOM 2901 O O . LYS A 1 364 ? -26.890 31.982 8.736 1.00 34.91 364 LYS A O 1
ATOM 2906 N N . LYS A 1 365 ? -25.496 30.233 8.494 1.00 36.28 365 LYS A N 1
ATOM 2907 C CA . LYS A 1 365 ? -24.272 30.908 8.060 1.00 36.28 365 LYS A CA 1
ATOM 2908 C C . LYS A 1 365 ? -24.408 31.361 6.596 1.00 36.28 365 LYS A C 1
ATOM 2910 O O . LYS A 1 365 ? -23.877 30.693 5.715 1.00 36.28 365 LYS A O 1
ATOM 2915 N N . VAL A 1 366 ? -25.172 32.424 6.322 1.00 38.16 366 VAL A N 1
ATOM 2916 C CA . VAL A 1 366 ? -25.318 32.965 4.949 1.00 38.16 366 VAL A CA 1
ATOM 2917 C C . VAL A 1 366 ? -24.730 34.370 4.770 1.00 38.16 366 VAL A C 1
ATOM 2919 O O . VAL A 1 366 ? -24.271 34.657 3.675 1.00 38.16 366 VAL A O 1
ATOM 2922 N N . ASP A 1 367 ? -24.546 35.182 5.815 1.00 38.41 367 ASP A N 1
ATOM 2923 C CA . ASP A 1 367 ? -24.079 36.571 5.633 1.00 38.41 367 ASP A CA 1
ATOM 2924 C C . ASP A 1 367 ? -22.831 36.914 6.460 1.00 38.41 367 ASP A C 1
ATOM 2926 O O . ASP A 1 367 ? -22.889 37.664 7.431 1.00 38.41 367 ASP A O 1
ATOM 2930 N N . ALA A 1 368 ? -21.667 36.383 6.074 1.00 33.75 368 ALA A N 1
ATOM 2931 C CA . ALA A 1 368 ? -20.383 36.901 6.555 1.00 33.75 368 ALA A CA 1
ATOM 2932 C C . ALA A 1 368 ? -19.637 37.594 5.397 1.00 33.75 368 ALA A C 1
ATOM 2934 O O . ALA A 1 368 ? -19.294 36.923 4.417 1.00 33.75 368 ALA A O 1
ATOM 2935 N N . PRO A 1 369 ? -19.373 38.915 5.465 1.00 33.66 369 PRO A N 1
ATOM 2936 C CA . PRO A 1 369 ? -18.635 39.620 4.422 1.00 33.66 369 PRO A CA 1
ATOM 2937 C C . PRO A 1 369 ? -17.175 39.146 4.378 1.00 33.66 369 PRO A C 1
ATOM 2939 O O . PRO A 1 369 ? -16.511 39.003 5.405 1.00 33.66 369 PRO A O 1
ATOM 2942 N N . ARG A 1 370 ? -16.668 38.893 3.164 1.00 38.97 370 ARG A N 1
ATOM 2943 C CA . ARG A 1 370 ? -15.260 38.538 2.924 1.00 38.97 370 ARG A CA 1
ATOM 2944 C C . ARG A 1 370 ? -14.345 39.704 3.328 1.00 38.97 370 ARG A C 1
ATOM 2946 O O . ARG A 1 370 ? -14.649 40.840 2.961 1.00 38.97 370 ARG A O 1
ATOM 2953 N N . PRO A 1 371 ? -13.201 39.456 3.989 1.00 33.75 371 PRO A N 1
ATOM 2954 C CA . PRO A 1 371 ? -12.217 40.503 4.216 1.00 33.75 371 PRO A CA 1
ATOM 2955 C C . PRO A 1 371 ? -11.568 40.922 2.889 1.00 33.75 371 PRO A C 1
ATOM 2957 O O . PRO A 1 371 ? -11.075 40.097 2.117 1.00 33.75 371 PRO A O 1
ATOM 2960 N N . VAL A 1 372 ? -11.587 42.229 2.636 1.00 36.62 372 VAL A N 1
ATOM 2961 C CA . VAL A 1 372 ? -10.880 42.889 1.537 1.00 36.62 372 VAL A CA 1
ATOM 2962 C C . VAL A 1 372 ? -9.397 42.956 1.900 1.00 36.62 372 VAL A C 1
ATOM 2964 O O . VAL A 1 372 ? -9.028 43.576 2.894 1.00 36.62 372 VAL A O 1
ATOM 2967 N N . LEU A 1 373 ? -8.545 42.334 1.084 1.00 39.59 373 LEU A N 1
ATOM 2968 C CA . LEU A 1 373 ? -7.096 42.525 1.124 1.00 39.59 373 LEU A CA 1
ATOM 2969 C C . LEU A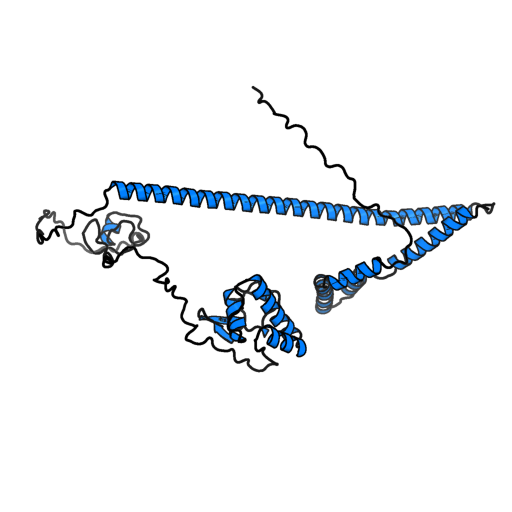 1 373 ? -6.775 43.992 0.802 1.00 39.59 373 LEU A C 1
ATOM 2971 O O . LEU A 1 373 ? -6.952 44.430 -0.335 1.00 39.59 373 LEU A O 1
ATOM 2975 N N . LYS A 1 374 ? -6.294 44.746 1.793 1.00 38.22 374 LYS A N 1
ATOM 2976 C CA . LYS A 1 374 ? -5.636 46.038 1.581 1.00 38.22 374 LYS A CA 1
ATOM 2977 C C . LYS A 1 374 ? -4.221 46.016 2.156 1.00 38.22 374 LYS A C 1
ATOM 2979 O O . LYS A 1 374 ? -4.025 45.744 3.333 1.00 38.22 374 LYS A O 1
ATOM 2984 N N . ASN A 1 375 ? -3.308 46.412 1.273 1.00 33.88 375 ASN A N 1
ATOM 2985 C CA . ASN A 1 375 ? -2.013 47.048 1.493 1.00 33.88 375 ASN A CA 1
ATOM 2986 C C . ASN A 1 375 ? -0.850 46.159 1.953 1.00 33.88 375 ASN A C 1
ATOM 2988 O O . ASN A 1 375 ? -0.598 45.943 3.134 1.00 33.88 375 ASN A O 1
ATOM 2992 N N . VAL A 1 376 ? -0.080 45.748 0.943 1.00 35.84 376 VAL A N 1
ATOM 2993 C CA . VAL A 1 376 ? 1.356 45.473 1.022 1.00 35.84 376 VAL A CA 1
ATOM 2994 C C . VAL A 1 376 ? 2.052 46.755 1.487 1.00 35.84 376 VAL A C 1
ATOM 2996 O O . VAL A 1 376 ? 1.977 47.779 0.812 1.00 35.84 376 VAL A O 1
ATOM 2999 N N . VAL A 1 377 ? 2.693 46.708 2.653 1.00 39.06 377 VAL A N 1
ATOM 3000 C CA . VAL A 1 377 ? 3.635 47.737 3.104 1.00 39.06 377 VAL A CA 1
ATOM 3001 C C . VAL A 1 377 ? 5.012 47.329 2.591 1.00 39.06 377 VAL A C 1
ATOM 3003 O O . VAL A 1 377 ? 5.564 46.316 3.017 1.00 39.06 377 VAL A O 1
ATOM 3006 N N . GLU A 1 378 ? 5.543 48.101 1.646 1.00 39.19 378 GLU A N 1
ATOM 3007 C CA . GLU A 1 378 ? 6.942 48.029 1.229 1.00 39.19 378 GLU A CA 1
ATOM 3008 C C . GLU A 1 378 ? 7.834 48.509 2.380 1.00 39.19 378 GLU A C 1
ATOM 3010 O O . GLU A 1 378 ? 7.749 49.659 2.814 1.00 39.19 378 GLU A O 1
ATOM 3015 N N . LEU A 1 379 ? 8.704 47.631 2.877 1.00 40.12 379 LEU A N 1
ATOM 3016 C CA . LEU A 1 379 ? 9.798 48.018 3.762 1.00 40.12 379 LEU A CA 1
ATOM 3017 C C . LEU A 1 379 ? 10.980 48.465 2.898 1.00 40.12 379 LEU A C 1
ATOM 3019 O O . LEU A 1 379 ? 11.536 47.673 2.138 1.00 40.12 379 LEU A O 1
ATOM 3023 N N . LYS A 1 380 ? 11.360 49.741 3.019 1.00 45.41 380 LYS A N 1
ATOM 3024 C CA . LYS A 1 380 ? 12.625 50.253 2.479 1.00 45.41 380 LYS A CA 1
ATOM 3025 C C . LYS A 1 380 ? 13.805 49.758 3.328 1.00 45.41 380 LYS A C 1
ATOM 3027 O O . LYS A 1 380 ? 13.655 49.645 4.547 1.00 45.41 380 LYS A O 1
ATOM 3032 N N . PRO A 1 381 ? 14.969 49.496 2.712 1.00 46.66 381 PRO A N 1
ATOM 3033 C CA . PRO A 1 381 ? 16.181 49.153 3.439 1.00 46.66 381 PRO A CA 1
ATOM 3034 C C . PRO A 1 381 ? 16.719 50.380 4.184 1.00 46.66 381 PRO A C 1
ATOM 3036 O O . PRO A 1 381 ? 16.643 51.504 3.689 1.00 46.66 381 PRO A O 1
ATOM 3039 N N . VAL A 1 382 ? 17.233 50.136 5.385 1.00 54.75 382 VAL A N 1
ATOM 3040 C CA . VAL A 1 382 ? 17.955 51.110 6.208 1.00 54.75 382 VAL A CA 1
ATOM 3041 C C . VAL A 1 382 ? 19.410 51.136 5.729 1.00 54.75 382 VAL A C 1
ATOM 3043 O O . VAL A 1 382 ? 19.995 50.067 5.547 1.00 54.75 382 VAL A O 1
ATOM 3046 N N . GLU A 1 383 ? 19.937 52.339 5.483 1.00 56.66 383 GLU A N 1
ATOM 3047 C CA . GLU A 1 383 ? 21.356 52.616 5.196 1.00 56.66 383 GLU A CA 1
ATOM 3048 C C . GLU A 1 383 ? 22.239 52.501 6.442 1.00 56.66 383 GLU A C 1
ATOM 3050 O O . GLU A 1 383 ? 21.775 52.904 7.537 1.00 56.66 383 GLU A O 1
#